Protein AF-A0A7C5IRX8-F1 (afdb_monomer_lite)

Structure (mmCIF, N/CA/C/O backbone):
data_AF-A0A7C5IRX8-F1
#
_entry.id   AF-A0A7C5IRX8-F1
#
loop_
_atom_site.group_PDB
_atom_site.id
_atom_site.type_symbol
_atom_site.label_atom_id
_atom_site.label_alt_id
_atom_site.label_comp_id
_atom_site.label_asym_id
_atom_site.label_entity_id
_atom_site.label_seq_id
_atom_site.pdbx_PDB_ins_code
_atom_site.Cartn_x
_atom_site.Cartn_y
_atom_site.Cartn_z
_atom_site.occupancy
_atom_site.B_iso_or_equiv
_atom_site.auth_seq_id
_atom_site.auth_comp_id
_atom_site.auth_asym_id
_atom_site.auth_atom_id
_atom_site.pdbx_PDB_model_num
ATOM 1 N N . ARG A 1 1 ? -17.256 -7.344 27.600 1.00 78.88 1 ARG A N 1
ATOM 2 C CA . ARG A 1 1 ? -16.560 -6.658 26.489 1.00 78.88 1 ARG A CA 1
ATOM 3 C C . ARG A 1 1 ? -15.298 -7.461 26.203 1.00 78.88 1 ARG A C 1
ATOM 5 O O . ARG A 1 1 ? -14.643 -7.809 27.175 1.00 78.88 1 ARG A O 1
ATOM 12 N N . ILE A 1 2 ? -15.039 -7.841 24.950 1.00 91.25 2 ILE A N 1
ATOM 13 C CA . ILE A 1 2 ? -13.979 -8.814 24.600 1.00 91.25 2 ILE A CA 1
ATOM 14 C C . ILE A 1 2 ? -12.775 -8.179 23.888 1.00 91.25 2 ILE A C 1
ATOM 16 O O . ILE A 1 2 ? -11.665 -8.688 23.992 1.00 91.25 2 ILE A O 1
ATOM 20 N N . GLY A 1 3 ? -12.970 -7.048 23.209 1.00 94.88 3 GLY A N 1
ATOM 21 C CA . GLY A 1 3 ? -11.906 -6.343 22.501 1.00 94.88 3 GLY A CA 1
ATOM 22 C C . GLY A 1 3 ? -12.425 -5.133 21.730 1.00 94.88 3 GLY A C 1
ATOM 23 O O . GLY A 1 3 ? -13.634 -4.887 21.699 1.00 94.88 3 GLY A O 1
ATOM 24 N N . ALA A 1 4 ? -11.506 -4.400 21.109 1.00 95.75 4 ALA A N 1
ATOM 25 C CA . ALA A 1 4 ? -11.783 -3.316 20.177 1.00 95.75 4 ALA A CA 1
ATOM 26 C C . ALA A 1 4 ? -10.718 -3.274 19.073 1.00 95.75 4 ALA A C 1
ATOM 28 O O . ALA A 1 4 ? -9.545 -3.556 19.320 1.00 95.75 4 ALA A O 1
ATOM 29 N N . ILE A 1 5 ? -11.131 -2.883 17.865 1.00 97.06 5 ILE A N 1
ATOM 30 C CA . ILE A 1 5 ? -10.227 -2.618 16.744 1.00 97.06 5 ILE A CA 1
ATOM 31 C C . ILE A 1 5 ? -10.393 -1.155 16.330 1.00 97.06 5 ILE A C 1
ATOM 33 O O . ILE A 1 5 ? -11.497 -0.708 16.021 1.00 97.06 5 ILE A O 1
ATOM 37 N N . ASN A 1 6 ? -9.297 -0.403 16.333 1.00 97.38 6 ASN A N 1
ATOM 38 C CA . ASN A 1 6 ? -9.243 0.992 15.919 1.00 97.38 6 ASN A CA 1
ATOM 39 C C . ASN A 1 6 ? -8.514 1.113 14.576 1.00 97.38 6 ASN A C 1
ATOM 41 O O . ASN A 1 6 ? -7.375 0.670 14.454 1.00 97.38 6 ASN A O 1
ATOM 45 N N . TRP A 1 7 ? -9.145 1.738 13.582 1.00 97.25 7 TRP A N 1
ATOM 46 C CA . TRP A 1 7 ? -8.499 2.074 12.311 1.00 97.25 7 TRP A CA 1
ATOM 47 C C . TRP A 1 7 ? -8.146 3.556 12.278 1.00 97.25 7 TRP A C 1
ATOM 49 O O . TRP A 1 7 ? -9.030 4.413 12.284 1.00 97.25 7 TRP A O 1
ATOM 59 N N . PHE A 1 8 ? -6.854 3.853 12.167 1.00 97.44 8 PHE A N 1
ATOM 60 C CA . PHE A 1 8 ? -6.352 5.217 12.014 1.00 97.44 8 PHE A CA 1
ATOM 61 C C . PHE A 1 8 ? -5.102 5.231 11.132 1.00 97.44 8 PHE A C 1
ATOM 63 O O . PHE A 1 8 ? -4.218 4.386 11.286 1.00 97.44 8 PHE A O 1
ATOM 70 N N . GLY A 1 9 ? -5.038 6.164 10.183 1.00 97.25 9 GLY A N 1
ATOM 71 C CA . GLY A 1 9 ? -3.950 6.253 9.210 1.00 97.25 9 GLY A CA 1
ATOM 72 C C . GLY A 1 9 ? -2.787 7.097 9.718 1.00 97.25 9 GLY A C 1
ATOM 73 O O . GLY A 1 9 ? -2.883 8.318 9.718 1.00 97.25 9 GLY A O 1
ATOM 74 N N . VAL A 1 10 ? -1.701 6.449 10.142 1.00 97.88 10 VAL A N 1
ATOM 75 C CA . VAL A 1 10 ? -0.414 7.086 10.469 1.00 97.88 10 VAL A CA 1
ATOM 76 C C . VAL A 1 10 ? 0.690 6.034 10.399 1.00 97.88 10 VAL A C 1
ATOM 78 O O . VAL A 1 10 ? 0.507 4.919 10.894 1.00 97.88 10 VAL A O 1
ATOM 81 N N . HIS A 1 11 ? 1.835 6.355 9.795 1.00 97.44 11 HIS A N 1
ATOM 82 C CA . HIS A 1 11 ? 2.957 5.419 9.762 1.00 97.44 11 HIS A CA 1
ATOM 83 C C . HIS A 1 11 ? 3.425 5.032 11.175 1.00 97.44 11 HIS A C 1
ATOM 85 O O . HIS A 1 11 ? 3.504 5.851 12.095 1.00 97.44 11 HIS A O 1
ATOM 91 N N . THR A 1 12 ? 3.789 3.761 11.330 1.00 97.06 12 THR A N 1
ATOM 92 C CA . THR A 1 12 ? 4.474 3.221 12.513 1.00 97.06 12 THR A CA 1
ATOM 93 C C . THR A 1 12 ? 5.980 3.436 12.375 1.00 97.06 12 THR A C 1
ATOM 95 O O . THR A 1 12 ? 6.743 2.484 12.228 1.00 97.06 12 THR A O 1
ATOM 98 N N . THR A 1 13 ? 6.377 4.708 12.321 1.00 96.38 13 THR A N 1
ATOM 99 C CA . THR A 1 13 ? 7.758 5.173 12.105 1.00 96.38 13 THR A CA 1
ATOM 100 C C . THR A 1 13 ? 8.194 6.184 13.168 1.00 96.38 13 THR A C 1
ATOM 102 O O . THR A 1 13 ? 9.050 7.030 12.918 1.00 96.38 13 THR A O 1
ATOM 105 N N . SER A 1 14 ? 7.605 6.145 14.369 1.00 96.88 14 SER A N 1
ATOM 106 C CA . SER A 1 14 ? 8.074 6.985 15.480 1.00 96.88 14 SER A CA 1
ATOM 107 C C . SER A 1 14 ? 9.471 6.581 15.969 1.00 96.88 14 SER A C 1
ATOM 109 O O . SER A 1 14 ? 10.181 7.416 16.531 1.00 96.88 14 SER A O 1
ATOM 111 N N . ILE A 1 15 ? 9.852 5.321 15.756 1.00 95.62 15 ILE A N 1
ATOM 112 C CA . ILE A 1 15 ? 11.173 4.763 16.034 1.00 95.62 15 ILE A CA 1
ATOM 113 C C . ILE A 1 15 ? 11.962 4.641 14.726 1.00 95.62 15 ILE A C 1
ATOM 115 O O . ILE A 1 15 ? 11.517 3.991 13.779 1.00 95.62 15 ILE A O 1
ATOM 119 N N . HIS A 1 16 ? 13.142 5.266 14.666 1.00 92.56 16 HIS A N 1
ATOM 120 C CA . HIS A 1 16 ? 13.935 5.374 13.438 1.00 92.56 16 HIS A CA 1
ATOM 121 C C . HIS A 1 16 ? 14.834 4.149 13.187 1.00 92.56 16 HIS A C 1
ATOM 123 O O . HIS A 1 16 ? 14.961 3.228 13.996 1.00 92.56 16 HIS A O 1
ATOM 129 N N . ASN A 1 17 ? 15.487 4.140 12.021 1.00 88.94 17 ASN A N 1
ATOM 130 C CA . ASN A 1 17 ? 16.303 3.028 11.515 1.00 88.94 17 ASN A CA 1
ATOM 131 C C . ASN A 1 17 ? 17.654 2.814 12.240 1.00 88.94 17 ASN A C 1
ATOM 133 O O . ASN A 1 17 ? 18.369 1.850 11.936 1.00 88.94 17 ASN A O 1
ATOM 137 N N . ASP A 1 18 ? 18.019 3.699 13.172 1.00 89.50 18 ASP A N 1
ATOM 138 C CA . ASP A 1 18 ? 19.164 3.541 14.073 1.00 89.50 18 ASP A CA 1
ATOM 139 C C . ASP A 1 18 ? 18.839 2.641 15.278 1.00 89.50 18 ASP A C 1
ATOM 141 O O . ASP A 1 18 ? 19.760 2.126 15.917 1.00 89.50 18 ASP A O 1
ATOM 145 N N . ASN A 1 19 ? 17.557 2.358 15.536 1.00 92.50 19 ASN A N 1
ATOM 146 C CA . ASN A 1 19 ? 17.137 1.360 16.511 1.00 92.50 19 ASN A CA 1
ATOM 147 C C . ASN A 1 19 ? 17.541 -0.068 16.082 1.00 92.50 19 ASN A C 1
ATOM 149 O O . ASN A 1 19 ? 17.503 -0.447 14.908 1.00 92.50 19 ASN A O 1
ATOM 153 N N . ARG A 1 20 ? 17.935 -0.883 17.067 1.00 93.12 20 ARG A N 1
ATOM 154 C CA . ARG A 1 20 ? 18.356 -2.286 16.892 1.00 93.12 20 ARG A CA 1
ATOM 155 C C . ARG A 1 20 ? 17.478 -3.283 17.649 1.00 93.12 20 ARG A C 1
ATOM 157 O O . ARG A 1 20 ? 17.709 -4.483 17.543 1.00 93.12 20 ARG A O 1
ATOM 164 N N . SER A 1 21 ? 16.482 -2.799 18.386 1.00 93.19 21 SER A N 1
ATOM 165 C CA . SER A 1 21 ? 15.583 -3.626 19.188 1.00 93.19 21 SER A CA 1
ATOM 166 C C . SER A 1 21 ? 14.260 -3.864 18.472 1.00 93.19 21 SER A C 1
ATOM 168 O O . SER A 1 21 ? 13.739 -2.973 17.801 1.00 93.19 21 SER A O 1
ATOM 170 N N . ILE A 1 22 ? 13.675 -5.046 18.666 1.00 95.25 22 ILE A N 1
ATOM 171 C CA . ILE A 1 22 ? 12.296 -5.307 18.243 1.00 95.25 22 ILE A CA 1
ATOM 172 C C . ILE A 1 22 ? 11.376 -4.314 18.958 1.00 95.25 22 ILE A C 1
ATOM 174 O O . ILE A 1 22 ? 11.497 -4.093 20.164 1.00 95.25 22 ILE A O 1
ATOM 178 N N . CYS A 1 23 ? 10.464 -3.704 18.208 1.00 95.31 23 CYS A N 1
ATOM 179 C CA . CYS A 1 23 ? 9.472 -2.794 18.749 1.00 95.31 23 CYS A CA 1
ATOM 180 C C . CYS A 1 23 ? 8.190 -2.834 17.913 1.00 95.31 23 CYS A C 1
ATOM 182 O O . CYS A 1 23 ? 8.191 -3.168 16.733 1.00 95.31 23 CYS A O 1
ATOM 184 N N . TRP A 1 24 ? 7.100 -2.472 18.568 1.00 95.88 24 TRP A N 1
ATOM 185 C CA . TRP A 1 24 ? 5.741 -2.352 18.040 1.00 95.88 24 TRP A CA 1
ATOM 186 C C . TRP A 1 24 ? 5.323 -0.905 17.709 1.00 95.88 24 TRP A C 1
ATOM 188 O O . TRP A 1 24 ? 4.166 -0.650 17.378 1.00 95.88 24 TRP A O 1
ATOM 198 N N . ASP A 1 25 ? 6.275 0.033 17.800 1.00 98.38 25 ASP A N 1
ATOM 199 C CA . ASP A 1 25 ? 6.114 1.463 17.501 1.00 98.38 25 ASP A CA 1
ATOM 200 C C . ASP A 1 25 ? 4.876 2.111 18.174 1.00 98.38 25 ASP A C 1
ATOM 202 O O . ASP A 1 25 ? 4.424 1.672 19.234 1.00 98.38 25 ASP A O 1
ATOM 206 N N . ASN A 1 26 ? 4.351 3.201 17.612 1.00 98.38 26 ASN A N 1
ATOM 207 C CA . ASN A 1 26 ? 3.280 4.002 18.196 1.00 98.38 26 ASN A CA 1
ATOM 208 C C . ASN A 1 26 ? 1.944 3.244 18.343 1.00 98.38 26 ASN A C 1
ATOM 210 O O . ASN A 1 26 ? 1.288 3.374 19.376 1.00 98.38 26 ASN A O 1
ATOM 214 N N . LYS A 1 27 ? 1.562 2.403 17.375 1.00 98.56 27 LYS A N 1
ATOM 215 C CA . LYS A 1 27 ? 0.322 1.607 17.433 1.00 98.56 27 LYS A CA 1
ATOM 216 C C . LYS A 1 27 ? 0.370 0.513 18.497 1.00 98.56 27 LYS A C 1
ATOM 218 O O . LYS A 1 27 ? -0.643 0.269 19.145 1.00 98.56 27 LYS A O 1
ATOM 223 N N . GLY A 1 28 ? 1.536 -0.091 18.729 1.00 98.38 28 GLY A N 1
ATOM 224 C CA . GLY A 1 28 ? 1.731 -1.034 19.829 1.00 98.38 28 GLY A CA 1
ATOM 225 C C . GLY A 1 28 ? 1.568 -0.384 21.199 1.00 98.38 28 GLY A C 1
ATOM 226 O O . GLY A 1 28 ? 0.872 -0.917 22.056 1.00 98.38 28 GLY A O 1
ATOM 227 N N . TYR A 1 29 ? 2.124 0.818 21.385 1.00 98.50 29 TYR A N 1
ATOM 228 C CA . TYR A 1 29 ? 1.881 1.590 22.607 1.00 98.50 29 TYR A CA 1
ATOM 229 C C . TYR A 1 29 ? 0.404 1.964 22.779 1.00 98.50 29 TYR A C 1
ATOM 231 O O . TYR A 1 29 ? -0.106 1.900 23.893 1.00 98.50 29 TYR A O 1
ATOM 239 N N . ALA A 1 30 ? -0.298 2.323 21.700 1.00 98.75 30 ALA A N 1
ATOM 240 C CA . ALA A 1 30 ? -1.732 2.611 21.760 1.00 98.75 30 ALA A CA 1
ATOM 241 C C . ALA A 1 30 ? -2.551 1.388 22.217 1.00 98.75 30 ALA A C 1
ATOM 243 O O . ALA A 1 30 ? -3.430 1.524 23.071 1.00 98.75 30 ALA A O 1
ATOM 244 N N . ALA A 1 31 ? -2.225 0.202 21.689 1.00 98.44 31 ALA A N 1
ATOM 245 C CA . ALA A 1 31 ? -2.809 -1.073 22.103 1.00 98.44 31 ALA A CA 1
ATOM 246 C C . ALA A 1 31 ? -2.583 -1.338 23.598 1.00 98.44 31 ALA A C 1
ATOM 248 O O . ALA A 1 31 ? -3.550 -1.510 24.337 1.00 98.44 31 ALA A O 1
ATOM 249 N N . ASP A 1 32 ? -1.330 -1.261 24.054 1.00 98.06 32 ASP A N 1
ATOM 250 C CA . ASP A 1 32 ? -0.952 -1.471 25.457 1.00 98.06 32 ASP A CA 1
ATOM 251 C C . ASP A 1 32 ? -1.683 -0.515 26.411 1.00 98.06 32 ASP A C 1
ATOM 253 O O . ASP A 1 32 ? -2.166 -0.931 27.466 1.00 98.06 32 ASP A O 1
ATOM 257 N N . TYR A 1 33 ? -1.818 0.763 26.039 1.00 98.31 33 TYR A N 1
ATOM 258 C CA . TYR A 1 33 ? -2.564 1.731 26.843 1.00 98.31 33 TYR A CA 1
ATOM 259 C C . TYR A 1 33 ? -4.045 1.374 26.958 1.00 98.31 33 TYR A C 1
ATOM 261 O O . TYR A 1 33 ? -4.570 1.369 28.072 1.00 98.31 33 TYR A O 1
ATOM 269 N N . LEU A 1 34 ? -4.700 1.030 25.844 1.00 97.62 34 LEU A N 1
ATOM 270 C CA . LEU A 1 34 ? -6.117 0.669 25.849 1.00 97.62 34 LEU A CA 1
ATOM 271 C C . LEU A 1 34 ? -6.370 -0.621 26.639 1.00 97.62 34 LEU A C 1
ATOM 273 O O . LEU A 1 34 ? -7.297 -0.683 27.445 1.00 97.62 34 LEU A O 1
ATOM 277 N N . GLU A 1 35 ? -5.535 -1.640 26.442 1.00 97.38 35 GLU A N 1
ATOM 278 C CA . GLU A 1 35 ? -5.653 -2.920 27.140 1.00 97.38 35 GLU A CA 1
ATOM 279 C C . GLU A 1 35 ? -5.504 -2.753 28.650 1.00 97.38 35 GLU A C 1
ATOM 281 O O . GLU A 1 35 ? -6.351 -3.229 29.408 1.00 97.38 35 GLU A O 1
ATOM 286 N N . ARG A 1 36 ? -4.477 -2.021 29.099 1.00 96.00 36 ARG A N 1
ATOM 287 C CA . ARG A 1 36 ? -4.257 -1.762 30.528 1.00 96.00 36 ARG A CA 1
ATOM 288 C C . ARG A 1 36 ? -5.370 -0.930 31.147 1.00 96.00 36 ARG A C 1
ATOM 290 O O . ARG A 1 36 ? -5.728 -1.178 32.297 1.00 96.00 36 ARG A O 1
ATOM 297 N N . ASP A 1 37 ? -5.888 0.065 30.431 1.00 95.44 37 ASP A N 1
ATOM 298 C CA . ASP A 1 37 ? -6.979 0.901 30.930 1.00 95.44 37 ASP A CA 1
ATOM 299 C C . ASP A 1 37 ? -8.267 0.083 31.118 1.00 95.44 37 ASP A C 1
ATOM 301 O O . ASP A 1 37 ? -8.815 0.021 32.222 1.00 95.44 37 ASP A O 1
ATOM 305 N N . VAL A 1 38 ? -8.681 -0.680 30.102 1.00 93.69 38 VAL A N 1
ATOM 306 C CA . VAL A 1 38 ? -9.877 -1.534 30.196 1.00 93.69 38 VAL A CA 1
ATOM 307 C C . VAL A 1 38 ? -9.705 -2.641 31.241 1.00 93.69 38 VAL A C 1
ATOM 309 O O . VAL A 1 38 ? -10.641 -2.929 31.991 1.00 93.69 38 VAL A O 1
ATOM 312 N N . GLN A 1 39 ? -8.521 -3.249 31.354 1.00 94.00 39 GLN A N 1
ATOM 313 C CA . GLN A 1 39 ? -8.244 -4.256 32.386 1.00 94.00 39 GLN A CA 1
ATOM 314 C C . GLN A 1 39 ? -8.392 -3.679 33.799 1.00 94.00 39 GLN A C 1
ATOM 316 O O . GLN A 1 39 ? -8.998 -4.326 34.656 1.00 94.00 39 GLN A O 1
ATOM 321 N N . LYS A 1 40 ? -7.921 -2.450 34.053 1.00 94.06 40 LYS A N 1
ATOM 322 C CA . LYS A 1 40 ? -8.115 -1.777 35.352 1.00 94.06 40 LYS A CA 1
ATOM 323 C C . LYS A 1 40 ? -9.594 -1.563 35.667 1.00 94.06 40 LYS A C 1
ATOM 325 O O . LYS A 1 40 ? -10.022 -1.827 36.786 1.00 94.06 40 LYS A O 1
ATOM 330 N N . GLN A 1 41 ? -10.381 -1.143 34.679 1.00 91.19 41 GLN A N 1
ATOM 331 C CA . GLN A 1 41 ? -11.816 -0.889 34.846 1.00 91.19 41 GLN A CA 1
ATOM 332 C C . GLN A 1 41 ? -12.647 -2.172 35.013 1.00 91.19 41 GLN A C 1
ATOM 334 O O . GLN A 1 41 ? -13.756 -2.137 35.540 1.00 91.19 41 GLN A O 1
ATOM 339 N N . THR A 1 42 ? -12.130 -3.317 34.563 1.00 91.00 42 THR A N 1
ATOM 340 C CA . THR A 1 42 ? -12.864 -4.592 34.525 1.00 91.00 42 THR A CA 1
ATOM 341 C C . THR A 1 42 ? -12.346 -5.631 35.520 1.00 91.00 42 THR A C 1
ATOM 343 O O . THR A 1 42 ? -12.683 -6.810 35.399 1.00 91.00 42 THR A O 1
ATOM 346 N N . ASN A 1 43 ? -11.570 -5.201 36.522 1.00 91.00 43 ASN A N 1
ATOM 347 C CA . ASN A 1 43 ? -10.954 -6.063 37.535 1.00 91.00 43 ASN A CA 1
ATOM 348 C C . ASN A 1 43 ? -10.084 -7.180 36.920 1.00 91.00 43 ASN A C 1
ATOM 350 O O . ASN A 1 43 ? -10.196 -8.351 37.279 1.00 91.00 43 ASN A O 1
ATOM 354 N N . GLY A 1 44 ? -9.254 -6.813 35.941 1.00 89.19 44 GLY A N 1
ATOM 355 C CA . GLY A 1 44 ? -8.271 -7.694 35.308 1.00 89.19 44 GLY A CA 1
ATOM 356 C C . GLY A 1 44 ? -8.825 -8.639 34.240 1.00 89.19 44 GLY A C 1
ATOM 357 O O . GLY A 1 44 ? -8.127 -9.571 33.846 1.00 89.19 44 GLY A O 1
ATOM 358 N N . LYS A 1 45 ? -10.059 -8.442 33.754 1.00 91.50 45 LYS A N 1
ATOM 359 C CA . LYS A 1 45 ? -10.592 -9.270 32.660 1.00 91.50 45 LYS A CA 1
ATOM 360 C C . LYS A 1 45 ? -9.792 -9.052 31.377 1.00 91.50 45 LYS A C 1
ATOM 362 O O . LYS A 1 45 ? -9.488 -7.920 31.012 1.00 91.50 45 LYS A O 1
ATOM 367 N N . ALA A 1 46 ? -9.501 -10.150 30.679 1.00 93.44 46 ALA A N 1
ATOM 368 C CA . ALA A 1 46 ? -8.804 -10.119 29.399 1.00 93.44 46 ALA A CA 1
ATOM 369 C C . ALA A 1 46 ? -9.542 -9.235 28.378 1.00 93.44 46 ALA A C 1
ATOM 371 O O . ALA A 1 46 ? -10.770 -9.281 28.266 1.00 93.44 46 ALA A O 1
ATOM 372 N N . PHE A 1 47 ? 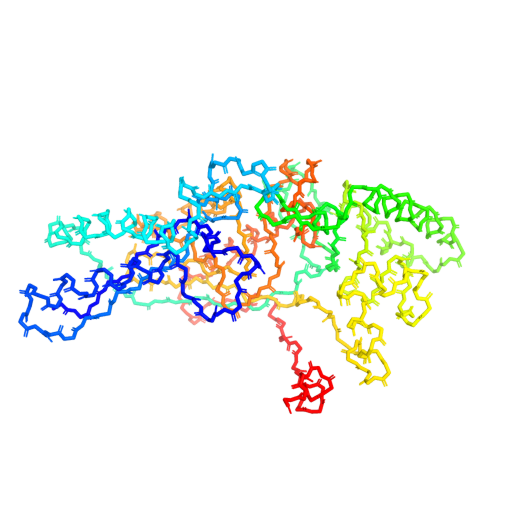-8.772 -8.447 27.632 1.00 95.94 47 PHE A N 1
ATOM 373 C CA . PHE A 1 47 ? -9.255 -7.526 26.612 1.00 95.94 47 PHE A CA 1
ATOM 374 C C . PHE A 1 47 ? -8.210 -7.417 25.501 1.00 95.94 47 PHE A C 1
ATOM 376 O O . PHE A 1 47 ? -7.027 -7.309 25.809 1.00 95.94 47 PHE A O 1
ATOM 383 N N . LEU A 1 48 ? -8.653 -7.441 24.241 1.00 96.81 48 LEU A N 1
ATOM 384 C CA . LEU A 1 48 ? -7.798 -7.261 23.065 1.00 96.81 48 LEU A CA 1
ATOM 385 C C . LEU A 1 48 ? -7.943 -5.840 22.505 1.00 96.81 48 LEU A C 1
ATOM 387 O O . LEU A 1 48 ? -9.024 -5.473 22.040 1.00 96.81 48 LEU A O 1
ATOM 391 N N . GLY A 1 49 ? -6.861 -5.064 22.503 1.00 97.00 49 GLY A N 1
ATOM 392 C CA . GLY A 1 49 ? -6.800 -3.745 21.878 1.00 97.00 49 GLY A CA 1
ATOM 393 C C . GLY A 1 49 ? -5.998 -3.796 20.584 1.00 97.00 49 GLY A C 1
ATOM 394 O O . GLY A 1 49 ? -4.775 -3.830 20.611 1.00 97.00 49 GLY A O 1
ATOM 395 N N . ALA A 1 50 ? -6.659 -3.757 19.429 1.00 98.06 50 ALA A N 1
ATOM 396 C CA . ALA A 1 50 ? -5.972 -3.748 18.140 1.00 98.06 50 ALA A CA 1
ATOM 397 C C . ALA A 1 50 ? -6.005 -2.353 17.504 1.00 98.06 50 ALA A C 1
ATOM 399 O O . ALA A 1 50 ? -7.069 -1.764 17.331 1.00 98.06 50 ALA A O 1
ATOM 400 N N . PHE A 1 51 ? -4.845 -1.841 17.092 1.00 98.44 51 PHE A N 1
ATOM 401 C CA . PHE A 1 51 ? -4.731 -0.595 16.329 1.00 98.44 51 PHE A CA 1
ATOM 402 C C . PHE A 1 51 ? -4.284 -0.923 14.908 1.00 98.44 51 PHE A C 1
ATOM 404 O O . PHE A 1 51 ? -3.101 -1.101 14.628 1.00 98.44 51 PHE A O 1
ATOM 411 N N . ALA A 1 52 ? -5.255 -1.024 14.010 1.00 97.88 52 ALA A N 1
ATOM 412 C CA . ALA A 1 52 ? -5.046 -1.294 12.601 1.00 97.88 52 ALA A CA 1
ATOM 413 C C . ALA A 1 52 ? -4.590 -0.035 11.846 1.00 97.88 52 ALA A C 1
ATOM 415 O O . ALA A 1 52 ? -4.826 1.112 12.257 1.00 97.88 52 ALA A O 1
ATOM 416 N N . GLN A 1 53 ? -3.927 -0.255 10.712 1.00 97.81 53 GLN A N 1
ATOM 417 C CA . GLN A 1 53 ? -3.587 0.825 9.796 1.00 97.81 53 GLN A CA 1
ATOM 418 C C . GLN A 1 53 ? -4.816 1.291 9.015 1.00 97.81 53 GLN A C 1
ATOM 420 O O . GLN A 1 53 ? -5.590 0.489 8.497 1.00 97.81 53 GLN A O 1
ATOM 425 N N . GLY A 1 54 ? -4.973 2.610 8.927 1.00 97.12 54 GLY A N 1
ATOM 426 C CA . GLY A 1 54 ? -5.823 3.262 7.935 1.00 97.12 54 GLY A CA 1
ATOM 427 C C . GLY A 1 54 ? -5.001 3.750 6.740 1.00 97.12 54 GLY A C 1
ATOM 428 O O . GLY A 1 54 ? -3.855 3.356 6.549 1.00 97.12 54 GLY A O 1
ATOM 429 N N . ILE A 1 55 ? -5.578 4.654 5.949 1.00 98.12 55 ILE A N 1
ATOM 430 C CA . ILE A 1 55 ? -4.896 5.320 4.827 1.00 98.12 55 ILE A CA 1
ATOM 431 C C . ILE A 1 55 ? -3.719 6.143 5.374 1.00 98.12 55 ILE A C 1
ATOM 433 O O . ILE A 1 55 ? -3.946 7.176 5.997 1.00 98.12 55 ILE A O 1
ATOM 437 N N . ALA A 1 56 ? -2.490 5.664 5.176 1.00 97.38 56 ALA A N 1
ATOM 438 C CA . ALA A 1 56 ? -1.301 6.221 5.822 1.00 97.38 56 ALA A CA 1
ATOM 439 C C . ALA A 1 56 ? -0.138 6.514 4.867 1.00 97.38 56 ALA A C 1
ATOM 441 O O . ALA A 1 56 ? 0.866 7.031 5.333 1.00 97.38 56 ALA A O 1
ATOM 442 N N . GLY A 1 57 ? -0.244 6.224 3.564 1.00 97.31 57 GLY A N 1
ATOM 443 C CA . GLY A 1 57 ? 0.901 6.214 2.640 1.00 97.31 57 GLY A CA 1
ATOM 444 C C . GLY A 1 57 ? 1.670 7.538 2.523 1.00 97.31 57 GLY A C 1
ATOM 445 O O . GLY A 1 57 ? 2.821 7.541 2.123 1.00 97.31 57 GLY A O 1
ATOM 446 N N . ASP A 1 58 ? 1.080 8.661 2.904 1.00 97.12 58 ASP A N 1
ATOM 447 C CA . ASP A 1 58 ? 1.705 9.989 2.939 1.00 97.12 58 ASP A CA 1
ATOM 448 C C . ASP A 1 58 ? 1.555 10.668 4.317 1.00 97.12 58 ASP A C 1
ATOM 450 O O . ASP A 1 58 ? 1.630 11.892 4.428 1.00 97.12 58 ASP A O 1
ATOM 454 N N . VAL A 1 59 ? 1.327 9.884 5.381 1.00 97.44 59 VAL A N 1
ATOM 455 C CA . VAL A 1 59 ? 1.055 10.380 6.740 1.00 97.44 59 VAL A CA 1
ATOM 456 C C . VAL A 1 59 ? 2.143 9.948 7.714 1.00 97.44 59 VAL A C 1
ATOM 458 O O . VAL A 1 59 ? 2.298 8.763 8.009 1.00 97.44 59 VAL A O 1
ATOM 461 N N . THR A 1 60 ? 2.844 10.923 8.279 1.00 96.12 60 THR A N 1
ATOM 462 C CA . THR A 1 60 ? 3.951 10.718 9.217 1.00 96.12 60 THR A CA 1
ATOM 463 C C . THR A 1 60 ? 3.573 11.082 10.663 1.00 96.12 60 THR A C 1
ATOM 465 O O . THR A 1 60 ? 2.856 12.064 10.875 1.00 96.12 60 THR A O 1
ATOM 468 N N . PRO A 1 61 ? 4.071 10.352 11.685 1.00 96.94 61 PRO A N 1
ATOM 469 C CA . PRO A 1 61 ? 3.994 10.786 13.083 1.00 96.94 61 PRO A CA 1
ATOM 470 C C . PRO A 1 61 ? 5.032 11.875 13.445 1.00 96.94 61 PRO A C 1
ATOM 472 O O . PRO A 1 61 ? 4.973 12.451 14.536 1.00 96.94 61 PRO A O 1
ATOM 475 N N . ASN A 1 62 ? 5.993 12.151 12.562 1.00 96.62 62 ASN A N 1
ATOM 476 C CA . ASN A 1 62 ? 7.178 12.968 12.795 1.00 96.62 62 ASN A CA 1
ATOM 477 C C . ASN A 1 62 ? 7.047 14.348 12.130 1.00 96.62 62 ASN A C 1
ATOM 479 O O . ASN A 1 62 ? 6.833 14.471 10.929 1.00 96.62 62 ASN A O 1
ATOM 483 N N . HIS A 1 63 ? 7.216 15.416 12.910 1.00 95.38 63 HIS A N 1
ATOM 484 C CA . HIS A 1 63 ? 6.953 16.795 12.468 1.00 95.38 63 HIS A CA 1
ATOM 485 C C . HIS A 1 63 ? 8.029 17.805 12.905 1.00 95.38 63 HIS A C 1
ATOM 487 O O . HIS A 1 63 ? 7.919 18.992 12.607 1.00 95.38 63 HIS A O 1
ATOM 493 N N . VAL A 1 64 ? 9.091 17.355 13.581 1.00 95.75 64 VAL A N 1
ATOM 494 C CA . VAL A 1 64 ? 10.210 18.193 14.031 1.00 95.75 64 VAL A CA 1
ATOM 495 C C . VAL A 1 64 ? 11.480 17.816 13.274 1.00 95.75 64 VAL A C 1
ATOM 497 O O . VAL A 1 64 ? 11.906 16.666 13.301 1.00 95.75 64 VAL A O 1
ATOM 500 N N . TRP A 1 65 ? 12.124 18.787 12.623 1.00 94.81 65 TRP A N 1
ATOM 501 C CA . TRP A 1 65 ? 13.397 18.565 11.931 1.00 94.81 65 TRP A CA 1
ATOM 502 C C . TRP A 1 65 ? 14.566 18.438 12.916 1.00 94.81 65 TRP A C 1
ATOM 504 O O . TRP A 1 65 ? 14.873 19.377 13.657 1.00 94.81 65 TRP A O 1
ATOM 514 N N . ASP A 1 66 ? 15.280 17.311 12.881 1.00 92.06 66 ASP A N 1
ATOM 515 C CA . ASP A 1 66 ? 16.511 17.126 13.642 1.00 92.06 66 ASP A CA 1
ATOM 516 C C . ASP A 1 66 ? 17.736 17.555 12.824 1.00 92.06 66 ASP A C 1
ATOM 518 O O . ASP A 1 66 ? 18.155 16.891 11.875 1.00 92.06 66 ASP A O 1
ATOM 522 N N . ARG A 1 67 ? 18.374 18.663 13.218 1.00 89.81 67 ARG A N 1
ATOM 523 C CA . ARG A 1 67 ? 19.569 19.174 12.524 1.00 89.81 67 ARG A CA 1
ATOM 524 C C . ARG A 1 67 ? 20.780 18.240 12.620 1.00 89.81 67 ARG A C 1
ATOM 526 O O . ARG A 1 67 ? 21.625 18.288 11.726 1.00 89.81 67 ARG A O 1
ATOM 533 N N . LYS A 1 68 ? 20.899 17.445 13.691 1.00 87.62 68 LYS A N 1
ATOM 534 C CA . LYS A 1 68 ? 22.035 16.539 13.918 1.00 87.62 68 LYS A CA 1
ATOM 535 C C . LYS A 1 68 ? 21.851 15.248 13.130 1.00 87.62 68 LYS A C 1
ATOM 537 O O . LYS A 1 68 ? 22.749 14.871 12.383 1.00 87.62 68 LYS A O 1
ATOM 542 N N . LYS A 1 69 ? 20.685 14.612 13.268 1.00 84.06 69 LYS A N 1
ATOM 543 C CA . LYS A 1 69 ? 20.362 13.355 12.577 1.00 84.06 69 LYS A CA 1
ATOM 544 C C . LYS A 1 69 ? 20.000 13.557 11.098 1.00 84.06 69 LYS A C 1
ATOM 546 O O . LYS A 1 69 ? 20.154 12.638 10.305 1.00 84.06 69 LYS A O 1
ATOM 551 N N . LYS A 1 70 ? 19.617 14.782 10.708 1.00 87.81 70 LYS A N 1
ATOM 552 C CA . LYS A 1 70 ? 19.188 15.169 9.349 1.00 87.81 70 LYS A CA 1
ATOM 553 C C . LYS A 1 70 ? 17.960 14.392 8.865 1.00 87.81 70 LYS A C 1
ATOM 555 O O . LYS A 1 70 ? 17.869 14.060 7.683 1.00 87.81 70 LYS A O 1
ATOM 560 N N . TRP A 1 71 ? 17.027 14.145 9.779 1.00 89.81 71 TRP A N 1
ATOM 561 C CA . TRP A 1 71 ? 15.723 13.568 9.483 1.00 89.81 71 TRP A CA 1
ATOM 562 C C . TRP A 1 71 ? 14.618 14.203 10.335 1.00 89.81 71 TRP A C 1
ATOM 564 O O . TRP A 1 71 ? 14.892 14.905 11.313 1.00 89.81 71 TRP A O 1
ATOM 574 N N . MET A 1 72 ? 13.366 13.975 9.950 1.00 93.69 72 MET A N 1
ATOM 575 C CA . MET A 1 72 ? 12.182 14.349 10.729 1.00 93.69 72 MET A CA 1
ATOM 576 C C . MET A 1 72 ? 11.988 13.380 11.894 1.00 93.69 72 MET A C 1
ATOM 578 O O . MET A 1 72 ? 12.132 12.187 11.696 1.00 93.69 72 MET A O 1
ATOM 582 N N . ARG A 1 73 ? 11.627 13.884 13.077 1.00 94.12 73 ARG A N 1
ATOM 583 C CA . ARG A 1 73 ? 11.288 13.106 14.281 1.00 94.12 73 ARG A CA 1
ATOM 584 C C . ARG A 1 73 ? 10.059 13.680 14.997 1.00 94.12 73 ARG A C 1
ATOM 586 O O . ARG A 1 73 ? 9.556 14.747 14.633 1.00 94.12 73 ARG A O 1
ATOM 593 N N . GLY A 1 74 ? 9.586 13.007 16.042 1.00 95.38 74 GLY A N 1
ATOM 594 C CA . GLY A 1 74 ? 8.639 13.580 17.000 1.00 95.38 74 GLY A CA 1
ATOM 595 C C . GLY A 1 74 ? 9.284 14.660 17.888 1.00 95.38 74 GLY A C 1
ATOM 596 O O . GLY A 1 74 ? 10.466 14.980 17.730 1.00 95.38 74 GLY A O 1
ATOM 597 N N . PRO A 1 75 ? 8.540 15.252 18.836 1.00 96.25 75 PRO A N 1
ATOM 598 C CA . PRO A 1 75 ? 9.017 16.387 19.632 1.00 96.25 75 PRO A CA 1
ATOM 599 C C . PRO A 1 75 ? 10.225 16.065 20.523 1.00 96.25 75 PRO A C 1
ATOM 601 O O . PRO A 1 75 ? 11.044 16.949 20.790 1.00 96.25 75 PRO A O 1
ATOM 604 N N . PHE A 1 76 ? 10.401 14.809 20.931 1.00 96.12 76 PHE A N 1
ATOM 605 C CA . PHE A 1 76 ? 11.486 14.373 21.805 1.00 96.12 76 PHE A CA 1
ATOM 606 C C . PHE A 1 76 ? 12.702 13.866 21.026 1.00 96.12 76 PHE A C 1
ATOM 608 O O . PHE A 1 76 ? 12.591 13.418 19.886 1.00 96.12 76 PHE A O 1
ATOM 615 N N . MET A 1 77 ? 13.874 13.916 21.666 1.00 93.38 77 MET A N 1
ATOM 616 C CA . MET A 1 77 ? 15.093 13.272 21.154 1.00 93.38 77 MET A CA 1
ATOM 617 C C . MET A 1 77 ? 15.058 11.744 21.309 1.00 93.38 77 MET A C 1
ATOM 619 O O . MET A 1 77 ? 15.751 11.049 20.573 1.00 93.38 77 MET A O 1
ATOM 623 N N . ASP A 1 78 ? 14.288 11.244 22.281 1.00 94.75 78 ASP A N 1
ATOM 624 C CA . ASP A 1 78 ? 14.037 9.817 22.484 1.00 94.75 78 ASP A CA 1
ATOM 625 C C . ASP A 1 78 ? 12.874 9.361 21.596 1.00 94.75 78 ASP A C 1
ATOM 627 O O . ASP A 1 78 ? 11.722 9.763 21.782 1.00 94.75 78 ASP A O 1
ATOM 631 N N . ASP A 1 79 ? 13.182 8.484 20.653 1.00 95.62 79 ASP A N 1
ATOM 632 C CA . ASP A 1 79 ? 12.225 7.863 19.745 1.00 95.62 79 ASP A CA 1
ATOM 633 C C . ASP A 1 79 ? 11.140 7.070 20.476 1.00 95.62 79 ASP A C 1
ATOM 635 O O . ASP A 1 79 ? 9.970 7.116 20.098 1.00 95.62 79 ASP A O 1
ATOM 639 N N . PHE A 1 80 ? 11.480 6.399 21.580 1.00 97.62 80 PHE A N 1
ATOM 640 C CA . PHE A 1 80 ? 10.480 5.677 22.358 1.00 97.62 80 PHE A CA 1
ATOM 641 C C . PHE A 1 80 ? 9.540 6.637 23.091 1.00 97.62 80 PHE A C 1
ATOM 643 O O . PHE A 1 80 ? 8.360 6.327 23.253 1.00 97.62 80 PHE A O 1
ATOM 650 N N . ALA A 1 81 ? 10.013 7.817 23.500 1.00 97.94 81 ALA A N 1
ATOM 651 C CA . ALA A 1 81 ? 9.142 8.865 24.026 1.00 97.94 81 ALA A CA 1
ATOM 652 C C . ALA A 1 81 ? 8.199 9.405 22.941 1.00 97.94 81 ALA A C 1
ATOM 654 O O . ALA A 1 81 ? 7.024 9.635 23.225 1.00 97.94 81 ALA A O 1
ATOM 655 N N . ASN A 1 82 ? 8.675 9.540 21.699 1.00 97.75 82 ASN A N 1
ATOM 656 C CA . ASN A 1 82 ? 7.833 9.914 20.559 1.00 97.75 82 ASN A CA 1
ATOM 657 C C . ASN A 1 82 ? 6.775 8.844 20.254 1.00 97.75 82 ASN A C 1
ATOM 659 O O . ASN A 1 82 ? 5.601 9.179 20.096 1.00 97.75 82 ASN A O 1
ATOM 663 N N . ALA A 1 83 ? 7.164 7.566 20.242 1.00 98.31 83 ALA A N 1
ATOM 664 C CA . ALA A 1 83 ? 6.250 6.448 20.029 1.00 98.31 83 ALA A CA 1
ATOM 665 C C . ALA A 1 83 ? 5.182 6.363 21.131 1.00 98.31 83 ALA A C 1
ATOM 667 O O . ALA A 1 83 ? 4.001 6.219 20.824 1.00 98.31 83 ALA A O 1
ATOM 668 N N . ARG A 1 84 ? 5.570 6.545 22.403 1.00 98.56 84 ARG A N 1
ATOM 669 C CA . ARG A 1 84 ? 4.635 6.634 23.539 1.00 98.56 84 ARG A CA 1
ATOM 670 C C . ARG A 1 84 ? 3.685 7.821 23.416 1.00 98.56 84 ARG A C 1
ATOM 672 O O . ARG A 1 84 ? 2.494 7.667 23.655 1.00 98.56 84 ARG A O 1
ATOM 679 N N . LEU A 1 85 ? 4.181 8.999 23.031 1.00 98.50 85 LEU A N 1
ATOM 680 C CA . LEU A 1 85 ? 3.331 10.177 22.845 1.00 98.50 85 LEU A CA 1
ATOM 681 C C . LEU A 1 85 ? 2.298 9.947 21.741 1.00 98.50 85 LEU A C 1
ATOM 683 O O . LEU A 1 85 ? 1.111 10.155 21.971 1.00 98.50 85 LEU A O 1
ATOM 687 N N . ASN A 1 86 ? 2.740 9.516 20.560 1.00 98.50 86 ASN A N 1
ATOM 688 C CA . ASN A 1 86 ? 1.836 9.276 19.442 1.00 98.50 86 ASN A CA 1
ATOM 689 C C . ASN A 1 86 ? 0.843 8.142 19.760 1.00 98.50 86 ASN A C 1
ATOM 691 O O . ASN A 1 86 ? -0.353 8.289 19.515 1.00 98.50 86 ASN A O 1
ATOM 695 N N . GLY A 1 87 ? 1.313 7.061 20.390 1.00 98.62 87 GLY A N 1
ATOM 696 C CA . GLY A 1 87 ? 0.460 5.971 20.856 1.00 98.62 87 GLY A CA 1
ATOM 697 C C . GLY A 1 87 ? -0.582 6.426 21.877 1.00 98.62 87 GLY A C 1
ATOM 698 O O . GLY A 1 87 ? -1.743 6.043 21.775 1.00 98.62 87 GLY A O 1
ATOM 699 N N . ARG A 1 88 ? -0.213 7.315 22.809 1.00 98.62 88 ARG A N 1
ATOM 700 C CA . ARG A 1 88 ? -1.147 7.904 23.779 1.00 98.62 88 ARG A CA 1
ATOM 701 C C . ARG A 1 88 ? -2.241 8.718 23.091 1.00 98.62 88 ARG A C 1
ATOM 703 O O . ARG A 1 88 ? -3.398 8.556 23.450 1.00 98.62 88 ARG A O 1
ATOM 710 N N . LEU A 1 89 ? -1.902 9.529 22.088 1.00 98.19 89 LEU A N 1
ATOM 711 C CA . LEU A 1 89 ? -2.893 10.304 21.326 1.00 98.19 89 LEU A CA 1
ATOM 712 C C . LEU A 1 89 ? -3.888 9.392 20.590 1.00 98.19 89 LEU A C 1
ATOM 714 O O . LEU A 1 89 ? -5.091 9.644 20.608 1.00 98.19 89 LEU A O 1
ATOM 718 N N . GLN A 1 90 ? -3.401 8.311 19.970 1.00 98.56 90 GLN A N 1
ATOM 719 C CA . GLN A 1 90 ? -4.268 7.310 19.337 1.00 98.56 90 GLN A CA 1
ATOM 720 C C . GLN A 1 90 ? -5.177 6.628 20.375 1.00 98.56 90 GLN A C 1
ATOM 722 O O . GLN A 1 90 ? -6.381 6.500 20.148 1.00 98.56 90 GLN A O 1
ATOM 727 N N . TYR A 1 91 ? -4.615 6.232 21.519 1.00 98.38 91 TYR A N 1
ATOM 728 C CA . TYR A 1 91 ? -5.349 5.628 22.630 1.00 98.38 91 TYR A CA 1
ATOM 729 C C . TYR A 1 91 ? -6.437 6.550 23.188 1.00 98.38 91 TYR A C 1
ATOM 731 O O . TYR A 1 91 ? -7.572 6.107 23.303 1.00 98.38 91 TYR A O 1
ATOM 739 N N . GLU A 1 92 ? -6.132 7.812 23.497 1.00 98.25 92 GLU A N 1
ATOM 740 C CA . GLU A 1 92 ? -7.081 8.749 24.119 1.00 98.25 92 GLU A CA 1
ATOM 741 C C . GLU A 1 92 ? -8.340 8.913 23.254 1.00 98.25 92 GLU A C 1
ATOM 743 O O . GLU A 1 92 ? -9.464 8.851 23.754 1.00 98.25 92 GLU A O 1
ATOM 748 N N . HIS A 1 93 ? -8.168 9.027 21.934 1.00 97.31 93 HIS A N 1
ATOM 749 C CA . HIS A 1 93 ? -9.294 9.068 21.005 1.00 97.31 93 HIS A CA 1
ATOM 750 C C . HIS A 1 93 ? -10.022 7.726 20.887 1.00 97.31 93 HIS A C 1
ATOM 752 O O . HIS A 1 93 ? -11.253 7.703 20.845 1.00 97.31 93 HIS A O 1
ATOM 758 N N . ALA A 1 94 ? -9.295 6.608 20.833 1.00 97.12 94 ALA A N 1
ATOM 759 C CA . ALA A 1 94 ? -9.903 5.284 20.755 1.00 97.12 94 ALA A CA 1
ATOM 760 C C . ALA A 1 94 ? -10.717 4.945 22.014 1.00 97.12 94 ALA A C 1
ATOM 762 O O . ALA A 1 94 ? -11.826 4.434 21.886 1.00 97.12 94 ALA A O 1
ATOM 763 N N . ALA A 1 95 ? -10.202 5.273 23.200 1.00 95.88 95 ALA A N 1
ATOM 764 C CA . ALA A 1 95 ? -10.874 5.102 24.482 1.00 95.88 95 ALA A CA 1
ATOM 765 C C . ALA A 1 95 ? -12.146 5.954 24.547 1.00 95.88 95 ALA A C 1
ATOM 767 O O . ALA A 1 95 ? -13.216 5.420 24.823 1.00 95.88 95 ALA A O 1
ATOM 768 N N . ALA A 1 96 ? -12.073 7.233 24.154 1.00 94.94 96 ALA A N 1
ATOM 769 C CA . ALA A 1 96 ? -13.253 8.093 24.079 1.00 94.94 96 ALA A CA 1
ATOM 770 C C . ALA A 1 96 ? -14.333 7.515 23.143 1.00 94.94 96 ALA A C 1
ATOM 772 O O . ALA A 1 96 ? -15.506 7.445 23.508 1.00 94.94 96 ALA A O 1
ATOM 773 N N . ILE A 1 97 ? -13.955 7.046 21.947 1.00 94.94 97 ILE A N 1
ATOM 774 C CA . ILE A 1 97 ? -14.894 6.397 21.015 1.00 94.94 97 ILE A CA 1
ATOM 775 C C . ILE A 1 97 ? -15.487 5.124 21.636 1.00 94.94 97 ILE A C 1
ATOM 777 O O . ILE A 1 97 ? -16.691 4.893 21.538 1.00 94.94 97 ILE A O 1
ATOM 781 N N . TYR A 1 98 ? -14.654 4.305 22.274 1.00 92.88 98 TYR A N 1
ATOM 782 C CA . TYR A 1 98 ? -15.054 3.039 22.880 1.00 92.88 98 TYR A CA 1
ATOM 783 C C . TYR A 1 98 ? -16.017 3.225 24.061 1.00 92.88 98 TYR A C 1
ATOM 785 O O . TYR A 1 98 ? -17.011 2.503 24.157 1.00 92.88 98 TYR A O 1
ATOM 793 N N . ASP A 1 99 ? -15.796 4.226 24.911 1.00 91.62 99 ASP A N 1
ATOM 794 C CA . ASP A 1 99 ? -16.686 4.541 26.033 1.00 91.62 99 ASP A CA 1
ATOM 795 C C . ASP A 1 99 ? -18.062 5.020 25.561 1.00 91.62 99 ASP A C 1
ATOM 797 O O . ASP A 1 99 ? -19.091 4.695 26.163 1.00 91.62 99 ASP A O 1
ATOM 801 N N . HIS A 1 100 ? -18.100 5.731 24.432 1.00 91.94 100 HIS A N 1
ATOM 802 C CA . HIS A 1 100 ? -19.341 6.150 23.788 1.00 91.94 100 HIS A CA 1
ATOM 803 C C . HIS A 1 100 ? -19.995 5.061 22.924 1.00 91.94 100 HIS A C 1
ATOM 805 O O . HIS A 1 100 ? -21.158 5.218 22.550 1.00 91.94 100 HIS A O 1
ATOM 811 N N . ALA A 1 101 ? -19.314 3.942 22.648 1.00 90.06 101 ALA A N 1
ATOM 812 C CA . ALA A 1 101 ? -19.787 2.925 21.708 1.00 90.06 101 ALA A CA 1
ATOM 813 C C . ALA A 1 101 ? -21.120 2.281 22.121 1.00 90.06 101 ALA A C 1
ATOM 815 O O . ALA A 1 101 ? -21.912 1.932 21.255 1.00 90.06 101 ALA A O 1
ATOM 816 N N . ALA A 1 102 ? -21.422 2.196 23.423 1.00 84.94 102 ALA A N 1
ATOM 817 C CA . ALA A 1 102 ? -22.704 1.670 23.913 1.00 84.94 102 ALA A CA 1
ATOM 818 C C . ALA A 1 102 ? -23.924 2.526 23.512 1.00 84.94 102 ALA A C 1
ATOM 820 O O . ALA A 1 102 ? -25.050 2.047 23.566 1.00 84.94 102 ALA A O 1
ATOM 821 N N . LYS A 1 103 ? -23.705 3.794 23.143 1.00 89.81 103 LYS A N 1
ATOM 822 C CA . LYS A 1 103 ? -24.722 4.700 22.579 1.00 89.81 103 LYS A CA 1
ATOM 823 C C . LYS A 1 103 ? -24.522 4.917 21.075 1.00 89.81 103 LYS A C 1
ATOM 825 O O . LYS A 1 103 ? -25.172 5.780 20.490 1.00 89.81 103 LYS A O 1
ATOM 830 N N . GLY A 1 104 ? -23.549 4.223 20.490 1.00 88.12 104 GLY A N 1
ATOM 831 C CA . GLY A 1 104 ? -23.205 4.313 19.084 1.00 88.12 104 GLY A CA 1
ATOM 832 C C . GLY A 1 104 ? -24.110 3.446 18.218 1.00 88.12 104 GLY A C 1
ATOM 833 O O . GLY A 1 104 ? -25.078 2.850 18.681 1.00 88.12 104 GLY A O 1
ATOM 834 N N . HIS A 1 105 ? -23.759 3.390 16.938 1.00 91.25 105 HIS A N 1
ATOM 835 C CA . HIS A 1 105 ? -24.398 2.503 15.976 1.00 91.25 105 HIS A CA 1
ATOM 836 C C . HIS A 1 105 ? -24.040 1.047 16.285 1.00 91.25 105 HIS A C 1
ATOM 838 O O . HIS A 1 105 ? -22.858 0.690 16.277 1.00 91.25 105 HIS A O 1
ATOM 844 N N . GLU A 1 106 ? -25.047 0.222 16.562 1.00 94.31 106 GLU A N 1
ATOM 845 C CA . GLU A 1 106 ? -24.879 -1.225 16.654 1.00 94.31 106 GLU A CA 1
ATOM 846 C C . GLU A 1 106 ? -24.788 -1.800 15.241 1.00 94.31 106 GLU A C 1
ATOM 848 O O . GLU A 1 106 ? -25.663 -1.568 14.412 1.00 94.31 106 GLU A O 1
ATOM 853 N N . VAL A 1 107 ? -23.710 -2.533 14.967 1.00 95.00 107 VAL A N 1
ATOM 854 C CA . VAL A 1 107 ? -23.516 -3.191 13.673 1.00 95.00 107 VAL A CA 1
ATOM 855 C C . VAL A 1 107 ? -24.506 -4.340 13.564 1.00 95.00 107 VAL A C 1
ATOM 857 O O . VAL A 1 107 ? -24.476 -5.263 14.379 1.00 95.00 107 VAL A O 1
ATOM 860 N N . THR A 1 108 ? -25.361 -4.294 12.547 1.00 94.81 108 THR A N 1
ATOM 861 C CA . THR A 1 108 ? -26.387 -5.318 12.306 1.00 94.81 108 THR A CA 1
ATOM 862 C C . THR A 1 108 ? -26.256 -5.914 10.909 1.00 94.81 108 THR A C 1
ATOM 864 O O . THR A 1 108 ? -25.666 -5.304 10.023 1.00 94.81 108 THR A O 1
ATOM 867 N N . GLY A 1 109 ? -26.806 -7.111 10.705 1.00 94.88 109 GLY A N 1
ATOM 868 C CA . GLY A 1 109 ? -26.783 -7.812 9.420 1.00 94.88 109 GLY A CA 1
ATOM 869 C C . GLY A 1 109 ? -25.808 -8.989 9.373 1.00 94.88 109 GLY A C 1
ATOM 870 O O . GLY A 1 109 ? -25.165 -9.334 10.366 1.00 94.88 109 GLY A O 1
ATOM 871 N N . ASP A 1 110 ? -25.733 -9.614 8.201 1.00 94.88 110 ASP A N 1
ATOM 872 C CA . ASP A 1 110 ? -24.989 -10.853 7.984 1.00 94.88 110 ASP A CA 1
ATOM 873 C C . ASP A 1 110 ? -23.500 -10.619 7.690 1.00 94.88 110 ASP A C 1
ATOM 875 O O . ASP A 1 110 ? -23.044 -9.509 7.404 1.00 94.88 110 ASP A O 1
ATOM 879 N N . LEU A 1 111 ? -22.729 -11.705 7.743 1.00 97.06 111 LEU A N 1
ATOM 880 C CA . LEU A 1 111 ? -21.348 -11.732 7.276 1.00 97.06 111 LEU A CA 1
ATOM 881 C C . LEU A 1 111 ? -21.295 -12.180 5.817 1.00 97.06 111 LEU A C 1
ATOM 883 O O . LEU A 1 111 ? -21.899 -13.187 5.447 1.00 97.06 111 LEU A O 1
ATOM 887 N N . ASP A 1 112 ? -20.501 -11.485 5.011 1.00 97.12 112 ASP A N 1
ATOM 888 C CA . ASP A 1 112 ? -20.238 -11.862 3.624 1.00 97.12 112 ASP A CA 1
ATOM 889 C C . ASP A 1 112 ? -18.833 -11.423 3.209 1.00 97.12 112 ASP A C 1
ATOM 891 O O . ASP A 1 112 ? -18.190 -10.611 3.875 1.00 97.12 112 ASP A O 1
ATOM 895 N N . TRP A 1 113 ? -18.319 -11.957 2.110 1.00 96.50 113 TRP A N 1
ATOM 896 C CA . TRP A 1 113 ? -17.017 -11.574 1.593 1.00 96.50 113 TRP A CA 1
ATOM 897 C C . TRP A 1 113 ? -16.884 -11.859 0.100 1.00 96.50 113 TRP A C 1
ATOM 899 O O . TRP A 1 113 ? -17.553 -12.712 -0.487 1.00 96.50 113 TRP A O 1
ATOM 909 N N . ALA A 1 114 ? -15.953 -11.145 -0.516 1.00 95.44 114 ALA A N 1
ATOM 910 C CA . ALA A 1 114 ? -15.471 -11.418 -1.854 1.00 95.44 114 ALA A CA 1
ATOM 911 C C . ALA A 1 114 ? -13.951 -11.250 -1.875 1.00 95.44 114 ALA A C 1
ATOM 913 O O . ALA A 1 114 ? -13.401 -10.322 -1.277 1.00 95.44 114 ALA A O 1
ATOM 914 N N . HIS A 1 115 ? -13.268 -12.164 -2.553 1.00 95.00 115 HIS A N 1
ATOM 915 C CA . HIS A 1 115 ? -11.818 -12.178 -2.670 1.00 95.00 115 HIS A CA 1
ATOM 916 C C . HIS A 1 115 ? -11.425 -12.547 -4.097 1.00 95.00 115 HIS A C 1
ATOM 918 O O . HIS A 1 115 ? -12.081 -13.376 -4.725 1.00 95.00 115 HIS A O 1
ATOM 924 N N . VAL A 1 116 ? -10.351 -11.947 -4.600 1.00 95.25 116 VAL A N 1
ATOM 925 C CA . VAL A 1 116 ? -9.788 -12.285 -5.907 1.00 95.25 116 VAL A CA 1
ATOM 926 C C . VAL A 1 116 ? -8.289 -12.019 -5.935 1.00 95.25 116 VAL A C 1
ATOM 928 O O . VAL A 1 116 ? -7.819 -10.987 -5.456 1.00 95.25 116 VAL A O 1
ATOM 931 N N . HIS A 1 117 ? -7.537 -12.916 -6.564 1.00 96.56 117 HIS A N 1
ATOM 932 C CA . HIS A 1 117 ? -6.154 -12.657 -6.941 1.00 96.56 117 HIS A CA 1
ATOM 933 C C . HIS A 1 117 ? -6.063 -12.069 -8.350 1.00 96.56 117 HIS A C 1
ATOM 935 O O . HIS A 1 117 ? -6.493 -12.684 -9.324 1.00 96.56 117 HIS A O 1
ATOM 941 N N . VAL A 1 118 ? -5.453 -10.889 -8.477 1.00 96.19 118 VAL A N 1
ATOM 942 C CA . VAL A 1 118 ? -5.359 -10.163 -9.751 1.00 96.19 118 VAL A CA 1
ATOM 943 C C . VAL A 1 118 ? -3.905 -9.982 -10.161 1.00 96.19 118 VAL A C 1
ATOM 945 O O . VAL A 1 118 ? -3.087 -9.505 -9.379 1.00 96.19 118 VAL A O 1
ATOM 948 N N . ASN A 1 119 ? -3.579 -10.279 -11.420 1.00 96.69 119 ASN A N 1
ATOM 949 C CA . ASN A 1 119 ? -2.258 -9.992 -11.975 1.00 96.69 119 ASN A CA 1
ATOM 950 C C . ASN A 1 119 ? -2.103 -8.507 -12.368 1.00 96.69 119 ASN A C 1
ATOM 952 O O . ASN A 1 119 ? -2.368 -8.100 -13.503 1.00 96.69 119 ASN A O 1
ATOM 956 N N . PHE A 1 120 ? -1.595 -7.698 -11.440 1.00 97.19 120 PHE A N 1
ATOM 957 C CA . PHE A 1 120 ? -1.324 -6.270 -11.606 1.00 97.19 120 PHE A CA 1
ATOM 958 C C . PHE A 1 120 ? -0.191 -5.938 -12.580 1.00 97.19 120 PHE A C 1
ATOM 960 O O . PHE A 1 120 ? -0.034 -4.770 -12.929 1.00 97.19 120 PHE A O 1
ATOM 967 N N . ALA A 1 121 ? 0.540 -6.912 -13.130 1.00 96.06 121 ALA A N 1
ATOM 968 C CA . ALA A 1 121 ? 1.466 -6.639 -14.232 1.00 96.06 121 ALA A CA 1
ATOM 969 C C . ALA A 1 121 ? 0.750 -6.270 -15.550 1.00 96.06 121 ALA A C 1
ATOM 971 O O . ALA A 1 121 ? 1.394 -5.809 -16.498 1.00 96.06 121 ALA A O 1
ATOM 972 N N . ASN A 1 122 ? -0.567 -6.492 -15.643 1.00 95.62 122 ASN A N 1
ATOM 973 C CA . ASN A 1 122 ? -1.360 -6.210 -16.837 1.00 95.62 122 ASN A CA 1
ATOM 974 C C . ASN A 1 122 ? -2.862 -6.039 -16.528 1.00 95.62 122 ASN A C 1
ATOM 976 O O . ASN A 1 122 ? -3.696 -6.821 -16.980 1.00 95.62 122 ASN A O 1
ATOM 980 N N . VAL A 1 123 ? -3.224 -4.989 -15.801 1.00 97.44 123 VAL A N 1
ATOM 981 C CA . VAL A 1 123 ? -4.623 -4.599 -15.591 1.00 97.44 123 VAL A CA 1
ATOM 982 C C . VAL A 1 123 ? -4.931 -3.411 -16.486 1.00 97.44 123 VAL A C 1
ATOM 984 O O . VAL A 1 123 ? -4.275 -2.374 -16.389 1.00 97.44 123 VAL A O 1
ATOM 987 N N . ALA A 1 124 ? -5.930 -3.557 -17.354 1.00 97.75 124 ALA A N 1
ATOM 988 C CA . ALA A 1 124 ? -6.522 -2.431 -18.066 1.00 97.75 124 ALA A CA 1
ATOM 989 C C . ALA A 1 124 ? -7.349 -1.596 -17.079 1.00 97.75 124 ALA A C 1
ATOM 991 O O . ALA A 1 124 ? -8.235 -2.125 -16.409 1.00 97.75 124 ALA A O 1
ATOM 992 N N . ALA A 1 125 ? -7.043 -0.305 -16.974 1.00 98.12 125 ALA A N 1
ATOM 993 C CA . ALA A 1 125 ? -7.772 0.605 -16.103 1.00 98.12 125 ALA A CA 1
ATOM 994 C C . ALA A 1 125 ? -9.004 1.148 -16.835 1.00 98.12 125 ALA A C 1
ATOM 996 O O . ALA A 1 125 ? -8.915 1.544 -18.001 1.00 98.12 125 ALA A O 1
ATOM 997 N N . ALA A 1 126 ? -10.146 1.190 -16.151 1.00 98.25 126 ALA A N 1
ATOM 998 C CA . ALA A 1 126 ? -11.355 1.779 -16.701 1.00 98.25 126 ALA A CA 1
ATOM 999 C C . ALA A 1 126 ? -11.123 3.276 -17.007 1.00 98.25 126 ALA A C 1
ATOM 1001 O O . ALA A 1 126 ? -10.541 3.983 -16.177 1.00 98.25 126 ALA A O 1
ATOM 1002 N N . PRO A 1 127 ? -11.582 3.795 -18.166 1.00 98.38 127 PRO A N 1
ATOM 1003 C CA . PRO A 1 127 ? -11.340 5.187 -18.559 1.00 98.38 127 PRO A CA 1
ATOM 1004 C C . PRO A 1 127 ? -11.846 6.216 -17.541 1.00 98.38 127 PRO A C 1
ATOM 1006 O O . PRO A 1 127 ? -11.234 7.273 -17.394 1.00 98.38 127 PRO A O 1
ATOM 1009 N N . GLU A 1 128 ? -12.924 5.892 -16.823 1.00 98.12 128 GLU A N 1
ATOM 1010 C CA . GLU A 1 128 ? -13.499 6.703 -15.739 1.00 98.12 128 GLU A CA 1
ATOM 1011 C C . GLU A 1 128 ? -12.509 6.961 -14.590 1.00 98.12 128 GLU A C 1
ATOM 1013 O O . GLU A 1 128 ? -12.528 8.035 -13.998 1.00 98.12 128 GLU A O 1
ATOM 1018 N N . PHE A 1 129 ? -11.580 6.034 -14.334 1.00 98.50 129 PHE A N 1
ATOM 1019 C CA . PHE A 1 129 ? -10.533 6.179 -13.316 1.00 98.50 129 PHE A CA 1
ATOM 1020 C C . PHE A 1 129 ? -9.184 6.614 -13.898 1.00 98.50 129 PHE A C 1
ATOM 1022 O O . PHE A 1 129 ? -8.238 6.887 -13.162 1.00 98.50 129 PHE A O 1
ATOM 1029 N N . ALA A 1 130 ? -9.074 6.676 -15.225 1.00 98.00 130 ALA A N 1
ATOM 1030 C CA . ALA A 1 130 ? -7.824 6.908 -15.939 1.00 98.00 130 ALA A CA 1
ATOM 1031 C C . ALA A 1 130 ? -7.839 8.199 -16.772 1.00 98.00 130 ALA A C 1
ATOM 1033 O O . ALA A 1 130 ? -7.255 8.251 -17.858 1.00 98.00 130 ALA A O 1
ATOM 1034 N N . ASN A 1 131 ? -8.517 9.247 -16.295 1.00 96.81 131 ASN A N 1
ATOM 1035 C CA . ASN A 1 131 ? -8.603 10.550 -16.969 1.00 96.81 131 ASN A CA 1
ATOM 1036 C C . ASN A 1 131 ? -9.075 10.429 -18.436 1.00 96.81 131 ASN A C 1
ATOM 1038 O O . ASN A 1 131 ? -8.517 11.051 -19.344 1.00 96.81 131 ASN A O 1
ATOM 1042 N N . GLY A 1 132 ? -10.042 9.541 -18.692 1.00 97.75 132 GLY A N 1
ATOM 1043 C CA . GLY A 1 132 ? -10.598 9.262 -20.020 1.00 97.75 132 GLY A CA 1
ATOM 1044 C C . GLY A 1 132 ? -9.694 8.443 -20.953 1.00 97.75 132 GLY A C 1
ATOM 1045 O O . GLY A 1 132 ? -10.061 8.194 -22.104 1.00 97.75 132 GLY A O 1
ATOM 1046 N N . LYS A 1 133 ? -8.508 8.003 -20.510 1.00 97.12 133 LYS A N 1
ATOM 1047 C CA . LYS A 1 133 ? -7.569 7.239 -21.345 1.00 97.12 133 LYS A CA 1
ATOM 1048 C C . LYS A 1 133 ? -8.030 5.789 -21.501 1.00 97.12 133 LYS A C 1
ATOM 1050 O O . LYS A 1 133 ? -7.979 5.004 -20.563 1.00 97.12 133 LYS A O 1
ATOM 1055 N N . ARG A 1 134 ? -8.408 5.413 -22.726 1.00 96.56 134 ARG A N 1
ATOM 1056 C CA . ARG A 1 134 ? -8.889 4.057 -23.064 1.00 96.56 134 ARG A CA 1
ATOM 1057 C C . ARG A 1 134 ? -7.812 2.979 -23.110 1.00 96.56 134 ARG A C 1
ATOM 1059 O O . ARG A 1 134 ? -8.134 1.800 -23.100 1.00 96.56 134 ARG A O 1
ATOM 1066 N N . ASP A 1 135 ? -6.547 3.371 -23.189 1.00 95.62 135 ASP A N 1
ATOM 1067 C CA . ASP A 1 135 ? -5.416 2.446 -23.234 1.00 95.62 135 ASP A CA 1
ATOM 1068 C C . ASP A 1 135 ? -4.544 2.503 -21.971 1.00 95.62 135 ASP A C 1
ATOM 1070 O O . ASP A 1 135 ? -3.406 2.020 -21.966 1.00 95.62 135 ASP A O 1
ATOM 1074 N N . ALA A 1 136 ? -5.078 3.096 -20.897 1.00 98.00 136 ALA A N 1
ATOM 1075 C CA . ALA A 1 136 ? -4.451 3.094 -19.588 1.00 98.00 136 ALA A CA 1
ATOM 1076 C C . ALA A 1 136 ? -4.404 1.678 -19.016 1.00 98.00 136 ALA A C 1
ATOM 1078 O O . ALA A 1 136 ? -5.386 0.936 -19.022 1.00 98.00 136 ALA A O 1
ATOM 1079 N N . ARG A 1 137 ? -3.231 1.302 -18.515 1.00 97.81 137 ARG A N 1
ATOM 1080 C CA . ARG A 1 137 ? -3.005 0.006 -17.886 1.00 97.81 137 ARG A CA 1
ATOM 1081 C C . ARG A 1 137 ? -1.773 0.023 -17.007 1.00 97.81 137 ARG A C 1
ATOM 1083 O O . ARG A 1 137 ? -0.885 0.861 -17.194 1.00 97.81 137 ARG A O 1
ATOM 1090 N N . THR A 1 138 ? -1.693 -0.968 -16.140 1.00 98.44 138 THR A N 1
ATOM 1091 C CA . THR A 1 138 ? -0.481 -1.292 -15.398 1.00 98.44 138 THR A CA 1
ATOM 1092 C C . THR A 1 138 ? 0.512 -2.102 -16.232 1.00 98.44 138 THR A C 1
ATOM 1094 O O . THR A 1 138 ? 0.196 -2.613 -17.313 1.00 98.44 138 THR A O 1
ATOM 1097 N N . VAL A 1 139 ? 1.748 -2.181 -15.750 1.00 98.00 139 VAL A N 1
ATOM 1098 C CA . VAL A 1 139 ? 2.862 -2.947 -16.329 1.00 98.00 139 VAL A CA 1
ATOM 1099 C C . VAL A 1 139 ? 3.644 -3.640 -15.207 1.00 98.00 139 VAL A C 1
ATOM 1101 O O . VAL A 1 139 ? 3.452 -3.271 -14.048 1.00 98.00 139 VAL A O 1
ATOM 1104 N N . PRO A 1 140 ? 4.534 -4.604 -15.517 1.00 97.62 140 PRO A N 1
ATOM 1105 C CA . PRO A 1 140 ? 5.430 -5.210 -14.533 1.00 97.62 140 PRO A CA 1
ATOM 1106 C C . PRO A 1 140 ? 6.115 -4.184 -13.619 1.00 97.62 140 PRO A C 1
ATOM 1108 O O . PRO A 1 140 ? 6.456 -3.072 -14.046 1.00 97.62 140 PRO A O 1
ATOM 1111 N N . ALA A 1 141 ? 6.298 -4.573 -12.357 1.00 97.81 141 ALA A N 1
ATOM 1112 C CA . ALA A 1 141 ? 6.741 -3.695 -11.284 1.00 97.81 141 ALA A CA 1
ATOM 1113 C C . ALA A 1 141 ? 8.093 -3.027 -11.591 1.00 97.81 141 ALA A C 1
ATOM 1115 O O . ALA A 1 141 ? 9.059 -3.683 -11.988 1.00 97.81 141 ALA A O 1
ATOM 1116 N N . CYS A 1 142 ? 8.156 -1.707 -11.397 1.00 97.62 142 CYS A N 1
ATOM 1117 C CA . CYS A 1 142 ? 9.375 -0.913 -11.515 1.00 97.62 142 CYS A CA 1
ATOM 1118 C C . CYS A 1 142 ? 9.488 0.110 -10.375 1.00 97.62 142 CYS A C 1
ATOM 1120 O O . CYS A 1 142 ? 8.560 0.890 -10.138 1.00 97.62 142 CYS A O 1
ATOM 1122 N N . HIS A 1 143 ? 10.6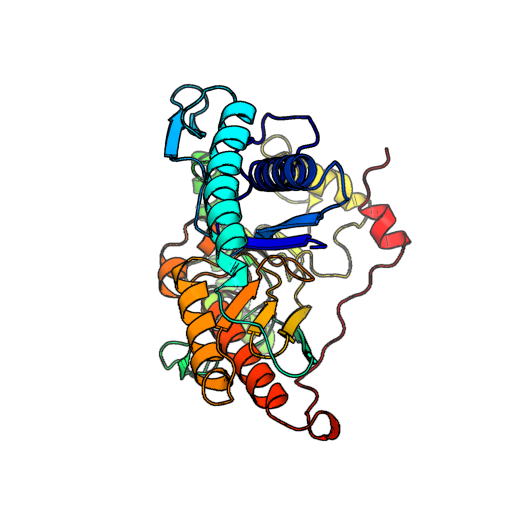63 0.183 -9.757 1.00 96.75 143 HIS A N 1
ATOM 1123 C CA . HIS A 1 143 ? 11.019 1.160 -8.734 1.00 96.75 143 HIS A CA 1
ATOM 1124 C C . HIS A 1 143 ? 11.768 2.341 -9.347 1.00 96.75 143 HIS A C 1
ATOM 1126 O O . HIS A 1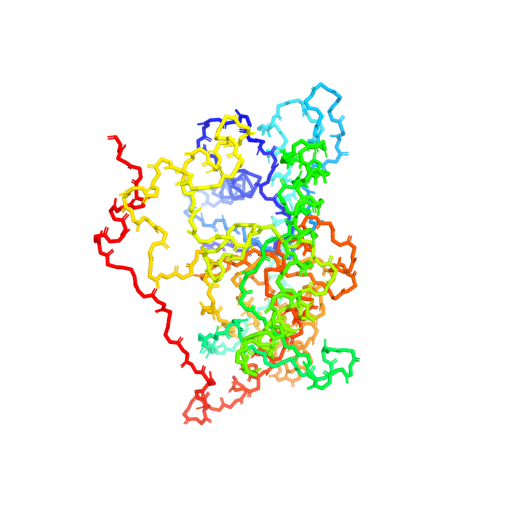 143 ? 12.680 2.178 -10.169 1.00 96.75 143 HIS A O 1
ATOM 1132 N N . GLY A 1 144 ? 11.370 3.544 -8.944 1.00 95.94 144 GLY A N 1
ATOM 1133 C CA . GLY A 1 144 ? 11.982 4.788 -9.387 1.00 95.94 144 GLY A CA 1
ATOM 1134 C C . GLY A 1 144 ? 13.199 5.186 -8.556 1.00 95.94 144 GLY A C 1
ATOM 1135 O O . GLY A 1 144 ? 13.325 4.809 -7.394 1.00 95.94 144 GLY A O 1
ATOM 1136 N N . VAL A 1 145 ? 14.057 6.042 -9.113 1.00 93.62 145 VAL A N 1
ATOM 1137 C CA . VAL A 1 145 ? 15.153 6.664 -8.343 1.00 93.62 145 VAL A CA 1
ATOM 1138 C C . VAL A 1 145 ? 14.624 7.457 -7.136 1.00 93.62 145 VAL A C 1
ATOM 1140 O O . VAL A 1 145 ? 15.284 7.502 -6.106 1.00 93.62 145 VAL A O 1
ATOM 1143 N N . ALA A 1 146 ? 13.433 8.060 -7.241 1.00 93.81 146 ALA A N 1
ATOM 1144 C CA . ALA A 1 146 ? 12.814 8.805 -6.142 1.00 93.81 146 ALA A CA 1
ATOM 1145 C C . ALA A 1 146 ? 12.535 7.937 -4.906 1.00 93.81 146 ALA A C 1
ATOM 1147 O O . ALA A 1 146 ? 12.794 8.377 -3.794 1.00 93.81 146 ALA A O 1
ATOM 1148 N N . PHE A 1 147 ? 12.095 6.692 -5.107 1.00 94.31 147 PHE A N 1
ATOM 1149 C CA . PHE A 1 147 ? 11.934 5.725 -4.022 1.00 94.31 147 PHE A CA 1
ATOM 1150 C C . PHE A 1 147 ? 13.278 5.437 -3.348 1.00 94.31 147 PHE A C 1
ATOM 1152 O O . PHE A 1 147 ? 13.403 5.549 -2.135 1.00 94.31 147 PHE A O 1
ATOM 1159 N N . MET A 1 148 ? 14.322 5.167 -4.134 1.00 89.25 148 MET A N 1
ATOM 1160 C CA . MET A 1 148 ? 15.633 4.868 -3.554 1.00 89.25 148 MET A CA 1
ATOM 1161 C C . MET A 1 148 ? 16.268 6.051 -2.826 1.00 89.25 148 MET A C 1
ATOM 1163 O O . MET A 1 148 ? 17.115 5.835 -1.969 1.00 89.25 148 MET A O 1
ATOM 1167 N N . ALA A 1 149 ? 15.893 7.289 -3.151 1.00 88.06 149 ALA A N 1
ATOM 1168 C CA . ALA A 1 149 ? 16.360 8.472 -2.431 1.00 88.06 149 ALA A CA 1
ATOM 1169 C C . ALA A 1 149 ? 15.765 8.588 -1.011 1.00 88.06 149 ALA A C 1
ATOM 1171 O O . ALA A 1 149 ? 16.311 9.326 -0.191 1.00 88.06 149 ALA A O 1
ATOM 1172 N N . GLY A 1 150 ? 14.704 7.833 -0.705 1.00 87.12 150 GLY A N 1
ATOM 1173 C CA . GLY A 1 150 ? 14.034 7.833 0.594 1.00 87.12 150 GLY A CA 1
ATOM 1174 C C . GLY A 1 150 ? 13.188 9.081 0.850 1.00 87.12 150 GLY A C 1
ATOM 1175 O O . GLY A 1 150 ? 12.905 9.869 -0.057 1.00 87.12 150 GLY A O 1
ATOM 1176 N N . THR A 1 151 ? 12.786 9.253 2.106 1.00 86.56 151 THR A N 1
ATOM 1177 C CA . THR A 1 151 ? 12.001 10.396 2.592 1.00 86.56 151 THR A CA 1
ATOM 1178 C C . THR A 1 151 ? 12.842 11.276 3.518 1.00 86.56 151 THR A C 1
ATOM 1180 O O . THR A 1 151 ? 14.019 11.012 3.768 1.00 86.56 151 THR A O 1
ATOM 1183 N N . LEU A 1 152 ? 12.242 12.346 4.047 1.00 83.56 152 LEU A N 1
ATOM 1184 C CA . LEU A 1 152 ? 12.871 13.140 5.103 1.00 83.56 152 LEU A CA 1
ATOM 1185 C C . LEU A 1 152 ? 12.905 12.415 6.457 1.00 83.56 152 LEU A C 1
ATOM 1187 O O . LEU A 1 152 ? 13.667 12.830 7.319 1.00 83.56 152 LEU A O 1
ATOM 1191 N N . GLU A 1 153 ? 12.104 11.370 6.665 1.00 78.75 153 GLU A N 1
ATOM 1192 C CA . GLU A 1 153 ? 12.133 10.539 7.883 1.00 78.75 153 GLU A CA 1
ATOM 1193 C C . GLU A 1 153 ? 13.140 9.396 7.769 1.00 78.75 153 GLU A C 1
ATOM 1195 O O . GLU A 1 153 ? 13.850 9.077 8.717 1.00 78.75 153 GLU A O 1
ATOM 1200 N N . GLY A 1 154 ? 13.218 8.791 6.585 1.00 80.69 154 GLY A N 1
ATOM 1201 C CA . GLY A 1 154 ? 14.146 7.718 6.264 1.00 80.69 154 GLY A CA 1
ATOM 1202 C C . GLY A 1 154 ? 14.951 8.098 5.030 1.00 80.69 154 GLY A C 1
ATOM 1203 O O . GLY A 1 154 ? 14.555 7.709 3.926 1.00 80.69 154 GLY A O 1
ATOM 1204 N N . PRO A 1 155 ? 16.048 8.867 5.171 1.00 82.62 155 PRO A N 1
ATOM 1205 C CA . PRO A 1 155 ? 16.883 9.214 4.032 1.00 82.62 155 PRO A CA 1
ATOM 1206 C C . PRO A 1 155 ? 17.484 7.942 3.427 1.00 82.62 155 PRO A C 1
ATOM 1208 O O . PRO A 1 155 ? 18.042 7.104 4.135 1.00 82.62 155 PRO A O 1
ATOM 1211 N N . GLY A 1 156 ? 17.357 7.804 2.109 1.00 84.69 156 GLY A N 1
ATOM 1212 C CA . GLY A 1 156 ? 17.902 6.682 1.357 1.00 84.69 156 GLY A CA 1
ATOM 1213 C C . GLY A 1 156 ? 19.237 7.040 0.710 1.00 84.69 156 GLY A C 1
ATOM 1214 O O . GLY A 1 156 ? 20.171 7.539 1.339 1.00 84.69 156 GLY A O 1
ATOM 1215 N N . MET A 1 157 ? 19.319 6.791 -0.590 1.00 84.69 157 MET A N 1
ATOM 1216 C CA . MET A 1 157 ? 20.484 7.045 -1.423 1.00 84.69 157 MET A CA 1
ATOM 1217 C C . MET A 1 157 ? 20.950 8.515 -1.348 1.00 84.69 157 MET A C 1
ATOM 1219 O O . MET A 1 157 ? 20.142 9.430 -1.542 1.00 84.69 157 MET A O 1
ATOM 1223 N N . PRO A 1 158 ? 22.262 8.780 -1.171 1.00 85.25 158 PRO A N 1
ATOM 1224 C CA . PRO A 1 158 ? 22.796 10.141 -1.150 1.00 85.25 158 PRO A CA 1
ATOM 1225 C C . PRO A 1 158 ? 22.472 10.932 -2.426 1.00 85.25 158 PRO A C 1
ATOM 1227 O O . PRO A 1 158 ? 22.502 10.387 -3.529 1.00 85.25 158 PRO A O 1
ATOM 1230 N N . LYS A 1 159 ? 22.259 12.252 -2.306 1.00 85.69 159 LYS A N 1
ATOM 1231 C CA . LYS A 1 159 ? 21.834 13.132 -3.420 1.00 85.69 159 LYS A CA 1
ATOM 1232 C C . LYS A 1 159 ? 22.695 13.014 -4.685 1.00 85.69 159 LYS A C 1
ATOM 1234 O O . LYS A 1 159 ? 22.151 12.964 -5.785 1.00 85.69 159 LYS A O 1
ATOM 1239 N N . LEU A 1 160 ? 24.021 12.956 -4.540 1.00 85.69 160 LEU A N 1
ATOM 1240 C CA . LEU A 1 160 ? 24.937 12.825 -5.680 1.00 85.69 160 LEU A CA 1
ATOM 1241 C C . LEU A 1 160 ? 24.779 11.467 -6.384 1.00 85.69 160 LEU A C 1
ATOM 1243 O O . LEU A 1 160 ? 24.761 11.402 -7.611 1.00 85.69 160 LEU A O 1
ATOM 1247 N N . VAL A 1 161 ? 24.592 10.396 -5.609 1.00 84.62 161 VAL A N 1
ATOM 1248 C CA . VAL A 1 161 ? 24.350 9.045 -6.134 1.00 84.62 161 VAL A CA 1
ATOM 1249 C C . VAL A 1 161 ? 22.977 8.977 -6.812 1.00 84.62 161 VAL A C 1
ATOM 1251 O O . VAL A 1 161 ? 22.853 8.377 -7.878 1.00 84.62 161 VAL A O 1
ATOM 1254 N N . ALA A 1 162 ? 21.964 9.662 -6.272 1.00 87.12 162 ALA A N 1
ATOM 1255 C CA . ALA A 1 162 ? 20.650 9.777 -6.901 1.00 87.12 162 ALA A CA 1
ATOM 1256 C C . ALA A 1 162 ? 20.718 10.531 -8.241 1.00 87.12 162 ALA A C 1
ATOM 1258 O O . ALA A 1 162 ? 20.098 10.108 -9.218 1.00 87.12 162 ALA A O 1
ATOM 1259 N N . LEU A 1 163 ? 21.505 11.611 -8.327 1.00 90.06 163 LEU A N 1
ATOM 1260 C CA . LEU A 1 163 ? 21.731 12.343 -9.577 1.00 90.06 163 LEU A CA 1
ATOM 1261 C C . LEU A 1 163 ? 22.416 11.461 -10.633 1.00 90.06 163 LEU A C 1
ATOM 1263 O O . LEU A 1 163 ? 21.928 11.367 -11.760 1.00 90.06 163 LEU A O 1
ATOM 1267 N N . ALA A 1 164 ? 23.489 10.761 -10.256 1.00 89.00 164 ALA A N 1
ATOM 1268 C CA . ALA A 1 164 ? 24.177 9.820 -11.141 1.00 89.00 164 ALA A CA 1
ATOM 1269 C C . ALA A 1 164 ? 23.250 8.677 -11.598 1.00 89.00 164 ALA A C 1
ATOM 1271 O O . ALA A 1 164 ? 23.205 8.342 -12.781 1.00 89.00 164 ALA A O 1
ATOM 1272 N N . SER A 1 165 ? 22.441 8.133 -10.683 1.00 89.38 165 SER A N 1
ATOM 1273 C CA . SER A 1 165 ? 21.462 7.080 -10.981 1.00 89.38 165 SER A CA 1
ATOM 1274 C C . SER A 1 165 ? 20.393 7.549 -11.966 1.00 89.38 165 SER A C 1
ATOM 1276 O O . SER A 1 165 ? 19.997 6.785 -12.844 1.00 89.38 165 SER A O 1
ATOM 1278 N N . ARG A 1 166 ? 19.949 8.813 -11.874 1.00 93.00 166 ARG A N 1
ATOM 1279 C CA . ARG A 1 166 ? 19.020 9.402 -12.852 1.00 93.00 166 ARG A CA 1
ATOM 1280 C C . ARG A 1 166 ? 19.632 9.470 -14.245 1.00 93.00 166 ARG A C 1
ATOM 1282 O O . ARG A 1 166 ? 18.968 9.086 -15.205 1.00 93.00 166 ARG A O 1
ATOM 1289 N N . PHE A 1 167 ? 20.878 9.933 -14.346 1.00 92.94 167 PHE A N 1
ATOM 1290 C CA . PHE A 1 167 ? 21.592 9.990 -15.620 1.00 92.94 167 PHE A CA 1
ATOM 1291 C C . PHE A 1 167 ? 21.745 8.593 -16.232 1.00 92.94 167 PHE A C 1
ATOM 1293 O O . PHE A 1 167 ? 21.383 8.382 -17.386 1.00 92.94 167 PHE A O 1
ATOM 1300 N N . LEU A 1 168 ? 22.194 7.614 -15.443 1.00 91.44 168 LEU A N 1
ATOM 1301 C CA . LEU A 1 168 ? 22.390 6.250 -15.924 1.00 91.44 168 LEU A CA 1
ATOM 1302 C C . LEU A 1 168 ? 21.072 5.591 -16.358 1.00 91.44 168 LEU A C 1
ATOM 1304 O O . LEU A 1 168 ? 21.001 5.023 -17.445 1.00 91.44 168 LEU A O 1
ATOM 1308 N N . ALA A 1 169 ? 20.006 5.725 -15.566 1.00 92.50 169 ALA A N 1
ATOM 1309 C CA . ALA A 1 169 ? 18.675 5.229 -15.919 1.00 92.50 169 ALA A CA 1
ATOM 1310 C C . ALA A 1 169 ? 18.123 5.875 -17.204 1.00 92.50 169 ALA A C 1
ATOM 1312 O O . ALA A 1 169 ? 17.480 5.207 -18.019 1.00 92.50 169 ALA A O 1
ATOM 1313 N N . PHE A 1 170 ? 18.389 7.168 -17.413 1.00 94.06 170 PHE A N 1
ATOM 1314 C CA . PHE A 1 170 ? 18.036 7.852 -18.653 1.00 94.06 170 PHE A CA 1
ATOM 1315 C C . PHE A 1 170 ? 18.813 7.290 -19.851 1.00 94.06 170 PHE A C 1
ATOM 1317 O O . PHE A 1 170 ? 18.202 6.959 -20.868 1.00 94.06 170 PHE A O 1
ATOM 1324 N N . SER A 1 171 ? 20.128 7.103 -19.718 1.00 93.81 171 SER A N 1
ATOM 1325 C CA . SER A 1 171 ? 20.971 6.499 -20.757 1.00 93.81 171 SER A CA 1
ATOM 1326 C C . SER A 1 171 ? 20.514 5.084 -21.119 1.00 93.81 171 SER A C 1
ATOM 1328 O O . SER A 1 171 ? 20.411 4.759 -22.301 1.00 93.81 171 SER A O 1
ATOM 1330 N N . VAL A 1 172 ? 20.141 4.270 -20.125 1.00 93.88 172 VAL A N 1
ATOM 1331 C CA . VAL A 1 172 ? 19.555 2.935 -20.336 1.00 93.88 172 VAL A CA 1
ATOM 1332 C C . VAL A 1 172 ? 18.268 3.029 -21.150 1.00 93.88 172 VAL A C 1
ATOM 1334 O O . VAL A 1 172 ? 18.132 2.335 -22.153 1.00 93.88 172 VAL A O 1
ATOM 1337 N N . LYS A 1 173 ? 17.341 3.922 -20.779 1.00 95.69 173 LYS A N 1
ATOM 1338 C CA . LYS A 1 173 ? 16.101 4.138 -21.541 1.00 95.69 173 LYS A CA 1
ATOM 1339 C C . LYS A 1 173 ? 16.390 4.492 -23.000 1.00 95.69 173 LYS A C 1
ATOM 1341 O O . LYS A 1 173 ? 15.771 3.922 -23.897 1.00 95.69 173 LYS A O 1
ATOM 1346 N N . MET A 1 174 ? 17.317 5.417 -23.245 1.00 95.62 174 MET A N 1
ATOM 1347 C CA . MET A 1 174 ? 17.688 5.825 -24.604 1.00 95.62 174 MET A CA 1
ATOM 1348 C C . MET A 1 174 ? 18.298 4.669 -25.399 1.00 95.62 174 MET A C 1
ATOM 1350 O O . MET A 1 174 ? 17.903 4.442 -26.542 1.00 95.62 174 MET A O 1
ATOM 1354 N N . TYR A 1 175 ? 19.189 3.898 -24.777 1.00 94.56 175 TYR A N 1
ATOM 1355 C CA . TYR A 1 175 ? 19.783 2.707 -25.376 1.00 94.56 175 TYR A CA 1
ATOM 1356 C C . TYR A 1 175 ? 18.730 1.644 -25.725 1.00 94.56 175 TYR A C 1
ATOM 1358 O O . TYR A 1 175 ? 18.735 1.111 -26.837 1.00 94.56 175 TYR A O 1
ATOM 1366 N N . GLU A 1 176 ? 17.778 1.366 -24.828 1.00 94.62 176 GLU A N 1
ATOM 1367 C CA . GLU A 1 176 ? 16.687 0.427 -25.106 1.00 94.62 176 GLU A CA 1
ATOM 1368 C C . GLU A 1 176 ? 15.833 0.891 -26.289 1.00 94.62 176 GLU A C 1
ATOM 1370 O O . GLU A 1 176 ? 15.506 0.088 -27.160 1.00 94.62 176 GLU A O 1
ATOM 1375 N N . TYR A 1 177 ? 15.493 2.182 -26.369 1.00 95.44 177 TYR A N 1
ATOM 1376 C CA . TYR A 1 177 ? 14.751 2.715 -27.514 1.00 95.44 177 TYR A CA 1
ATOM 1377 C C . TYR A 1 177 ? 15.543 2.611 -28.819 1.00 95.44 177 TYR A C 1
ATOM 1379 O O . TYR A 1 177 ? 14.983 2.146 -29.816 1.00 95.44 177 TYR A O 1
ATOM 1387 N N . ALA A 1 178 ? 16.822 2.996 -28.809 1.00 94.69 178 ALA A N 1
ATOM 1388 C CA . ALA A 1 178 ? 17.693 2.953 -29.980 1.00 94.69 178 ALA A CA 1
ATOM 1389 C C . ALA A 1 178 ? 17.860 1.523 -30.510 1.00 94.69 178 ALA A C 1
ATOM 1391 O O . ALA A 1 178 ? 17.695 1.279 -31.701 1.00 94.69 178 ALA A O 1
ATOM 1392 N N . THR A 1 179 ? 18.095 0.555 -29.624 1.00 93.75 179 THR A N 1
ATOM 1393 C CA . THR A 1 179 ? 18.249 -0.858 -30.004 1.00 93.75 179 THR A CA 1
ATOM 1394 C C . THR A 1 179 ? 16.922 -1.542 -30.331 1.00 93.75 179 THR A C 1
ATOM 1396 O O . THR A 1 179 ? 16.904 -2.537 -31.057 1.00 93.75 179 THR A O 1
ATOM 1399 N N . SER A 1 180 ? 15.787 -1.004 -29.866 1.00 94.00 180 SER A N 1
ATOM 1400 C CA . SER A 1 180 ? 14.471 -1.609 -30.097 1.00 94.00 180 SER A CA 1
ATOM 1401 C C . SER A 1 180 ? 14.107 -1.740 -31.577 1.00 94.00 180 SER A C 1
ATOM 1403 O O . SER A 1 180 ? 13.353 -2.648 -31.924 1.00 94.00 180 SER A O 1
ATOM 1405 N N . VAL A 1 181 ? 14.639 -0.892 -32.467 1.00 92.62 181 VAL A N 1
ATOM 1406 C CA . VAL A 1 181 ? 14.347 -0.945 -33.915 1.00 92.62 181 VAL A CA 1
ATOM 1407 C C . VAL A 1 181 ? 14.775 -2.266 -34.554 1.00 92.62 181 VAL A C 1
ATOM 1409 O O . VAL A 1 181 ? 14.100 -2.736 -35.468 1.00 92.62 181 VAL A O 1
ATOM 1412 N N . PHE A 1 182 ? 15.812 -2.901 -34.003 1.00 94.31 182 PHE A N 1
ATOM 1413 C CA . PHE A 1 182 ? 16.324 -4.205 -34.425 1.00 94.31 182 PHE A CA 1
ATOM 1414 C C . PHE A 1 182 ? 15.594 -5.382 -33.757 1.00 94.31 182 PHE A C 1
ATOM 1416 O O . PHE A 1 182 ? 15.876 -6.541 -34.044 1.00 94.31 182 PHE A O 1
ATOM 1423 N N . GLN A 1 183 ? 14.642 -5.114 -32.857 1.00 93.88 183 GLN A N 1
ATOM 1424 C CA . GLN A 1 183 ? 13.900 -6.142 -32.132 1.00 93.88 183 GLN A CA 1
ATOM 1425 C C . GLN A 1 183 ? 12.544 -6.463 -32.780 1.00 93.88 183 GLN A C 1
ATOM 1427 O O . GLN A 1 183 ? 11.904 -5.645 -33.458 1.00 93.88 183 GLN A O 1
ATOM 1432 N N . ALA A 1 184 ? 12.039 -7.664 -32.481 1.00 95.50 184 ALA A N 1
ATOM 1433 C CA . ALA A 1 184 ? 10.706 -8.106 -32.879 1.00 95.50 184 ALA A CA 1
ATOM 1434 C C . ALA A 1 184 ? 9.611 -7.087 -32.496 1.00 95.50 184 ALA A C 1
ATOM 1436 O O . ALA A 1 184 ? 9.675 -6.420 -31.458 1.00 95.50 184 ALA A O 1
ATOM 1437 N N . LYS A 1 185 ? 8.560 -6.985 -33.323 1.00 94.75 185 LYS A N 1
ATOM 1438 C CA . LYS A 1 185 ? 7.468 -6.000 -33.163 1.00 94.75 185 LYS A CA 1
ATOM 1439 C C . LYS A 1 185 ? 6.812 -6.056 -31.776 1.00 94.75 185 LYS A C 1
ATOM 1441 O O . LYS A 1 185 ? 6.486 -5.015 -31.206 1.00 94.75 185 LYS A O 1
ATOM 1446 N N . TRP A 1 186 ? 6.650 -7.254 -31.213 1.00 93.62 186 TRP A N 1
ATOM 1447 C CA . TRP A 1 186 ? 6.067 -7.438 -29.883 1.00 93.62 186 TRP A CA 1
ATOM 1448 C C . TRP A 1 186 ? 6.974 -6.900 -28.762 1.00 93.62 186 TRP A C 1
ATOM 1450 O O . TRP A 1 186 ? 6.470 -6.228 -27.863 1.00 93.62 186 TRP A O 1
ATOM 1460 N N . LYS A 1 187 ? 8.304 -7.092 -28.850 1.00 93.62 187 LYS A N 1
ATOM 1461 C CA . LYS A 1 187 ? 9.277 -6.535 -27.888 1.00 93.62 187 LYS A CA 1
ATOM 1462 C C . LYS A 1 187 ? 9.241 -5.009 -27.910 1.00 93.62 187 LYS A C 1
ATOM 1464 O O . LYS A 1 187 ? 9.109 -4.383 -26.862 1.00 93.62 187 LYS A O 1
ATOM 1469 N N . ARG A 1 188 ? 9.217 -4.413 -29.109 1.00 94.50 188 ARG A N 1
ATOM 1470 C CA . ARG A 1 188 ? 9.030 -2.961 -29.297 1.00 94.50 188 ARG A CA 1
ATOM 1471 C C . ARG A 1 188 ? 7.737 -2.446 -28.666 1.00 94.50 188 ARG A C 1
ATOM 1473 O O . ARG A 1 188 ? 7.747 -1.413 -27.999 1.00 94.50 188 ARG A O 1
ATOM 1480 N N . LYS A 1 189 ? 6.618 -3.154 -28.863 1.00 94.19 189 LYS A N 1
ATOM 1481 C CA . LYS A 1 189 ? 5.320 -2.789 -28.271 1.00 94.19 189 LYS A CA 1
ATOM 1482 C C . LYS A 1 189 ? 5.374 -2.845 -26.742 1.00 94.19 189 LYS A C 1
ATOM 1484 O O . LYS A 1 189 ? 4.952 -1.884 -26.103 1.00 94.19 189 LYS A O 1
ATOM 1489 N N . ARG A 1 190 ? 5.946 -3.911 -26.170 1.00 94.19 190 ARG A N 1
ATOM 1490 C CA . ARG A 1 190 ? 6.137 -4.077 -24.719 1.00 94.19 190 ARG A CA 1
ATOM 1491 C C . ARG A 1 190 ? 7.010 -2.968 -24.131 1.00 94.19 190 ARG A C 1
ATOM 1493 O O . ARG A 1 190 ? 6.633 -2.381 -23.125 1.00 94.19 190 ARG A O 1
ATOM 1500 N N . LEU A 1 191 ? 8.117 -2.616 -24.789 1.00 95.62 191 LEU A N 1
ATOM 1501 C CA . LEU A 1 191 ? 9.000 -1.527 -24.363 1.00 95.62 191 LEU A CA 1
ATOM 1502 C C . LEU A 1 191 ? 8.277 -0.172 -24.333 1.00 95.62 191 LEU A C 1
ATOM 1504 O O . LEU A 1 191 ? 8.325 0.549 -23.336 1.00 95.62 191 LEU A O 1
ATOM 1508 N N . ARG A 1 192 ? 7.562 0.163 -25.416 1.00 95.81 192 ARG A N 1
ATOM 1509 C CA . ARG A 1 192 ? 6.761 1.395 -25.494 1.00 95.81 192 ARG A CA 1
ATOM 1510 C C . ARG A 1 192 ? 5.690 1.429 -24.409 1.00 95.81 192 ARG A C 1
ATOM 1512 O O . ARG A 1 192 ? 5.487 2.467 -23.791 1.00 95.81 192 ARG A O 1
ATOM 1519 N N . GLN A 1 193 ? 5.034 0.299 -24.165 1.00 96.19 193 GLN A N 1
ATOM 1520 C CA . GLN A 1 193 ? 4.011 0.159 -23.135 1.00 96.19 193 GLN A CA 1
ATOM 1521 C C . GLN A 1 193 ? 4.589 0.319 -21.723 1.00 96.19 193 GLN A C 1
ATOM 1523 O O . GLN A 1 193 ? 4.003 1.058 -20.937 1.00 96.19 193 GLN A O 1
ATOM 1528 N N . LYS A 1 194 ? 5.758 -0.279 -21.433 1.00 96.94 194 LYS A N 1
ATOM 1529 C CA . LYS A 1 194 ? 6.505 -0.108 -20.172 1.00 96.94 194 LYS A CA 1
ATOM 1530 C C . LYS A 1 194 ? 6.710 1.371 -19.869 1.00 96.94 194 LYS A C 1
ATOM 1532 O O . LYS A 1 194 ? 6.210 1.869 -18.867 1.00 96.94 194 LYS A O 1
ATOM 1537 N N . TYR A 1 195 ? 7.385 2.095 -20.760 1.00 97.69 195 TYR A N 1
ATOM 1538 C CA . TYR A 1 195 ? 7.693 3.506 -20.524 1.00 97.69 195 TYR A CA 1
ATOM 1539 C C . TYR A 1 195 ? 6.462 4.415 -20.579 1.00 97.69 195 TYR A C 1
ATOM 1541 O O . TYR A 1 195 ? 6.417 5.408 -19.857 1.00 97.69 195 TYR A O 1
ATOM 1549 N N . LYS A 1 196 ? 5.436 4.074 -21.370 1.00 97.38 196 LYS A N 1
ATOM 1550 C CA . LYS A 1 196 ? 4.165 4.809 -21.376 1.00 97.38 196 LYS A CA 1
ATOM 1551 C C . LYS A 1 196 ? 3.412 4.664 -20.051 1.00 97.38 196 LYS A C 1
ATOM 1553 O O . LYS A 1 196 ? 2.909 5.656 -19.535 1.00 97.38 196 LYS A O 1
ATOM 1558 N N . ALA A 1 197 ? 3.320 3.453 -19.505 1.00 97.75 197 ALA A N 1
ATOM 1559 C CA . ALA A 1 197 ? 2.618 3.195 -18.249 1.00 97.75 197 ALA A CA 1
ATOM 1560 C C . ALA A 1 197 ? 3.415 3.680 -17.027 1.00 97.75 197 ALA A C 1
ATOM 1562 O O . ALA A 1 197 ? 2.828 4.216 -16.092 1.00 97.75 197 ALA A O 1
ATOM 1563 N N . GLN A 1 198 ? 4.748 3.574 -17.053 1.00 98.00 198 GLN A N 1
ATOM 1564 C CA . GLN A 1 198 ? 5.616 4.106 -15.995 1.00 98.00 198 GLN A CA 1
ATOM 1565 C C . GLN A 1 198 ? 5.749 5.642 -16.041 1.00 98.00 198 GLN A C 1
ATOM 1567 O O . GLN A 1 198 ? 6.167 6.249 -15.056 1.00 98.00 198 GLN A O 1
ATOM 1572 N N . GLY A 1 199 ? 5.353 6.303 -17.133 1.00 96.88 199 GLY A N 1
ATOM 1573 C CA . GLY A 1 199 ? 5.231 7.762 -17.202 1.00 96.88 199 GLY A CA 1
ATOM 1574 C C . GLY A 1 199 ? 6.538 8.500 -16.881 1.00 96.88 199 GLY A C 1
ATOM 1575 O O . GLY A 1 199 ? 7.581 8.222 -17.474 1.00 96.88 199 GLY A O 1
ATOM 1576 N N . LYS A 1 200 ? 6.479 9.452 -15.939 1.00 96.31 200 LYS A N 1
ATOM 1577 C CA . LYS A 1 200 ? 7.627 10.272 -15.501 1.00 96.31 200 LYS A CA 1
ATOM 1578 C C . LYS A 1 200 ? 8.655 9.532 -14.641 1.00 96.31 200 LYS A C 1
ATOM 1580 O O . LYS A 1 200 ? 9.718 10.089 -14.368 1.00 96.31 200 LYS A O 1
ATOM 1585 N N . LYS A 1 201 ? 8.368 8.303 -14.205 1.00 98.00 201 LYS A N 1
ATOM 1586 C CA . LYS A 1 201 ? 9.277 7.556 -13.337 1.00 98.00 201 LYS A CA 1
ATOM 1587 C C . LYS A 1 201 ? 10.604 7.291 -14.034 1.00 98.00 201 LYS A C 1
ATOM 1589 O O . LYS A 1 201 ? 10.666 6.685 -15.105 1.00 98.00 201 LYS A O 1
ATOM 1594 N N . VAL A 1 202 ? 11.679 7.698 -13.370 1.00 97.00 202 VAL A N 1
ATOM 1595 C CA . VAL A 1 202 ? 13.041 7.330 -13.750 1.00 97.00 202 VAL A CA 1
ATOM 1596 C C . VAL A 1 202 ? 13.315 5.941 -13.184 1.00 97.00 202 VAL A C 1
ATOM 1598 O O . VAL A 1 202 ? 13.618 5.807 -12.000 1.00 97.00 202 VAL A O 1
ATOM 1601 N N . ILE A 1 203 ? 13.116 4.914 -14.011 1.00 96.44 203 ILE A N 1
ATOM 1602 C CA . ILE A 1 203 ? 13.188 3.505 -13.608 1.00 96.44 203 ILE A CA 1
ATOM 1603 C C . ILE A 1 203 ? 14.629 3.128 -13.267 1.00 96.44 203 ILE A C 1
ATOM 1605 O O . ILE A 1 203 ? 15.507 3.213 -14.122 1.00 96.44 203 ILE A O 1
ATOM 1609 N N . LEU A 1 204 ? 14.847 2.676 -12.035 1.00 92.69 204 LEU A N 1
ATOM 1610 C CA . LEU A 1 204 ? 16.139 2.182 -11.565 1.00 92.69 204 LEU A CA 1
ATOM 1611 C C . LEU A 1 204 ? 16.155 0.653 -11.459 1.00 92.69 204 LEU A C 1
ATOM 1613 O O . LEU A 1 204 ? 17.118 0.017 -11.885 1.00 92.69 204 LEU A O 1
ATOM 1617 N N . ILE A 1 205 ? 15.076 0.069 -10.930 1.00 92.69 205 ILE A N 1
ATOM 1618 C CA . ILE A 1 205 ? 14.909 -1.382 -10.785 1.00 92.69 205 ILE A CA 1
ATOM 1619 C C . ILE A 1 205 ? 13.610 -1.800 -11.470 1.00 92.69 205 ILE A C 1
ATOM 1621 O O . ILE A 1 205 ? 12.538 -1.337 -11.097 1.00 92.69 205 ILE A O 1
ATOM 1625 N N . GLU A 1 206 ? 13.689 -2.701 -12.440 1.00 94.62 206 GLU A N 1
ATOM 1626 C CA . GLU A 1 206 ? 12.552 -3.406 -13.039 1.00 94.62 206 GLU A CA 1
ATOM 1627 C C . GLU A 1 206 ? 12.361 -4.724 -12.274 1.00 94.62 206 GLU A C 1
ATOM 1629 O O . GLU A 1 206 ? 12.703 -5.798 -12.764 1.00 94.62 206 GLU A O 1
ATOM 1634 N N . SER A 1 207 ? 11.869 -4.651 -11.036 1.00 92.69 207 SER A N 1
ATOM 1635 C CA . SER A 1 207 ? 11.765 -5.810 -10.131 1.00 92.69 207 SER A CA 1
ATOM 1636 C C . SER A 1 207 ? 10.824 -6.893 -10.659 1.00 92.69 207 SER A C 1
ATOM 1638 O O . SER A 1 207 ? 11.015 -8.074 -10.376 1.00 92.69 207 SER A O 1
ATOM 1640 N N . GLY A 1 208 ? 9.850 -6.502 -11.481 1.00 91.94 208 GLY A N 1
ATOM 1641 C CA . GLY A 1 208 ? 8.973 -7.426 -12.186 1.00 91.94 208 GLY A CA 1
ATOM 1642 C C . GLY A 1 208 ? 9.653 -8.226 -13.299 1.00 91.94 208 GLY A C 1
ATOM 1643 O O . GLY A 1 208 ? 9.195 -9.310 -13.641 1.00 91.94 208 GLY A O 1
ATOM 1644 N N . GLU A 1 209 ? 10.745 -7.698 -13.853 1.00 91.06 209 GLU A N 1
ATOM 1645 C CA . GLU A 1 209 ? 11.536 -8.317 -14.927 1.00 91.06 209 GLU A CA 1
ATOM 1646 C C . GLU A 1 209 ? 12.919 -8.771 -14.447 1.00 91.06 209 GLU A C 1
ATOM 1648 O O . GLU A 1 209 ? 13.695 -9.294 -15.245 1.00 91.06 209 GLU A O 1
ATOM 1653 N N . ARG A 1 210 ? 13.221 -8.579 -13.154 1.00 90.12 210 ARG A N 1
ATOM 1654 C CA . ARG A 1 210 ? 14.495 -8.927 -12.509 1.00 90.12 210 ARG A CA 1
ATOM 1655 C C . ARG A 1 210 ? 15.688 -8.210 -13.140 1.00 90.12 210 ARG A C 1
ATOM 1657 O O . ARG A 1 210 ? 16.722 -8.809 -13.421 1.00 90.12 210 ARG A O 1
ATOM 1664 N N . ARG A 1 211 ? 15.526 -6.911 -13.409 1.00 89.19 211 ARG A N 1
ATOM 1665 C CA . ARG A 1 211 ? 16.599 -6.072 -13.962 1.00 89.19 211 ARG A CA 1
ATOM 1666 C C . ARG A 1 211 ? 16.889 -4.882 -13.067 1.00 89.19 211 ARG A C 1
ATOM 1668 O O . ARG A 1 211 ? 15.981 -4.250 -12.534 1.00 89.19 211 ARG A O 1
ATOM 1675 N N . VAL A 1 212 ? 18.160 -4.526 -12.965 1.00 88.31 212 VAL A N 1
ATOM 1676 C CA . VAL A 1 212 ? 18.630 -3.283 -12.348 1.00 88.31 212 VAL A CA 1
ATOM 1677 C C . VAL A 1 212 ? 19.381 -2.518 -13.425 1.00 88.31 212 VAL A C 1
ATOM 1679 O O . VAL A 1 212 ? 20.251 -3.084 -14.078 1.00 88.31 212 VAL A O 1
ATOM 1682 N N . LEU A 1 213 ? 19.023 -1.253 -13.663 1.00 87.06 213 LEU A N 1
ATOM 1683 C CA . LEU A 1 213 ? 19.640 -0.429 -14.714 1.00 87.06 213 LEU A CA 1
ATOM 1684 C C . LEU A 1 213 ? 19.681 -1.131 -16.089 1.00 87.06 213 LEU A C 1
ATOM 1686 O O . LEU A 1 213 ? 20.651 -1.028 -16.834 1.00 87.06 213 LEU A O 1
ATOM 1690 N N . GLY A 1 214 ? 18.620 -1.869 -16.421 1.00 84.56 214 GLY A N 1
ATOM 1691 C CA . GLY A 1 214 ? 18.489 -2.564 -17.700 1.00 84.56 214 GLY A CA 1
ATOM 1692 C C . GLY A 1 214 ? 19.298 -3.861 -17.840 1.00 84.56 214 GLY A C 1
ATOM 1693 O O . GLY A 1 214 ? 19.240 -4.477 -18.903 1.00 84.56 214 GLY A O 1
ATOM 1694 N N . THR A 1 215 ? 19.996 -4.339 -16.809 1.00 83.19 215 THR A N 1
ATOM 1695 C CA . THR A 1 215 ? 20.668 -5.650 -16.839 1.00 83.19 215 THR A CA 1
ATOM 1696 C C . THR A 1 215 ? 20.053 -6.623 -15.837 1.00 83.19 215 THR A C 1
ATOM 1698 O O . THR A 1 215 ? 19.678 -6.223 -14.737 1.00 83.19 215 THR A O 1
ATOM 1701 N N . SER A 1 216 ? 19.930 -7.894 -16.227 1.00 82.00 216 SER A N 1
ATOM 1702 C CA . SER A 1 216 ? 19.623 -9.009 -15.319 1.00 82.00 216 SER A CA 1
ATOM 1703 C C . SER A 1 216 ? 20.885 -9.625 -14.705 1.00 82.00 216 SER A C 1
ATOM 1705 O O . SER A 1 216 ? 20.788 -10.414 -13.775 1.00 82.00 216 SER A O 1
ATOM 1707 N N . ASP A 1 217 ? 22.073 -9.269 -15.205 1.00 80.38 217 ASP A N 1
ATOM 1708 C CA . ASP A 1 217 ? 23.343 -9.673 -14.605 1.00 80.38 217 ASP A CA 1
ATOM 1709 C C . ASP A 1 217 ? 23.670 -8.766 -13.409 1.00 80.38 217 ASP A C 1
ATOM 1711 O O . ASP A 1 217 ? 24.245 -7.681 -13.549 1.00 80.38 217 ASP A O 1
ATOM 1715 N N . ILE A 1 218 ? 23.274 -9.217 -12.217 1.00 74.50 218 ILE A N 1
ATOM 1716 C CA . ILE A 1 218 ? 23.504 -8.503 -10.956 1.00 74.50 218 ILE A CA 1
ATOM 1717 C C . ILE A 1 218 ? 25.000 -8.471 -10.592 1.00 74.50 218 ILE A C 1
ATOM 1719 O O . ILE A 1 218 ? 25.461 -7.483 -10.009 1.00 74.50 218 ILE A O 1
ATOM 1723 N N . LYS A 1 219 ? 25.788 -9.504 -10.944 1.00 67.69 219 LYS A N 1
ATOM 1724 C CA . LYS A 1 219 ? 27.251 -9.515 -10.712 1.00 67.69 219 LYS A CA 1
ATOM 1725 C C . LYS A 1 219 ? 27.920 -8.397 -11.501 1.00 67.69 219 LYS A C 1
ATOM 1727 O O . LYS A 1 219 ? 28.731 -7.663 -10.935 1.00 67.69 219 LYS A O 1
ATOM 1732 N N . GLY A 1 220 ? 27.526 -8.243 -12.764 1.00 64.19 220 GLY A N 1
ATOM 1733 C CA . GLY A 1 220 ? 28.020 -7.221 -13.685 1.00 64.19 220 GLY A CA 1
ATOM 1734 C C . GLY A 1 220 ? 27.551 -5.793 -13.392 1.00 64.19 220 GLY A C 1
ATOM 1735 O O . GLY A 1 220 ? 27.930 -4.872 -14.117 1.00 64.19 220 GLY A O 1
ATOM 1736 N N . LEU A 1 221 ? 26.746 -5.556 -12.343 1.00 71.31 221 LEU A N 1
ATOM 1737 C CA . LEU A 1 221 ? 26.329 -4.199 -11.989 1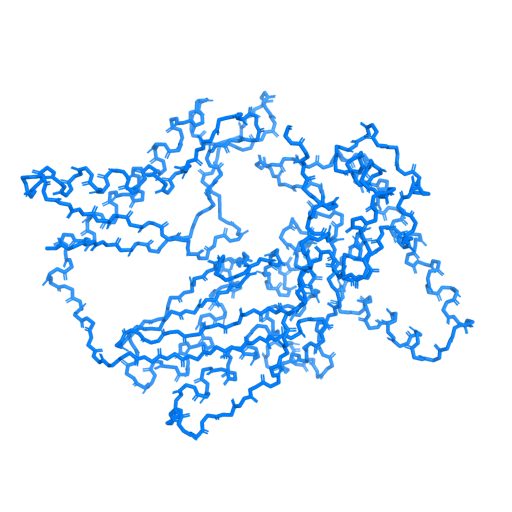.00 71.31 221 LEU A CA 1
ATOM 1738 C C . LEU A 1 221 ? 27.541 -3.319 -11.680 1.00 71.31 221 LEU A C 1
ATOM 1740 O O . LEU A 1 221 ? 28.277 -3.557 -10.719 1.00 71.31 221 LEU A O 1
ATOM 1744 N N . VAL A 1 222 ? 27.672 -2.238 -12.448 1.00 63.69 222 VAL A N 1
ATOM 1745 C CA . VAL A 1 222 ? 28.751 -1.245 -12.325 1.00 63.69 222 VAL A CA 1
ATOM 1746 C C . VAL A 1 222 ? 28.759 -0.574 -10.945 1.00 63.69 222 VAL A C 1
ATOM 1748 O O . VAL A 1 222 ? 29.799 -0.110 -10.494 1.00 63.69 222 VAL A O 1
ATOM 1751 N N . VAL A 1 223 ? 27.624 -0.561 -10.234 1.00 64.94 223 VAL A N 1
ATOM 1752 C CA . VAL A 1 223 ? 27.505 0.044 -8.899 1.00 64.94 223 VAL A CA 1
ATOM 1753 C C . VAL A 1 223 ? 28.288 -0.778 -7.857 1.00 64.94 223 VAL A C 1
ATOM 1755 O O . VAL A 1 223 ? 27.946 -1.942 -7.607 1.00 64.94 223 VAL A O 1
ATOM 1758 N N . PRO A 1 224 ? 29.326 -0.217 -7.209 1.00 61.53 224 PRO A N 1
ATOM 1759 C CA . PRO A 1 224 ? 30.075 -0.914 -6.167 1.00 61.53 224 PRO A CA 1
ATOM 1760 C C . PRO A 1 224 ? 29.204 -1.216 -4.938 1.00 61.53 224 PRO A C 1
ATOM 1762 O O . PRO A 1 224 ? 28.511 -0.342 -4.423 1.00 61.53 224 PRO A O 1
ATOM 1765 N N . GLY A 1 225 ? 29.283 -2.441 -4.405 1.00 60.03 225 GLY A N 1
ATOM 1766 C CA . GLY A 1 225 ? 28.522 -2.854 -3.212 1.00 60.03 225 GLY A CA 1
ATOM 1767 C C . GLY A 1 225 ? 28.946 -2.154 -1.910 1.00 60.03 225 GLY A C 1
ATOM 1768 O O . GLY A 1 225 ? 28.325 -2.336 -0.866 1.00 60.03 225 GLY A O 1
ATOM 1769 N N . CYS A 1 226 ? 30.008 -1.349 -1.926 1.00 56.94 226 CYS A N 1
ATOM 1770 C CA . CYS A 1 226 ? 30.364 -0.502 -0.790 1.00 56.94 226 CYS A CA 1
ATOM 1771 C C . CYS A 1 226 ? 29.441 0.720 -0.649 1.00 56.94 226 CYS A C 1
ATOM 1773 O O . CYS A 1 226 ? 29.310 1.221 0.463 1.00 56.94 226 CYS A O 1
ATOM 1775 N N . ILE A 1 227 ? 28.783 1.152 -1.733 1.00 59.19 227 ILE A N 1
ATOM 1776 C CA . ILE A 1 227 ? 27.971 2.380 -1.778 1.00 59.19 227 ILE A CA 1
ATOM 1777 C C . ILE A 1 227 ? 26.573 2.166 -1.188 1.00 59.19 227 ILE A C 1
ATOM 1779 O O . ILE A 1 227 ? 25.976 3.107 -0.677 1.00 59.19 227 ILE A O 1
ATOM 1783 N N . ASP A 1 228 ? 26.062 0.935 -1.230 1.00 66.50 228 ASP A N 1
ATOM 1784 C CA . ASP A 1 228 ? 24.724 0.615 -0.746 1.00 66.50 228 ASP A CA 1
ATOM 1785 C C . ASP A 1 228 ? 24.671 -0.820 -0.167 1.00 66.50 228 ASP A C 1
ATOM 1787 O O . ASP A 1 228 ? 25.048 -1.778 -0.857 1.00 66.50 228 ASP A O 1
ATOM 1791 N N . PRO A 1 229 ? 24.229 -1.005 1.095 1.00 68.19 229 PRO A N 1
ATOM 1792 C CA . PRO A 1 229 ? 24.104 -2.324 1.721 1.00 68.19 229 PRO A CA 1
ATOM 1793 C C . PRO A 1 229 ? 23.163 -3.290 0.985 1.00 68.19 229 PRO A C 1
ATOM 1795 O O . PRO A 1 229 ? 23.407 -4.498 0.995 1.00 68.19 229 PRO A O 1
ATOM 1798 N N . THR A 1 230 ? 22.123 -2.790 0.316 1.00 70.69 230 THR A N 1
ATOM 1799 C CA . THR A 1 230 ? 21.194 -3.606 -0.481 1.00 70.69 230 THR A CA 1
ATOM 1800 C C . THR A 1 230 ? 21.902 -4.161 -1.710 1.00 70.69 230 THR A C 1
ATOM 1802 O O . THR A 1 230 ? 21.863 -5.366 -1.944 1.00 70.69 230 THR A O 1
ATOM 1805 N N . ILE A 1 231 ? 22.646 -3.325 -2.442 1.00 71.50 231 ILE A N 1
ATOM 1806 C CA . ILE A 1 231 ? 23.462 -3.769 -3.585 1.00 71.50 231 ILE A CA 1
ATOM 1807 C C . ILE A 1 231 ? 24.534 -4.769 -3.140 1.00 71.50 231 ILE A C 1
ATOM 1809 O O . ILE A 1 231 ? 24.777 -5.763 -3.830 1.00 71.50 231 ILE A O 1
ATOM 1813 N N . ARG A 1 232 ? 25.151 -4.556 -1.970 1.00 75.94 232 ARG A N 1
ATOM 1814 C CA . ARG A 1 232 ? 26.080 -5.530 -1.373 1.00 75.94 232 ARG A CA 1
ATOM 1815 C C . ARG A 1 232 ? 25.413 -6.885 -1.170 1.00 75.94 232 ARG A C 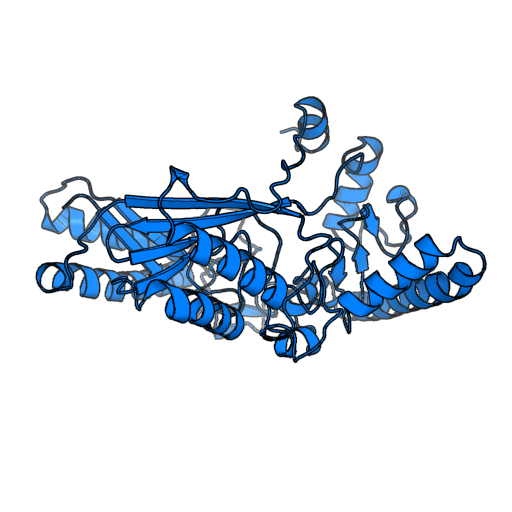1
ATOM 1817 O O . ARG A 1 232 ? 25.980 -7.907 -1.550 1.00 75.94 232 ARG A O 1
ATOM 1824 N N . ASN A 1 233 ? 24.217 -6.884 -0.589 1.00 77.19 233 ASN A N 1
ATOM 1825 C CA . ASN A 1 233 ? 23.451 -8.097 -0.340 1.00 77.19 233 ASN A CA 1
ATOM 1826 C C . ASN A 1 233 ? 23.021 -8.776 -1.643 1.00 77.19 233 ASN A C 1
ATOM 1828 O O . ASN A 1 233 ? 23.207 -9.983 -1.758 1.00 77.19 233 ASN A O 1
ATOM 1832 N N . PHE A 1 234 ? 22.557 -8.027 -2.646 1.00 76.94 234 PHE A N 1
ATOM 1833 C CA . PHE A 1 234 ? 22.215 -8.565 -3.966 1.00 76.94 234 PHE A CA 1
ATOM 1834 C C . PHE A 1 234 ? 23.407 -9.274 -4.610 1.00 76.94 234 PHE A C 1
ATOM 1836 O O . PHE A 1 234 ? 23.281 -10.421 -5.031 1.00 76.94 234 PHE A O 1
ATOM 1843 N N . LYS A 1 235 ? 24.587 -8.639 -4.613 1.00 77.62 235 LYS A N 1
ATOM 1844 C CA . LYS A 1 235 ? 25.820 -9.241 -5.146 1.00 77.62 235 LYS A CA 1
ATOM 1845 C C . LYS A 1 235 ? 26.263 -10.474 -4.358 1.00 77.62 235 LYS A C 1
ATOM 1847 O O . LYS A 1 235 ? 26.697 -11.450 -4.960 1.00 77.62 235 LYS A O 1
ATOM 1852 N N . ARG A 1 236 ? 26.137 -10.448 -3.027 1.00 78.69 236 ARG A N 1
ATOM 1853 C CA . ARG A 1 236 ? 26.480 -11.579 -2.148 1.00 78.69 236 ARG A CA 1
ATOM 1854 C C . ARG A 1 236 ? 25.554 -12.776 -2.349 1.00 78.69 236 ARG A C 1
ATOM 1856 O O . ARG A 1 236 ? 26.014 -13.911 -2.295 1.00 78.69 236 ARG A O 1
ATOM 1863 N N . LEU A 1 237 ? 24.258 -12.529 -2.525 1.00 78.44 237 LEU A N 1
ATOM 1864 C CA . LEU A 1 237 ? 23.259 -13.584 -2.654 1.00 78.44 237 LEU A CA 1
ATOM 1865 C C . LEU A 1 237 ? 23.165 -14.118 -4.081 1.00 78.44 237 LEU A C 1
ATOM 1867 O O . LEU A 1 237 ? 22.814 -15.276 -4.247 1.00 78.44 237 LEU A O 1
ATOM 1871 N N . HIS A 1 238 ? 23.481 -13.326 -5.107 1.00 79.62 238 HIS A N 1
ATOM 1872 C CA . HIS A 1 238 ? 23.283 -13.720 -6.506 1.00 79.62 238 HIS A CA 1
ATOM 1873 C C . HIS A 1 238 ? 23.983 -15.042 -6.913 1.00 79.62 238 HIS A C 1
ATOM 1875 O O . HIS A 1 238 ? 23.350 -15.839 -7.594 1.00 79.62 238 HIS A O 1
ATOM 1881 N N . PRO A 1 239 ? 25.202 -15.400 -6.443 1.00 78.62 239 PRO A N 1
ATOM 1882 C CA . PRO A 1 239 ? 25.756 -16.745 -6.660 1.00 78.62 239 PRO A CA 1
ATOM 1883 C C . PRO A 1 239 ? 24.902 -17.901 -6.112 1.00 78.62 239 PRO A C 1
ATOM 1885 O O . PRO A 1 239 ? 25.109 -19.037 -6.520 1.00 78.62 239 PRO A O 1
ATOM 1888 N N . LYS A 1 240 ? 23.979 -17.628 -5.181 1.00 79.94 240 LYS A N 1
ATOM 1889 C CA . LYS A 1 240 ? 23.032 -18.596 -4.610 1.00 79.94 240 LYS A CA 1
ATOM 1890 C C . LYS A 1 240 ? 21.719 -18.695 -5.403 1.00 79.94 240 LYS A C 1
ATOM 1892 O O . LYS A 1 240 ? 20.826 -19.409 -4.963 1.00 79.94 240 LYS A O 1
ATOM 1897 N N . GLY A 1 241 ? 21.565 -17.956 -6.507 1.00 79.62 241 GLY A N 1
ATOM 1898 C CA . GLY A 1 241 ? 20.376 -18.011 -7.368 1.00 79.62 241 GLY A CA 1
ATOM 1899 C C . GLY A 1 241 ? 19.100 -17.442 -6.733 1.00 79.62 241 GLY A C 1
ATOM 1900 O O . GLY A 1 241 ? 18.000 -17.878 -7.056 1.00 79.62 241 GLY A O 1
ATOM 1901 N N . TRP A 1 242 ? 19.204 -16.499 -5.785 1.00 76.62 242 TRP A N 1
ATOM 1902 C CA . TRP A 1 242 ? 18.025 -15.926 -5.105 1.00 76.62 242 TRP A CA 1
ATOM 1903 C C . TRP A 1 242 ? 17.085 -15.167 -6.055 1.00 76.62 242 TRP A C 1
ATOM 1905 O O . TRP A 1 242 ? 15.883 -15.068 -5.793 1.00 76.62 242 TRP A O 1
ATOM 1915 N N . ASP A 1 243 ? 17.645 -14.620 -7.130 1.00 74.31 243 ASP A N 1
ATOM 1916 C CA . ASP A 1 243 ? 16.995 -13.791 -8.137 1.00 74.31 243 ASP A CA 1
ATOM 1917 C C . ASP A 1 243 ? 16.406 -14.588 -9.312 1.00 74.31 243 ASP A C 1
ATOM 1919 O O . ASP A 1 243 ? 15.858 -13.993 -10.244 1.00 74.31 243 ASP A O 1
ATOM 1923 N N . GLU A 1 244 ? 16.477 -15.918 -9.263 1.00 75.88 244 GLU A N 1
ATOM 1924 C CA . GLU A 1 244 ? 15.990 -16.812 -10.312 1.00 75.88 244 GLU A CA 1
ATOM 1925 C C . GLU A 1 244 ? 14.452 -16.951 -10.318 1.00 75.88 244 GLU A C 1
ATOM 1927 O O . GLU A 1 244 ? 13.753 -16.692 -9.336 1.00 75.88 244 GLU A O 1
ATOM 1932 N N . ASP A 1 245 ? 13.944 -17.317 -11.496 1.00 75.69 245 ASP A N 1
ATOM 1933 C CA . ASP A 1 245 ? 12.593 -17.767 -11.877 1.00 75.69 245 ASP A CA 1
ATOM 1934 C C . ASP A 1 245 ? 11.347 -16.918 -11.590 1.00 75.69 245 ASP A C 1
ATOM 1936 O O . ASP A 1 245 ? 10.382 -16.999 -12.355 1.00 75.69 245 ASP A O 1
ATOM 1940 N N . LYS A 1 246 ? 11.336 -16.058 -10.570 1.00 86.31 246 LYS A N 1
ATOM 1941 C CA . LYS A 1 246 ? 10.124 -15.337 -10.140 1.00 86.31 246 LYS A CA 1
ATOM 1942 C C . LYS A 1 246 ? 10.360 -13.828 -9.976 1.00 86.31 246 LYS A C 1
ATOM 1944 O O . LYS A 1 246 ? 11.476 -13.409 -9.664 1.00 86.31 246 LYS A O 1
ATOM 1949 N N . PRO A 1 247 ? 9.330 -12.985 -10.195 1.00 86.56 247 PRO A N 1
ATOM 1950 C CA . PRO A 1 247 ? 9.419 -11.545 -9.949 1.00 86.56 247 PRO A CA 1
ATOM 1951 C C . PRO A 1 247 ? 9.892 -11.230 -8.525 1.00 86.56 247 PRO A C 1
ATOM 1953 O O . PRO A 1 247 ? 9.467 -11.886 -7.577 1.00 86.56 247 PRO A O 1
ATOM 1956 N N . TRP A 1 248 ? 10.716 -10.191 -8.352 1.00 89.69 248 TRP A N 1
ATOM 1957 C CA . TRP A 1 248 ? 11.160 -9.760 -7.014 1.00 89.69 248 TRP A CA 1
ATOM 1958 C C . TRP A 1 248 ? 10.092 -8.950 -6.268 1.00 89.69 248 TRP A C 1
ATOM 1960 O O . TRP A 1 248 ? 10.193 -8.739 -5.065 1.00 89.69 248 TRP A O 1
ATOM 1970 N N . THR A 1 249 ? 9.073 -8.477 -6.986 1.00 92.44 249 THR A N 1
ATOM 1971 C CA . THR A 1 249 ? 7.882 -7.832 -6.427 1.00 92.44 249 THR A CA 1
ATOM 1972 C C . THR A 1 249 ? 6.664 -8.645 -6.852 1.00 92.44 249 THR A C 1
ATOM 1974 O O . THR A 1 249 ? 6.565 -8.968 -8.040 1.00 92.44 249 THR A O 1
ATOM 1977 N N . PRO A 1 250 ? 5.730 -8.969 -5.941 1.00 93.38 250 PRO A N 1
ATOM 1978 C CA . PRO A 1 250 ? 4.545 -9.735 -6.301 1.00 93.38 250 PRO A CA 1
ATOM 1979 C C . PRO A 1 250 ? 3.727 -8.991 -7.359 1.00 93.38 250 PRO A C 1
ATOM 1981 O O . PRO A 1 250 ? 3.463 -7.797 -7.243 1.00 93.38 250 PRO A O 1
ATOM 1984 N N . HIS A 1 251 ? 3.340 -9.704 -8.416 1.00 94.44 251 HIS A N 1
ATOM 1985 C CA . HIS A 1 251 ? 2.451 -9.185 -9.460 1.00 94.44 251 HIS A CA 1
ATOM 1986 C C . HIS A 1 251 ? 1.013 -9.656 -9.284 1.00 94.44 251 HIS A C 1
ATOM 1988 O O . HIS A 1 251 ? 0.094 -8.953 -9.685 1.00 94.44 251 HIS A O 1
ATOM 1994 N N . VAL A 1 252 ? 0.827 -10.847 -8.720 1.00 96.25 252 VAL A N 1
ATOM 1995 C CA . VAL A 1 252 ? -0.486 -11.388 -8.389 1.00 96.25 252 VAL A CA 1
ATOM 1996 C C . VAL A 1 252 ? -0.821 -10.923 -6.980 1.00 96.25 252 VAL A C 1
ATOM 1998 O O . VAL A 1 252 ? -0.104 -11.260 -6.041 1.00 96.25 252 VAL A O 1
ATOM 2001 N N . LEU A 1 253 ? -1.853 -10.093 -6.858 1.00 96.94 253 LEU A N 1
ATOM 2002 C CA . LEU A 1 253 ? -2.194 -9.398 -5.623 1.00 96.94 253 LEU A CA 1
ATOM 2003 C C . LEU A 1 253 ? -3.604 -9.768 -5.152 1.00 96.94 253 LEU A C 1
ATOM 2005 O O . LEU A 1 253 ? -4.524 -9.746 -5.975 1.00 96.94 253 LEU A O 1
ATOM 2009 N N . PRO A 1 254 ? -3.784 -10.069 -3.854 1.00 97.00 254 PRO A N 1
ATOM 2010 C CA . PRO A 1 254 ? -5.091 -10.335 -3.270 1.00 97.00 254 PRO A CA 1
ATOM 2011 C C . PRO A 1 254 ? -5.870 -9.030 -3.076 1.00 97.00 254 PRO A C 1
ATOM 2013 O O . PRO A 1 254 ? -5.382 -8.089 -2.452 1.00 97.00 254 PRO A O 1
ATOM 2016 N N . LEU A 1 255 ? -7.095 -8.978 -3.588 1.00 97.12 255 LEU A N 1
ATOM 2017 C CA . LEU A 1 255 ? -8.076 -7.937 -3.289 1.00 97.12 255 LEU A CA 1
ATOM 2018 C C . LEU A 1 255 ? -9.215 -8.564 -2.497 1.00 97.12 255 LEU A C 1
ATOM 2020 O O . LEU A 1 255 ? -9.679 -9.648 -2.849 1.00 97.12 255 LEU A O 1
ATOM 2024 N N . GLN A 1 256 ? -9.674 -7.885 -1.448 1.00 97.38 256 GLN A N 1
ATOM 2025 C CA . GLN A 1 256 ? -10.688 -8.433 -0.556 1.00 97.38 256 GLN A CA 1
ATOM 2026 C C . GLN A 1 256 ? -11.678 -7.361 -0.111 1.00 97.38 256 GLN A C 1
ATOM 2028 O O . GLN A 1 256 ? -11.282 -6.251 0.244 1.00 97.38 256 GLN A O 1
ATOM 2033 N N . ILE A 1 257 ? -12.959 -7.718 -0.092 1.00 98.31 257 ILE A N 1
ATOM 2034 C CA . ILE A 1 257 ? -14.015 -6.967 0.584 1.00 98.31 257 ILE A CA 1
ATOM 2035 C C . ILE A 1 257 ? -14.688 -7.923 1.567 1.00 98.31 257 ILE A C 1
ATOM 2037 O O . ILE A 1 257 ? -15.072 -9.024 1.179 1.00 98.31 257 ILE A O 1
ATOM 2041 N N . ILE A 1 258 ? -14.816 -7.516 2.826 1.00 98.25 258 ILE A N 1
ATOM 2042 C CA . ILE A 1 258 ? -15.548 -8.246 3.868 1.00 98.25 258 ILE A CA 1
ATOM 2043 C C . ILE A 1 258 ? -16.703 -7.360 4.320 1.00 98.25 258 ILE A C 1
ATOM 2045 O O . ILE A 1 258 ? -16.479 -6.203 4.668 1.00 98.25 258 ILE A O 1
ATOM 2049 N N . LEU A 1 259 ? -17.918 -7.896 4.324 1.00 98.12 259 LEU A N 1
ATOM 2050 C CA . LEU A 1 259 ? -19.078 -7.284 4.956 1.00 98.12 259 LEU A CA 1
ATOM 2051 C C . LEU A 1 259 ? -19.209 -7.855 6.366 1.00 98.12 259 LEU A C 1
ATOM 2053 O O . LEU A 1 259 ? -19.299 -9.068 6.556 1.00 98.12 259 LEU A O 1
ATOM 2057 N N . LEU A 1 260 ? -19.171 -6.966 7.349 1.00 97.12 260 LEU A N 1
ATOM 2058 C CA . LEU A 1 260 ? -19.438 -7.242 8.750 1.00 97.12 260 LEU A CA 1
ATOM 2059 C C . LEU A 1 260 ? -20.746 -6.536 9.092 1.00 97.12 260 LEU A C 1
ATOM 2061 O O . LEU A 1 260 ? -20.721 -5.378 9.509 1.00 97.12 260 LEU A O 1
ATOM 2065 N N . GLY A 1 261 ? -21.874 -7.195 8.826 1.00 96.88 261 GLY A N 1
ATOM 2066 C CA . GLY A 1 261 ? -23.176 -6.546 8.880 1.00 96.88 261 GLY A CA 1
ATOM 2067 C C . GLY A 1 261 ? -23.235 -5.358 7.919 1.00 96.88 261 GLY A C 1
ATOM 2068 O O . GLY A 1 261 ? -23.007 -5.494 6.718 1.00 96.88 261 GLY A O 1
ATOM 2069 N N . ASP A 1 262 ? -23.473 -4.173 8.466 1.00 97.00 262 ASP A N 1
ATOM 2070 C CA . ASP A 1 262 ? -23.548 -2.904 7.742 1.00 97.00 262 ASP A CA 1
ATOM 2071 C C . ASP A 1 262 ? -22.199 -2.165 7.595 1.00 97.00 262 ASP A C 1
ATOM 2073 O O . ASP A 1 262 ? -22.162 -1.003 7.180 1.00 97.00 262 ASP A O 1
ATOM 2077 N N . ILE A 1 263 ? -21.065 -2.816 7.876 1.00 98.00 263 ILE A N 1
ATOM 2078 C CA . ILE A 1 263 ? -19.720 -2.272 7.634 1.00 98.00 263 ILE A CA 1
ATOM 2079 C C . ILE A 1 263 ? -19.019 -3.062 6.529 1.00 98.00 263 ILE A C 1
ATOM 2081 O O . ILE A 1 263 ? -18.916 -4.281 6.597 1.00 98.00 263 ILE A O 1
ATOM 2085 N N . ALA A 1 264 ? -18.434 -2.368 5.553 1.00 98.44 264 ALA A N 1
ATOM 2086 C CA . ALA A 1 264 ? -17.538 -2.965 4.567 1.00 98.44 264 ALA A CA 1
ATOM 2087 C C . ALA A 1 264 ? -16.066 -2.680 4.907 1.00 98.44 264 ALA A C 1
ATOM 2089 O O . ALA A 1 264 ? -15.651 -1.525 5.018 1.00 98.44 264 ALA A O 1
ATOM 2090 N N . LEU A 1 265 ? -15.252 -3.728 5.020 1.00 98.38 265 LEU A N 1
ATOM 2091 C CA . LEU A 1 265 ? -13.795 -3.661 5.122 1.00 98.38 265 LEU A CA 1
ATOM 2092 C C . LEU A 1 265 ? -13.170 -3.971 3.759 1.00 98.38 265 LEU A C 1
ATOM 2094 O O . LEU A 1 265 ? -13.389 -5.046 3.207 1.00 98.38 265 LEU A O 1
ATOM 2098 N N . VAL A 1 266 ? -12.359 -3.056 3.231 1.00 98.56 266 VAL A N 1
ATOM 2099 C CA . VAL A 1 266 ? -11.672 -3.205 1.940 1.00 98.56 266 VAL A CA 1
ATOM 2100 C C . VAL A 1 266 ? -10.180 -3.424 2.181 1.00 98.56 266 VAL A C 1
ATOM 2102 O O . VAL A 1 266 ? -9.453 -2.479 2.497 1.00 98.56 266 VAL A O 1
ATOM 2105 N N . GLY A 1 267 ? -9.725 -4.667 2.037 1.00 98.00 267 GLY A N 1
ATOM 2106 C CA . GLY A 1 267 ? -8.327 -5.060 2.204 1.00 98.00 267 GLY A CA 1
ATOM 2107 C C . GLY A 1 267 ? -7.485 -4.725 0.972 1.00 98.00 267 GLY A C 1
ATOM 2108 O O . GLY A 1 267 ? -7.827 -5.132 -0.141 1.00 98.00 267 GLY A O 1
ATOM 2109 N N . LEU A 1 268 ? -6.373 -4.002 1.168 1.00 96.69 268 LEU A N 1
ATOM 2110 C CA . LEU A 1 268 ? -5.435 -3.624 0.102 1.00 96.69 268 LEU A CA 1
ATOM 2111 C C . LEU A 1 268 ? -4.004 -4.100 0.412 1.00 96.69 268 LEU A C 1
ATOM 2113 O O . LEU A 1 268 ? -3.497 -3.796 1.494 1.00 96.69 268 LEU A O 1
ATOM 2117 N N . PRO A 1 269 ? -3.300 -4.732 -0.544 1.00 97.69 269 PRO A N 1
ATOM 2118 C CA . PRO A 1 269 ? -1.938 -5.231 -0.357 1.00 97.69 269 PRO A CA 1
ATOM 2119 C C . PRO A 1 269 ? -0.870 -4.159 -0.627 1.00 97.69 269 PRO A C 1
ATOM 2121 O O . PRO A 1 269 ? 0.113 -4.399 -1.328 1.00 97.69 269 PRO A O 1
ATOM 2124 N N . ALA A 1 270 ? -1.087 -2.935 -0.148 1.00 98.06 270 ALA A N 1
ATOM 2125 C CA . ALA A 1 270 ? -0.233 -1.787 -0.439 1.00 98.06 270 ALA A CA 1
ATOM 2126 C C . ALA A 1 270 ? -0.415 -0.662 0.585 1.00 98.06 270 ALA A C 1
ATOM 2128 O O . ALA A 1 270 ? -1.399 -0.637 1.325 1.00 98.06 270 ALA A O 1
ATOM 2129 N N . GLU A 1 271 ? 0.494 0.306 0.550 1.00 98.44 271 GLU A N 1
ATOM 2130 C CA . GLU A 1 271 ? 0.352 1.599 1.223 1.00 98.44 271 GLU A CA 1
ATOM 2131 C C . GLU A 1 271 ? -0.375 2.557 0.288 1.00 98.44 271 GLU A C 1
ATOM 2133 O O . GLU A 1 271 ? -0.003 2.686 -0.872 1.00 98.44 271 GLU A O 1
ATOM 2138 N N . ILE A 1 272 ? -1.408 3.248 0.749 1.00 98.69 272 ILE A N 1
ATOM 2139 C CA . ILE A 1 272 ? -2.188 4.150 -0.104 1.00 98.69 272 ILE A CA 1
ATOM 2140 C C . ILE A 1 272 ? -2.162 5.562 0.470 1.00 98.69 272 ILE A C 1
ATOM 2142 O O . ILE A 1 272 ? -2.343 5.735 1.676 1.00 98.69 272 ILE A O 1
ATOM 2146 N N . THR A 1 273 ? -1.900 6.556 -0.381 1.00 98.81 273 THR A N 1
ATOM 2147 C CA . THR A 1 273 ? -1.877 7.972 0.019 1.00 98.81 273 THR A CA 1
ATOM 2148 C C . THR A 1 273 ? -3.271 8.470 0.381 1.00 98.81 273 THR A C 1
ATOM 2150 O O . THR A 1 273 ? -4.287 7.877 0.005 1.00 98.81 273 THR A O 1
ATOM 2153 N N . THR A 1 274 ? -3.332 9.591 1.093 1.00 98.69 274 THR A N 1
ATOM 2154 C CA . THR A 1 274 ? -4.557 10.182 1.634 1.00 98.69 274 THR A CA 1
ATOM 2155 C C . THR A 1 274 ? -5.616 10.388 0.554 1.00 98.69 274 THR A C 1
ATOM 2157 O O . THR A 1 274 ? -6.755 9.925 0.684 1.00 98.69 274 THR A O 1
ATOM 2160 N N . ILE A 1 275 ? -5.249 11.037 -0.554 1.00 98.75 275 ILE A N 1
ATOM 2161 C CA . ILE A 1 275 ? -6.202 11.334 -1.629 1.00 98.75 275 ILE A CA 1
ATOM 2162 C C . ILE A 1 275 ? -6.498 10.093 -2.474 1.00 98.75 275 ILE A C 1
ATOM 2164 O O . ILE A 1 275 ? -7.651 9.897 -2.865 1.00 98.75 275 ILE A O 1
ATOM 2168 N N . ALA A 1 276 ? -5.516 9.219 -2.716 1.00 98.88 276 ALA A N 1
ATOM 2169 C CA . ALA A 1 276 ? -5.755 7.957 -3.413 1.00 98.88 276 ALA A CA 1
ATOM 2170 C C . ALA A 1 276 ? -6.750 7.074 -2.649 1.00 98.88 276 ALA A C 1
ATOM 2172 O O . ALA A 1 276 ? -7.701 6.554 -3.236 1.00 98.88 276 ALA A O 1
ATOM 2173 N N . GLY A 1 277 ? -6.581 6.968 -1.331 1.00 98.69 277 GLY A N 1
ATOM 2174 C CA . GLY A 1 277 ? -7.442 6.187 -0.453 1.00 98.69 277 GLY A CA 1
ATOM 2175 C C . GLY A 1 277 ? -8.849 6.762 -0.371 1.00 98.69 277 GLY A C 1
ATOM 2176 O O . GLY A 1 277 ? -9.812 6.003 -0.436 1.00 98.69 277 GLY A O 1
ATOM 2177 N N . LYS A 1 278 ? -8.986 8.096 -0.328 1.00 98.69 278 LYS A N 1
ATOM 2178 C CA . LYS A 1 278 ? -10.292 8.764 -0.432 1.00 98.69 278 LYS A CA 1
ATOM 2179 C C . LYS A 1 278 ? -10.984 8.446 -1.761 1.00 98.69 278 LYS A C 1
ATOM 2181 O O . LYS A 1 278 ? -12.131 8.021 -1.761 1.00 98.69 278 LYS A O 1
ATOM 2186 N N . ARG A 1 279 ? -10.288 8.599 -2.894 1.00 98.81 279 ARG A N 1
ATOM 2187 C CA . ARG A 1 279 ? -10.850 8.304 -4.228 1.00 98.81 279 ARG A CA 1
ATOM 2188 C C . ARG A 1 279 ? -11.275 6.842 -4.366 1.00 98.81 279 ARG A C 1
ATOM 2190 O O . ARG A 1 279 ? -12.306 6.568 -4.968 1.00 98.81 279 ARG A O 1
ATOM 2197 N N . LEU A 1 280 ? -10.492 5.911 -3.827 1.00 98.88 280 LEU A N 1
ATOM 2198 C CA . LEU A 1 280 ? -10.827 4.489 -3.834 1.00 98.88 280 LEU A CA 1
ATOM 2199 C C . LEU A 1 280 ? -12.024 4.187 -2.929 1.00 98.88 280 LEU A C 1
ATOM 2201 O O . LEU A 1 280 ? -12.920 3.466 -3.355 1.00 98.88 280 LEU A O 1
ATOM 2205 N N . ARG A 1 281 ? -12.075 4.771 -1.724 1.00 98.81 281 ARG A N 1
ATOM 2206 C CA . ARG A 1 281 ? -13.213 4.621 -0.809 1.00 98.81 281 ARG A CA 1
ATOM 2207 C C . ARG A 1 281 ? -14.512 5.098 -1.444 1.00 98.81 281 ARG A C 1
ATOM 2209 O O . ARG A 1 281 ? -15.464 4.332 -1.434 1.00 98.81 281 ARG A O 1
ATOM 2216 N N . ASN A 1 282 ? -14.515 6.282 -2.059 1.00 98.81 282 ASN A N 1
ATOM 2217 C CA . ASN A 1 282 ? -15.701 6.827 -2.719 1.00 98.81 282 ASN A CA 1
ATOM 2218 C C . ASN A 1 282 ? -16.274 5.856 -3.765 1.00 98.81 282 ASN A C 1
ATOM 2220 O O . ASN A 1 282 ? -17.476 5.651 -3.806 1.00 98.81 282 ASN A O 1
ATOM 2224 N N . VAL A 1 283 ? -15.420 5.190 -4.555 1.00 98.75 283 VAL A N 1
ATOM 2225 C CA . VAL A 1 283 ? -15.877 4.196 -5.548 1.00 98.75 283 VAL A CA 1
ATOM 2226 C C . VAL A 1 283 ? -16.642 3.045 -4.897 1.00 98.75 283 VAL A C 1
ATOM 2228 O O . VAL A 1 283 ? -17.600 2.546 -5.475 1.00 98.75 283 VAL A O 1
ATOM 2231 N N . ILE A 1 284 ? -16.212 2.601 -3.717 1.00 98.69 284 ILE A N 1
ATOM 2232 C CA . ILE A 1 284 ? -16.876 1.514 -2.991 1.00 98.69 284 ILE A CA 1
ATOM 2233 C C . ILE A 1 284 ? -18.120 2.017 -2.263 1.00 98.69 284 ILE A C 1
ATOM 2235 O O . ILE A 1 284 ? -19.138 1.332 -2.265 1.00 98.69 284 ILE A O 1
ATOM 2239 N N . GLU A 1 285 ? -18.063 3.217 -1.690 1.00 98.75 285 GLU A N 1
ATOM 2240 C CA . GLU A 1 285 ? -19.207 3.866 -1.052 1.00 98.75 285 GLU A CA 1
ATOM 2241 C C . GLU A 1 285 ? -20.359 4.081 -2.042 1.00 98.75 285 GLU A C 1
ATOM 2243 O O . GLU A 1 285 ? -21.489 3.711 -1.732 1.00 98.75 285 GLU A O 1
ATOM 2248 N N . ASP A 1 286 ? -20.071 4.557 -3.256 1.00 98.56 286 ASP A N 1
ATOM 2249 C CA . ASP A 1 286 ? -21.064 4.765 -4.320 1.00 98.56 286 ASP A CA 1
ATOM 2250 C C . ASP A 1 286 ? -21.816 3.472 -4.699 1.00 98.56 286 ASP A C 1
ATOM 2252 O O . ASP A 1 286 ? -22.934 3.527 -5.209 1.00 98.56 286 ASP A O 1
ATOM 2256 N N . ILE A 1 287 ? -21.210 2.303 -4.460 1.00 98.56 287 ILE A N 1
ATOM 2257 C CA . ILE A 1 287 ? -21.781 0.988 -4.785 1.00 98.56 287 ILE A CA 1
ATOM 2258 C C . ILE A 1 287 ? -22.499 0.380 -3.580 1.00 98.56 287 ILE A C 1
ATOM 2260 O O . ILE A 1 287 ? -23.586 -0.170 -3.737 1.00 98.56 287 ILE A O 1
ATOM 2264 N N . LEU A 1 288 ? -21.886 0.439 -2.394 1.00 98.31 288 LEU A N 1
ATOM 2265 C CA . LEU A 1 288 ? -22.333 -0.318 -1.223 1.00 98.31 288 LEU A CA 1
ATOM 2266 C C . LEU A 1 288 ? -23.233 0.485 -0.277 1.00 98.31 288 LEU A C 1
ATOM 2268 O O . LEU A 1 288 ? -24.130 -0.098 0.327 1.00 98.31 288 LEU A O 1
ATOM 2272 N N . LEU A 1 289 ? -23.053 1.805 -0.142 1.00 98.06 289 LEU A N 1
ATOM 2273 C CA . LEU A 1 289 ? -23.919 2.591 0.750 1.00 98.06 289 LEU A CA 1
ATOM 2274 C C . LEU A 1 289 ? -25.411 2.510 0.366 1.00 98.06 289 LEU A C 1
ATOM 2276 O O . LEU A 1 289 ? -26.242 2.347 1.262 1.00 98.06 289 LEU A O 1
ATOM 2280 N N . PRO A 1 290 ? -25.794 2.528 -0.931 1.00 97.88 290 PRO A N 1
ATOM 2281 C CA . PRO A 1 290 ? -27.194 2.369 -1.332 1.00 97.88 290 PRO A CA 1
ATOM 2282 C C . PRO A 1 290 ? -27.826 1.023 -0.948 1.00 97.88 290 PRO A C 1
ATOM 2284 O O . PRO A 1 290 ? -29.044 0.886 -1.033 1.00 97.88 290 PRO A O 1
ATOM 2287 N N . THR A 1 291 ? -27.031 0.024 -0.547 1.00 95.69 291 THR A N 1
ATOM 2288 C CA . THR A 1 291 ? -27.514 -1.323 -0.208 1.00 95.69 291 THR A CA 1
ATOM 2289 C C . THR A 1 291 ? -27.663 -1.551 1.295 1.00 95.69 291 THR A C 1
ATOM 2291 O O . THR A 1 291 ? -27.846 -2.689 1.717 1.00 95.69 291 THR A O 1
ATOM 2294 N N . GLY A 1 292 ? -27.571 -0.492 2.106 1.00 95.25 292 GLY A N 1
ATOM 2295 C CA . GLY A 1 292 ? -27.691 -0.560 3.565 1.00 95.25 292 GLY A CA 1
ATOM 2296 C C . GLY A 1 292 ? -26.359 -0.675 4.310 1.00 95.25 292 GLY A C 1
ATOM 2297 O O . GLY A 1 292 ? -26.361 -0.676 5.537 1.00 95.25 292 GLY A O 1
ATOM 2298 N N . ILE A 1 293 ? -25.219 -0.713 3.606 1.00 97.56 293 ILE A N 1
ATOM 2299 C CA . ILE A 1 293 ? -23.913 -0.532 4.251 1.00 97.56 293 ILE A CA 1
ATOM 2300 C C . ILE A 1 293 ? -23.823 0.913 4.750 1.00 97.56 293 ILE A C 1
ATOM 2302 O O . ILE A 1 293 ? -24.072 1.858 4.011 1.00 97.56 293 ILE A O 1
ATOM 2306 N N . HIS A 1 294 ? -23.443 1.102 6.006 1.00 96.69 294 HIS A N 1
ATOM 2307 C CA . HIS A 1 294 ? -23.315 2.410 6.643 1.00 96.69 294 HIS A CA 1
ATOM 2308 C C . HIS A 1 294 ? -21.896 2.975 6.577 1.00 96.69 294 HIS A C 1
ATOM 2310 O O . HIS A 1 294 ? -21.698 4.189 6.692 1.00 96.69 294 HIS A O 1
ATOM 2316 N N . ARG A 1 295 ? -20.879 2.114 6.454 1.00 96.88 295 ARG A N 1
ATOM 2317 C CA . ARG A 1 295 ? -19.479 2.546 6.509 1.00 96.88 295 ARG A CA 1
ATOM 2318 C C . ARG A 1 295 ? -18.562 1.670 5.674 1.00 96.88 295 ARG A C 1
ATOM 2320 O O . ARG A 1 295 ? -18.599 0.451 5.779 1.00 96.88 295 ARG A O 1
ATOM 2327 N N . VAL A 1 296 ? -17.658 2.311 4.936 1.00 98.38 296 VAL A N 1
ATOM 2328 C CA . VAL A 1 296 ? -16.563 1.648 4.222 1.00 98.38 296 VAL A CA 1
ATOM 2329 C C . VAL A 1 296 ? -15.228 2.014 4.873 1.00 98.38 296 VAL A C 1
ATOM 2331 O O . VAL A 1 296 ? -14.835 3.182 4.926 1.00 98.38 296 VAL A O 1
ATOM 2334 N N . LEU A 1 297 ? -14.500 1.012 5.358 1.00 98.12 297 LEU A N 1
ATOM 2335 C CA . LEU A 1 297 ? -13.155 1.161 5.906 1.00 98.12 297 LEU A CA 1
ATOM 2336 C C . LEU A 1 297 ? -12.130 0.621 4.911 1.00 98.12 297 LEU A C 1
ATOM 2338 O O . LEU A 1 297 ? -12.245 -0.498 4.421 1.00 98.12 297 LEU A O 1
ATOM 2342 N N . ILE A 1 298 ? -11.098 1.417 4.635 1.00 98.44 298 ILE A N 1
ATOM 2343 C CA . ILE A 1 298 ? -9.954 0.978 3.831 1.00 98.44 298 ILE A CA 1
ATOM 2344 C C . ILE A 1 298 ? -8.894 0.430 4.783 1.00 98.44 298 ILE A C 1
ATOM 2346 O O . ILE A 1 298 ? -8.415 1.169 5.644 1.00 98.44 298 ILE A O 1
ATOM 2350 N N . ALA A 1 299 ? -8.537 -0.840 4.605 1.00 97.88 299 ALA A N 1
ATOM 2351 C CA . ALA A 1 299 ? -7.557 -1.577 5.394 1.00 97.88 299 ALA A CA 1
ATOM 2352 C C . ALA A 1 299 ? -6.314 -1.891 4.531 1.00 97.88 299 ALA A C 1
ATOM 2354 O O . ALA A 1 299 ? -6.208 -2.980 3.954 1.00 97.88 299 ALA A O 1
ATOM 2355 N N . PRO A 1 300 ? -5.378 -0.935 4.371 1.00 97.62 300 PRO A N 1
ATOM 2356 C CA . PRO A 1 300 ? -4.109 -1.190 3.693 1.00 97.62 300 PRO A CA 1
ATOM 2357 C C . PRO A 1 300 ? -3.229 -2.169 4.479 1.00 97.62 300 PRO A C 1
ATOM 2359 O O . PRO A 1 300 ? -3.545 -2.517 5.616 1.00 97.62 300 PRO A O 1
ATOM 2362 N N . TYR A 1 301 ? -2.116 -2.597 3.878 1.00 97.25 301 TYR A N 1
ATOM 2363 C CA . TYR A 1 301 ? -1.210 -3.622 4.427 1.00 97.25 301 TYR A CA 1
ATOM 2364 C C . TYR A 1 301 ? -1.873 -4.996 4.654 1.00 97.25 301 TYR A C 1
ATOM 2366 O O . TYR A 1 301 ? -1.399 -5.795 5.460 1.00 97.25 301 TYR A O 1
ATOM 2374 N N . SER A 1 302 ? -2.967 -5.285 3.947 1.00 97.88 302 SER A N 1
ATOM 2375 C CA . SER A 1 302 ? -3.704 -6.543 4.084 1.00 97.88 302 SER A CA 1
ATOM 2376 C C . SER A 1 302 ? -3.215 -7.585 3.079 1.00 97.88 302 SER A C 1
ATOM 2378 O O . SER A 1 302 ? -3.084 -7.289 1.892 1.00 97.88 302 SER A O 1
ATOM 2380 N N . ASN A 1 303 ? -3.039 -8.827 3.539 1.00 97.06 303 ASN A N 1
ATOM 2381 C CA . ASN A 1 303 ? -2.797 -10.051 2.755 1.00 97.06 303 ASN A CA 1
ATOM 2382 C C . ASN A 1 303 ? -1.458 -10.136 1.983 1.00 97.06 303 ASN A C 1
ATOM 2384 O O . ASN A 1 303 ? -0.870 -11.212 1.919 1.00 97.06 303 ASN A O 1
ATOM 2388 N N . ALA A 1 304 ? -0.956 -9.042 1.406 1.00 96.44 304 ALA A N 1
ATOM 2389 C CA . ALA A 1 304 ? 0.339 -8.965 0.721 1.00 96.44 304 ALA A CA 1
ATOM 2390 C C . ALA A 1 304 ? 0.903 -7.527 0.745 1.00 96.44 304 ALA A C 1
ATOM 2392 O O . ALA A 1 304 ? 0.331 -6.637 1.373 1.00 96.44 304 ALA A O 1
ATOM 2393 N N . TYR A 1 305 ? 2.027 -7.287 0.060 1.00 97.19 305 TYR A N 1
ATOM 2394 C CA . TYR A 1 305 ? 2.639 -5.959 -0.041 1.00 97.19 305 TYR A CA 1
ATOM 2395 C C . TYR A 1 305 ? 3.252 -5.704 -1.425 1.00 97.19 305 TYR A C 1
ATOM 2397 O O . TYR A 1 305 ? 4.079 -6.484 -1.899 1.00 97.19 305 TYR A O 1
ATOM 2405 N N . CYS A 1 306 ? 2.879 -4.592 -2.064 1.00 95.69 306 CYS A N 1
ATOM 2406 C CA . CYS A 1 306 ? 3.393 -4.181 -3.375 1.00 95.69 306 CYS A CA 1
ATOM 2407 C C . CYS A 1 306 ? 3.835 -2.707 -3.444 1.00 95.69 306 CYS A C 1
ATOM 2409 O O . CYS A 1 306 ? 3.749 -2.082 -4.504 1.00 95.69 306 CYS A O 1
ATOM 2411 N N . GLY A 1 307 ? 4.297 -2.139 -2.330 1.00 96.19 307 GLY A N 1
ATOM 2412 C CA . GLY A 1 307 ? 4.711 -0.737 -2.264 1.00 96.19 307 GLY A CA 1
ATOM 2413 C C . GLY A 1 307 ? 3.525 0.218 -2.153 1.00 96.19 307 GLY A C 1
ATOM 2414 O O . GLY A 1 307 ? 2.580 -0.056 -1.416 1.00 96.19 307 GLY A O 1
ATOM 2415 N N . TYR A 1 308 ? 3.579 1.343 -2.874 1.00 98.56 308 TYR A N 1
ATOM 2416 C CA . TYR A 1 308 ? 2.633 2.453 -2.704 1.00 98.56 308 TYR A CA 1
ATOM 2417 C C . TYR A 1 308 ? 1.564 2.518 -3.807 1.00 98.56 308 TYR A C 1
ATOM 2419 O O . TYR A 1 308 ? 1.745 2.053 -4.934 1.00 98.56 308 TYR A O 1
ATOM 2427 N N . ILE A 1 309 ? 0.443 3.156 -3.485 1.00 98.81 309 ILE A N 1
ATOM 2428 C CA . ILE A 1 309 ? -0.623 3.561 -4.392 1.00 98.81 309 ILE A CA 1
ATOM 2429 C C . ILE A 1 309 ? -0.801 5.069 -4.232 1.00 98.81 309 ILE A C 1
ATOM 2431 O O . ILE A 1 309 ? -1.331 5.544 -3.228 1.00 98.81 309 ILE A O 1
ATOM 2435 N N . THR A 1 310 ? -0.389 5.813 -5.253 1.00 98.88 310 THR A N 1
ATOM 2436 C CA . THR A 1 310 ? -0.630 7.253 -5.368 1.00 98.88 310 THR A CA 1
ATOM 2437 C C . THR A 1 310 ? -1.746 7.550 -6.365 1.00 98.88 310 THR A C 1
ATOM 2439 O O . THR A 1 310 ? -2.047 6.742 -7.252 1.00 98.88 310 THR A O 1
ATOM 2442 N N . THR A 1 311 ? -2.303 8.758 -6.305 1.00 98.88 311 THR A N 1
ATOM 2443 C CA . THR A 1 311 ? -3.072 9.308 -7.430 1.00 98.88 311 THR A CA 1
ATOM 2444 C C . THR A 1 311 ? -2.186 9.473 -8.672 1.00 98.88 311 THR A C 1
ATOM 2446 O O . THR A 1 311 ? -0.954 9.388 -8.598 1.00 98.88 311 THR A O 1
ATOM 2449 N N . ASN A 1 312 ? -2.791 9.699 -9.846 1.00 98.56 312 ASN A N 1
ATOM 2450 C CA . ASN A 1 312 ? -2.012 9.964 -11.058 1.00 98.56 312 ASN A CA 1
ATOM 2451 C C . ASN A 1 312 ? -1.225 11.277 -10.926 1.00 98.56 312 ASN A C 1
ATOM 2453 O O . ASN A 1 312 ? -0.107 11.378 -11.423 1.00 98.56 312 ASN A O 1
ATOM 2457 N N . GLU A 1 313 ? -1.807 12.253 -10.237 1.00 98.56 313 GLU A N 1
ATOM 2458 C CA . GLU A 1 313 ? -1.291 13.595 -10.004 1.00 98.56 313 GLU A CA 1
ATOM 2459 C C . GLU A 1 313 ? -0.092 13.568 -9.054 1.00 98.56 313 GLU A C 1
ATOM 2461 O O . GLU A 1 313 ? 0.980 14.058 -9.410 1.00 98.56 313 GLU A O 1
ATOM 2466 N N . GLU A 1 314 ? -0.229 12.903 -7.904 1.00 98.62 314 GLU A N 1
ATOM 2467 C CA . GLU A 1 314 ? 0.885 12.621 -6.986 1.00 98.62 314 GLU A CA 1
ATOM 2468 C C . GLU A 1 314 ? 2.001 11.847 -7.695 1.00 98.62 314 GLU A C 1
ATOM 2470 O O . GLU A 1 314 ? 3.182 12.189 -7.584 1.00 98.62 314 GLU A O 1
ATOM 2475 N N . TYR A 1 315 ? 1.638 10.846 -8.507 1.00 98.75 315 TYR A N 1
ATOM 2476 C CA . TYR A 1 315 ? 2.606 10.083 -9.287 1.00 98.75 315 TYR A CA 1
ATOM 2477 C C . TYR A 1 315 ? 3.439 10.984 -10.205 1.00 98.75 315 TYR A C 1
ATOM 2479 O O . TYR A 1 315 ? 4.637 10.746 -10.362 1.00 98.75 315 TYR A O 1
ATOM 2487 N N . GLN A 1 316 ? 2.856 12.027 -10.808 1.00 98.31 316 GLN A N 1
ATOM 2488 C CA . GLN A 1 316 ? 3.601 12.919 -11.703 1.00 98.31 316 GLN A CA 1
ATOM 2489 C C . GLN A 1 316 ? 4.689 13.731 -10.990 1.00 98.31 316 GLN A C 1
ATOM 2491 O O . GLN A 1 316 ? 5.625 14.176 -11.660 1.00 98.31 316 GLN A O 1
ATOM 2496 N N . VAL A 1 317 ? 4.582 13.926 -9.673 1.00 98.00 317 VAL A N 1
ATOM 2497 C CA . VAL A 1 317 ? 5.603 14.611 -8.866 1.00 98.00 317 VAL A CA 1
ATOM 2498 C C . VAL A 1 317 ? 6.839 13.729 -8.697 1.00 98.00 317 VAL A C 1
ATOM 2500 O O . VAL A 1 317 ? 7.956 14.241 -8.672 1.00 98.00 317 VAL A O 1
ATOM 2503 N N . GLN A 1 318 ? 6.653 12.403 -8.643 1.00 97.44 318 GLN A N 1
ATOM 2504 C CA . GLN A 1 318 ? 7.719 11.440 -8.348 1.00 97.44 318 GLN A CA 1
ATOM 2505 C C . GLN A 1 318 ? 8.465 11.797 -7.049 1.00 97.44 318 GLN A C 1
ATOM 2507 O O . GLN A 1 318 ? 9.696 11.824 -7.011 1.00 97.44 318 GLN A O 1
ATOM 2512 N N . ALA A 1 319 ? 7.696 12.051 -5.983 1.00 96.25 319 ALA A N 1
ATOM 2513 C CA . ALA A 1 319 ? 8.166 11.894 -4.607 1.00 96.25 319 ALA A CA 1
ATOM 2514 C C . ALA A 1 319 ? 8.421 10.401 -4.297 1.00 96.25 319 ALA A C 1
ATOM 2516 O O . ALA A 1 319 ? 8.354 9.553 -5.197 1.00 96.25 319 ALA A O 1
ATOM 2517 N N . TYR A 1 320 ? 8.731 10.069 -3.046 1.00 96.56 320 TYR A N 1
ATOM 2518 C CA . TYR A 1 320 ? 9.058 8.702 -2.635 1.00 96.56 320 TYR A CA 1
ATOM 2519 C C . TYR A 1 320 ? 7.948 7.701 -3.007 1.00 96.56 320 TYR A C 1
ATOM 2521 O O . TYR A 1 320 ? 8.201 6.715 -3.705 1.00 96.56 320 TYR A O 1
ATOM 2529 N N . GLU A 1 321 ? 6.704 8.025 -2.663 1.00 98.06 321 GLU A N 1
ATOM 2530 C CA . GLU A 1 321 ? 5.498 7.220 -2.879 1.00 98.06 321 GLU A CA 1
ATOM 2531 C C . GLU A 1 321 ? 5.233 7.029 -4.381 1.00 98.06 321 GLU A C 1
ATOM 2533 O O . GLU A 1 321 ? 4.943 5.927 -4.853 1.00 98.06 321 GLU A O 1
ATOM 2538 N N . GLY A 1 322 ? 5.421 8.085 -5.182 1.00 98.25 322 GLY A N 1
ATOM 2539 C CA . GLY A 1 322 ? 5.310 8.016 -6.644 1.00 98.25 322 GLY A CA 1
ATOM 2540 C C . GLY A 1 322 ? 6.415 7.160 -7.277 1.00 98.25 322 GLY A C 1
ATOM 2541 O O . GLY A 1 322 ? 6.179 6.442 -8.255 1.00 98.25 322 GLY A O 1
ATOM 2542 N N . GLY A 1 323 ? 7.619 7.189 -6.699 1.00 97.50 323 GLY A N 1
ATOM 2543 C CA . GLY A 1 323 ? 8.730 6.316 -7.070 1.00 97.50 323 GLY A CA 1
ATOM 2544 C C . GLY A 1 323 ? 8.472 4.844 -6.734 1.00 97.50 323 GLY A C 1
ATOM 2545 O O . GLY A 1 323 ? 8.919 3.972 -7.487 1.00 97.50 323 GLY A O 1
ATOM 2546 N N . HIS A 1 324 ? 7.729 4.576 -5.656 1.00 97.94 324 HIS A N 1
ATOM 2547 C CA . HIS A 1 324 ? 7.390 3.236 -5.164 1.00 97.94 324 HIS A CA 1
ATOM 2548 C C . HIS A 1 324 ? 5.994 2.755 -5.597 1.00 97.94 324 HIS A C 1
ATOM 2550 O O . HIS A 1 324 ? 5.577 1.653 -5.255 1.00 97.94 324 HIS A O 1
ATOM 2556 N N . THR A 1 325 ? 5.273 3.532 -6.407 1.00 98.69 325 THR A N 1
ATOM 2557 C CA . THR A 1 325 ? 4.032 3.087 -7.053 1.00 98.69 325 THR A CA 1
ATOM 2558 C C . THR A 1 325 ? 4.369 2.183 -8.233 1.00 98.69 325 THR A C 1
ATOM 2560 O O . THR A 1 325 ? 4.460 2.622 -9.384 1.00 98.69 325 THR A O 1
ATOM 2563 N N . VAL A 1 326 ? 4.673 0.917 -7.944 1.00 98.44 326 VAL A N 1
ATOM 2564 C CA . VAL A 1 326 ? 5.500 0.060 -8.811 1.00 98.44 326 VAL A CA 1
ATOM 2565 C C . VAL A 1 326 ? 4.886 -0.266 -10.174 1.00 98.44 326 VAL A C 1
ATOM 2567 O O . VAL A 1 326 ? 5.623 -0.359 -11.158 1.00 98.44 326 VAL A O 1
ATOM 2570 N N . PHE A 1 327 ? 3.562 -0.370 -10.277 1.00 98.69 327 PHE A N 1
ATOM 2571 C CA . PHE A 1 327 ? 2.878 -0.758 -11.519 1.00 98.69 327 PHE A CA 1
ATOM 2572 C C . PHE A 1 327 ? 2.627 0.394 -12.507 1.00 98.69 327 PHE A C 1
ATOM 2574 O O . PHE A 1 327 ? 2.087 0.177 -13.597 1.00 98.69 327 PHE A O 1
ATOM 2581 N N . GLY A 1 328 ? 3.061 1.608 -12.158 1.00 98.50 328 GLY A N 1
ATOM 2582 C CA . GLY A 1 328 ? 3.017 2.789 -13.017 1.00 98.50 328 GLY A CA 1
ATOM 2583 C C . GLY A 1 328 ? 1.941 3.804 -12.633 1.00 98.50 328 GLY A C 1
ATOM 2584 O O . GLY A 1 328 ? 1.279 3.705 -11.607 1.00 98.50 328 GLY A O 1
ATOM 2585 N N . GLN A 1 329 ? 1.749 4.808 -13.484 1.00 98.69 329 GLN A N 1
ATOM 2586 C CA . GLN A 1 329 ? 0.916 5.980 -13.181 1.00 98.69 329 GLN A CA 1
ATOM 2587 C C . GLN A 1 329 ? -0.595 5.702 -13.114 1.00 98.69 329 GLN A C 1
ATOM 2589 O O . GLN A 1 329 ? -1.373 6.598 -12.792 1.00 98.69 329 GLN A O 1
ATOM 2594 N N . TRP A 1 330 ? -1.008 4.484 -13.470 1.00 98.69 330 TRP A N 1
ATOM 2595 C CA . TRP A 1 330 ? -2.401 4.033 -13.478 1.00 98.69 330 TRP A CA 1
ATOM 2596 C C . TRP A 1 330 ? -2.686 2.979 -12.400 1.00 98.69 330 TRP A C 1
ATOM 2598 O O . TRP A 1 330 ? -3.729 2.335 -12.455 1.00 98.69 330 TRP A O 1
ATOM 2608 N N . THR A 1 331 ? -1.788 2.798 -11.423 1.00 98.81 331 THR A N 1
ATOM 2609 C CA . THR A 1 331 ? -1.973 1.833 -10.326 1.00 98.81 331 THR A CA 1
ATOM 2610 C C . THR A 1 331 ? -3.287 2.061 -9.580 1.00 98.81 331 THR A C 1
ATOM 2612 O O . THR A 1 331 ? -4.094 1.139 -9.511 1.00 98.81 331 THR A O 1
ATOM 2615 N N . LEU A 1 332 ? -3.562 3.281 -9.094 1.00 98.88 332 LEU A N 1
ATOM 2616 C CA . LEU A 1 332 ? -4.826 3.582 -8.405 1.00 98.88 332 LEU A CA 1
ATOM 2617 C C . LEU A 1 332 ? -6.044 3.269 -9.283 1.00 98.88 332 LEU A C 1
ATOM 2619 O O . LEU A 1 332 ? -6.984 2.628 -8.825 1.00 98.88 332 LEU A O 1
ATOM 2623 N N . ALA A 1 333 ? -5.996 3.657 -10.558 1.00 98.81 333 ALA A N 1
ATOM 2624 C CA . ALA A 1 333 ? -7.084 3.418 -11.498 1.00 98.81 333 ALA A CA 1
ATOM 2625 C C . ALA A 1 333 ? -7.355 1.917 -11.703 1.00 98.81 333 ALA A C 1
ATOM 2627 O O . ALA A 1 333 ? -8.508 1.495 -11.797 1.00 98.81 333 ALA A O 1
ATOM 2628 N N . ALA A 1 334 ? -6.304 1.092 -11.731 1.00 98.62 334 ALA A N 1
ATOM 2629 C CA . ALA A 1 334 ? -6.422 -0.361 -11.792 1.00 98.62 334 ALA A CA 1
ATOM 2630 C C . ALA A 1 334 ? -7.044 -0.948 -10.514 1.00 98.62 334 ALA A C 1
ATOM 2632 O O . ALA A 1 334 ? -7.947 -1.779 -10.620 1.00 98.62 334 ALA A O 1
ATOM 2633 N N . PHE A 1 335 ? -6.638 -0.477 -9.327 1.00 98.69 335 PHE A N 1
ATOM 2634 C CA . PHE A 1 335 ? -7.270 -0.870 -8.061 1.00 98.69 335 PHE A CA 1
ATOM 2635 C C . PHE A 1 335 ? -8.752 -0.477 -8.018 1.00 98.69 335 PHE A C 1
ATOM 2637 O O . PHE A 1 335 ? -9.587 -1.330 -7.734 1.00 98.69 335 PHE A O 1
ATOM 2644 N N . GLN A 1 336 ? -9.100 0.764 -8.377 1.00 98.88 336 GLN A N 1
ATOM 2645 C CA . GLN A 1 336 ? -10.495 1.218 -8.458 1.00 98.88 336 GLN A CA 1
ATOM 2646 C C . GLN A 1 336 ? -11.313 0.364 -9.433 1.00 98.88 336 GLN A C 1
ATOM 2648 O O . GLN A 1 336 ? -12.421 -0.048 -9.107 1.00 98.88 336 GLN A O 1
ATOM 2653 N N . THR A 1 337 ? -10.746 0.025 -10.596 1.00 98.62 337 THR A N 1
ATOM 2654 C CA . THR A 1 337 ? -11.401 -0.839 -11.592 1.00 98.62 337 THR A CA 1
ATOM 2655 C C . THR A 1 337 ? -11.716 -2.217 -11.014 1.00 98.62 337 THR A C 1
ATOM 2657 O O . THR A 1 337 ? -12.846 -2.691 -11.116 1.00 98.62 337 THR A O 1
ATOM 2660 N N . LYS A 1 338 ? -10.723 -2.869 -10.400 1.00 98.12 338 LYS A N 1
ATOM 2661 C CA . LYS A 1 338 ? -10.858 -4.250 -9.926 1.00 98.12 338 LYS A CA 1
ATOM 2662 C C . LYS A 1 338 ? -11.684 -4.353 -8.644 1.00 98.12 338 LYS A C 1
ATOM 2664 O O . LYS A 1 338 ? -12.469 -5.285 -8.513 1.00 98.12 338 LYS A O 1
ATOM 2669 N N . LEU A 1 339 ? -11.599 -3.371 -7.749 1.00 98.25 339 LEU A N 1
ATOM 2670 C CA . LEU A 1 339 ? -12.440 -3.326 -6.551 1.00 98.25 339 LEU A CA 1
ATOM 2671 C C . LEU A 1 339 ? -13.884 -2.924 -6.860 1.00 98.25 339 LEU A C 1
ATOM 2673 O O . LEU A 1 339 ? -14.785 -3.467 -6.235 1.00 98.25 339 LEU A O 1
ATOM 2677 N N . LYS A 1 340 ? -14.132 -2.063 -7.860 1.00 98.44 340 LYS A N 1
ATOM 2678 C CA . LYS A 1 340 ? -15.489 -1.827 -8.383 1.00 98.44 340 LYS A CA 1
ATOM 2679 C C . LYS A 1 340 ? -16.111 -3.126 -8.891 1.00 98.44 340 LYS A C 1
ATOM 2681 O O . LYS A 1 340 ? -17.247 -3.426 -8.550 1.00 98.44 340 LYS A O 1
ATOM 2686 N N . GLN A 1 341 ? -15.365 -3.906 -9.679 1.00 97.69 341 GLN A N 1
ATOM 2687 C CA . GLN A 1 341 ? -15.825 -5.218 -10.151 1.00 97.69 341 GLN A CA 1
ATOM 2688 C C . GLN A 1 341 ? -16.151 -6.144 -8.972 1.00 97.69 341 GLN A C 1
ATOM 2690 O O . GLN A 1 341 ? -17.241 -6.701 -8.924 1.00 97.69 341 GLN A O 1
ATOM 2695 N N . LEU A 1 342 ? -15.251 -6.240 -7.988 1.00 97.25 342 LEU A N 1
ATOM 2696 C CA . LEU A 1 342 ? -15.446 -7.079 -6.805 1.00 97.25 342 LEU A CA 1
ATOM 2697 C C . LEU A 1 342 ? -16.655 -6.644 -5.956 1.00 97.25 342 LEU A C 1
ATOM 2699 O O . LEU A 1 342 ? -17.432 -7.487 -5.517 1.00 97.25 342 LEU A O 1
ATOM 2703 N N . ALA A 1 343 ? -16.851 -5.337 -5.770 1.00 97.75 343 ALA A N 1
ATOM 2704 C CA . ALA A 1 343 ? -18.001 -4.789 -5.057 1.00 97.75 343 ALA A CA 1
ATOM 2705 C C . ALA A 1 343 ? -19.318 -5.053 -5.797 1.00 97.75 343 ALA A C 1
ATOM 2707 O O . ALA A 1 343 ? -20.315 -5.363 -5.166 1.00 97.75 343 ALA A O 1
ATOM 2708 N N . LEU A 1 344 ? -19.344 -5.003 -7.130 1.00 97.56 344 LEU A N 1
ATOM 2709 C CA . LEU A 1 344 ? -20.545 -5.370 -7.889 1.00 97.56 344 LEU A CA 1
ATOM 2710 C C . LEU A 1 344 ? -20.864 -6.870 -7.792 1.00 97.56 344 LEU A C 1
ATOM 2712 O O . LEU A 1 344 ? -22.036 -7.241 -7.780 1.00 97.56 344 LEU A O 1
ATOM 2716 N N . GLU A 1 345 ? -19.851 -7.738 -7.699 1.00 96.44 345 GLU A N 1
ATOM 2717 C CA . GLU A 1 345 ? -20.070 -9.170 -7.461 1.00 96.44 345 GLU A CA 1
ATOM 2718 C C . GLU A 1 345 ? -20.619 -9.442 -6.056 1.00 96.44 345 GLU A C 1
ATOM 2720 O O . GLU A 1 345 ? -21.489 -10.299 -5.909 1.00 96.44 345 GLU A O 1
ATOM 2725 N N . ILE A 1 346 ? -20.184 -8.702 -5.028 1.00 94.88 346 ILE A N 1
ATOM 2726 C CA . ILE A 1 346 ? -20.674 -8.929 -3.658 1.00 94.88 346 ILE A CA 1
ATOM 2727 C C . ILE A 1 346 ? -22.182 -8.668 -3.528 1.00 94.88 346 ILE A C 1
ATOM 2729 O O . ILE A 1 346 ? -22.849 -9.359 -2.765 1.00 94.88 346 ILE A O 1
ATOM 2733 N N . LEU A 1 347 ? -22.742 -7.763 -4.344 1.00 94.94 347 LEU A N 1
ATOM 2734 C CA . LEU A 1 347 ? -24.183 -7.476 -4.382 1.00 94.94 347 LEU A CA 1
ATOM 2735 C C . LEU A 1 347 ? -25.027 -8.626 -4.947 1.00 94.94 347 LEU A C 1
ATOM 2737 O O . LEU A 1 347 ? -26.248 -8.651 -4.785 1.00 94.94 347 LEU A O 1
ATOM 2741 N N . LYS A 1 348 ? -24.403 -9.581 -5.639 1.00 95.75 348 LYS A N 1
ATOM 2742 C CA . LYS A 1 348 ? -25.083 -10.778 -6.133 1.00 95.75 348 LYS A CA 1
ATOM 2743 C C . LYS A 1 348 ? -25.127 -11.833 -5.035 1.00 95.75 348 LYS A C 1
ATOM 2745 O O . LYS A 1 348 ? -24.229 -11.924 -4.196 1.00 95.75 348 LYS A O 1
ATOM 2750 N N . LYS A 1 349 ? -26.124 -12.720 -5.115 1.00 92.44 349 LYS A N 1
ATOM 2751 C CA . LYS A 1 349 ? -26.145 -13.954 -4.316 1.00 92.44 349 LYS A CA 1
ATOM 2752 C C . LYS A 1 349 ? -24.848 -14.730 -4.540 1.00 92.44 349 LYS A C 1
ATOM 2754 O O . LYS A 1 349 ? -24.416 -14.848 -5.685 1.00 92.44 349 LYS A O 1
ATOM 2759 N N . ALA A 1 350 ? -24.286 -15.312 -3.480 1.00 91.00 350 ALA A N 1
ATOM 2760 C CA . ALA A 1 350 ? -23.007 -16.028 -3.526 1.00 91.00 350 ALA A CA 1
ATOM 2761 C C . ALA A 1 350 ? -22.918 -17.050 -4.680 1.00 91.00 350 ALA A C 1
ATOM 2763 O O . ALA A 1 350 ? -21.932 -17.069 -5.410 1.00 91.00 350 ALA A O 1
ATOM 2764 N N . ALA A 1 351 ? -23.986 -17.819 -4.923 1.00 91.94 351 ALA A N 1
ATOM 2765 C CA . ALA A 1 351 ? -24.057 -18.813 -6.002 1.00 91.94 351 ALA A CA 1
ATOM 2766 C C . ALA A 1 351 ? -24.063 -18.227 -7.432 1.00 91.94 351 ALA A C 1
ATOM 2768 O O . ALA A 1 351 ? -23.904 -18.966 -8.399 1.00 91.94 351 ALA A O 1
ATOM 2769 N N . SER A 1 352 ? -24.285 -16.920 -7.586 1.00 93.94 352 SER A N 1
ATOM 2770 C CA . SER A 1 352 ? -24.354 -16.216 -8.875 1.00 93.94 352 SER A CA 1
ATOM 2771 C C . SER A 1 352 ? -23.156 -15.293 -9.123 1.00 93.94 352 SER A C 1
ATOM 2773 O O . SER A 1 352 ? -23.133 -14.587 -10.134 1.00 93.94 352 SER A O 1
ATOM 2775 N N . ARG A 1 353 ? -22.183 -15.265 -8.204 1.00 93.88 353 ARG A N 1
ATOM 2776 C CA . ARG A 1 353 ? -20.953 -14.479 -8.351 1.00 93.88 353 ARG A CA 1
ATOM 2777 C C . ARG A 1 353 ? -20.061 -15.086 -9.421 1.00 93.88 353 ARG A C 1
ATOM 2779 O O . ARG A 1 353 ? -19.952 -16.305 -9.537 1.00 93.88 353 ARG A O 1
ATOM 2786 N N . GLN A 1 354 ? -19.413 -14.230 -10.196 1.00 89.44 354 GLN A N 1
ATOM 2787 C CA . GLN A 1 354 ? -18.447 -14.647 -11.204 1.00 89.44 354 GLN A CA 1
ATOM 2788 C C . GLN A 1 354 ? -17.026 -14.614 -10.642 1.00 89.44 354 GLN A C 1
ATOM 2790 O O . GLN A 1 354 ? -16.649 -13.691 -9.920 1.00 89.44 354 GLN A O 1
ATOM 2795 N N . VAL A 1 355 ? -16.220 -15.608 -11.021 1.00 74.94 355 VAL A N 1
ATOM 2796 C CA . VAL A 1 355 ? -14.776 -15.596 -10.766 1.00 74.94 355 VAL A CA 1
ATOM 2797 C C . VAL A 1 355 ? -14.149 -14.539 -11.673 1.00 74.94 355 VAL A C 1
ATOM 2799 O O . VAL A 1 355 ? -14.172 -14.657 -12.898 1.00 74.94 355 VAL A O 1
ATOM 2802 N N . LEU A 1 356 ? -13.612 -13.483 -11.070 1.00 79.31 356 LEU A N 1
ATOM 2803 C CA . LEU A 1 356 ? -13.008 -12.360 -11.781 1.00 79.31 356 LEU A CA 1
ATOM 2804 C C . LEU A 1 356 ? -11.553 -12.681 -12.138 1.00 79.31 356 LEU A C 1
ATOM 2806 O O . LEU A 1 356 ? -10.705 -12.546 -11.271 1.00 79.31 356 LEU A O 1
ATOM 2810 N N . ASP A 1 357 ? -11.246 -13.047 -13.388 1.00 73.75 357 ASP A N 1
ATOM 2811 C CA . ASP A 1 357 ? -9.871 -13.198 -13.923 1.00 73.75 357 ASP A CA 1
ATOM 2812 C C . ASP A 1 357 ? -8.832 -13.749 -12.909 1.00 73.75 357 ASP A C 1
ATOM 2814 O O . ASP A 1 357 ? -7.724 -13.210 -12.802 1.00 73.75 357 ASP A O 1
ATOM 2818 N N . GLU A 1 358 ? -9.199 -14.755 -12.104 1.00 80.62 358 GLU A N 1
ATOM 2819 C CA . GLU A 1 358 ? -8.399 -15.137 -10.938 1.00 80.62 358 GLU A CA 1
ATOM 2820 C C . GLU A 1 358 ? -7.106 -15.826 -11.380 1.00 80.62 358 GLU A C 1
ATOM 2822 O O . GLU A 1 358 ? -7.115 -16.778 -12.163 1.00 80.62 358 GLU A O 1
ATOM 2827 N N . VAL A 1 359 ? -5.974 -15.338 -10.871 1.00 90.81 359 VAL A N 1
ATOM 2828 C CA . VAL A 1 359 ? -4.650 -15.901 -11.155 1.00 90.81 359 VAL A CA 1
ATOM 2829 C C . VAL A 1 359 ? -4.032 -16.385 -9.855 1.00 90.81 359 VAL A C 1
ATOM 2831 O O . VAL A 1 359 ? -4.043 -15.657 -8.874 1.00 90.81 359 VAL A O 1
ATOM 2834 N N . GLN A 1 360 ? -3.440 -17.577 -9.840 1.00 89.88 360 GLN A N 1
ATOM 2835 C CA . GLN A 1 360 ? -2.759 -18.064 -8.642 1.00 89.88 360 GLN A CA 1
ATOM 2836 C C . GLN A 1 360 ? -1.427 -17.328 -8.416 1.00 89.88 360 GLN A C 1
ATOM 2838 O O . GLN A 1 360 ? -0.686 -17.090 -9.382 1.00 89.88 360 GLN A O 1
ATOM 2843 N N . PRO A 1 361 ? -1.107 -16.935 -7.169 1.00 91.25 361 PRO A N 1
ATOM 2844 C CA . PRO A 1 361 ? 0.189 -16.354 -6.858 1.00 91.25 361 PRO A CA 1
ATOM 2845 C C . PRO A 1 361 ? 1.309 -17.385 -7.073 1.00 91.25 361 PRO A C 1
ATOM 2847 O O . PRO A 1 361 ? 1.085 -18.587 -6.938 1.00 91.25 361 PRO A O 1
ATOM 2850 N N . PRO A 1 362 ? 2.528 -16.942 -7.426 1.00 88.50 362 PRO A N 1
ATOM 2851 C CA . PRO A 1 362 ? 3.649 -17.858 -7.562 1.00 88.50 362 PRO A CA 1
ATOM 2852 C C . PRO A 1 362 ? 4.007 -18.460 -6.199 1.00 88.50 362 PRO A C 1
ATOM 2854 O O . PRO A 1 362 ? 4.270 -17.728 -5.246 1.00 88.50 362 PRO A O 1
ATOM 2857 N N . GLU A 1 363 ? 4.076 -19.785 -6.126 1.00 89.75 363 GLU A N 1
ATOM 2858 C CA . GLU A 1 363 ? 4.550 -20.489 -4.935 1.00 89.75 363 GLU A CA 1
ATOM 2859 C C . GLU A 1 363 ? 6.075 -20.607 -4.939 1.00 89.75 363 GLU A C 1
ATOM 2861 O O . GLU A 1 363 ? 6.706 -20.814 -5.981 1.00 89.75 363 GLU A O 1
ATOM 2866 N N . PHE A 1 364 ? 6.680 -20.477 -3.761 1.00 87.44 364 PHE A N 1
ATOM 2867 C CA . PHE A 1 364 ? 8.110 -20.684 -3.567 1.00 87.44 364 PHE A CA 1
ATOM 2868 C C . PHE A 1 364 ? 8.347 -22.010 -2.858 1.00 87.44 364 PHE A C 1
ATOM 2870 O O . PHE A 1 364 ? 7.797 -22.259 -1.788 1.00 87.44 364 PHE A O 1
ATOM 2877 N N . THR A 1 365 ? 9.191 -22.847 -3.449 1.00 89.69 365 THR A N 1
ATOM 2878 C CA . THR A 1 365 ? 9.637 -24.100 -2.839 1.00 89.69 365 THR A CA 1
ATOM 2879 C C . THR A 1 365 ? 10.502 -23.825 -1.607 1.00 89.69 365 THR A C 1
ATOM 2881 O O . THR A 1 365 ? 11.109 -22.758 -1.470 1.00 89.69 365 THR A O 1
ATOM 2884 N N . ALA A 1 366 ? 10.618 -24.811 -0.714 1.00 89.38 366 ALA A N 1
ATOM 2885 C CA . ALA A 1 366 ? 11.497 -24.714 0.452 1.00 89.38 366 ALA A CA 1
ATOM 2886 C C . ALA A 1 366 ? 12.965 -24.446 0.061 1.00 89.38 366 ALA A C 1
ATOM 2888 O O . ALA A 1 366 ? 13.664 -23.713 0.759 1.00 89.38 366 ALA A O 1
ATOM 2889 N N . GLU A 1 367 ? 13.420 -24.984 -1.075 1.00 87.50 367 GLU A N 1
ATOM 2890 C CA . GLU A 1 367 ? 14.760 -24.733 -1.608 1.00 87.50 367 GLU A CA 1
ATOM 2891 C C . GLU A 1 367 ? 14.943 -23.264 -2.026 1.00 87.50 367 GLU A C 1
ATOM 2893 O O . GLU A 1 367 ? 15.913 -22.619 -1.622 1.00 87.50 367 GLU A O 1
ATOM 2898 N N . GLU A 1 368 ? 13.992 -22.702 -2.779 1.00 86.00 368 GLU A N 1
ATOM 2899 C CA . GLU A 1 368 ? 14.016 -21.288 -3.180 1.00 86.00 368 GLU A CA 1
ATOM 2900 C C . GLU A 1 368 ? 13.996 -20.345 -1.970 1.00 86.00 368 GLU A C 1
ATOM 2902 O O . GLU A 1 368 ? 14.697 -19.329 -1.959 1.00 86.00 368 GLU A O 1
ATOM 2907 N N . LEU A 1 369 ? 13.220 -20.683 -0.936 1.00 85.50 369 LEU A N 1
ATOM 2908 C CA . LEU A 1 369 ? 13.212 -19.947 0.328 1.00 85.50 369 LEU A CA 1
ATOM 2909 C C . LEU A 1 369 ? 14.555 -20.080 1.057 1.00 85.50 369 LEU A C 1
ATOM 2911 O O . LEU A 1 369 ? 15.104 -19.079 1.513 1.00 85.50 369 LEU A O 1
ATOM 2915 N N . GLY A 1 370 ? 15.142 -21.279 1.092 1.00 84.88 370 GLY A N 1
ATOM 2916 C CA . GLY A 1 370 ? 16.454 -21.530 1.693 1.00 84.88 370 GLY A CA 1
ATOM 2917 C C . GLY A 1 370 ? 17.584 -20.710 1.061 1.00 84.88 370 GLY A C 1
ATOM 2918 O O . GLY A 1 370 ? 18.462 -20.224 1.773 1.00 84.88 370 GLY A O 1
ATOM 2919 N N . ARG A 1 371 ? 17.533 -20.467 -0.256 1.00 83.06 371 ARG A N 1
ATOM 2920 C CA . ARG A 1 371 ? 18.489 -19.594 -0.970 1.00 83.06 371 ARG A CA 1
ATOM 2921 C C . ARG A 1 371 ? 18.369 -18.113 -0.573 1.00 83.06 371 ARG A C 1
ATOM 2923 O O . ARG A 1 371 ? 19.331 -17.359 -0.739 1.00 83.06 371 ARG A O 1
ATOM 2930 N N . ARG A 1 372 ? 17.205 -17.693 -0.062 1.00 78.94 372 ARG A N 1
ATOM 2931 C CA . ARG A 1 372 ? 16.866 -16.302 0.306 1.00 78.94 372 ARG A CA 1
ATOM 2932 C C . ARG A 1 372 ? 16.929 -16.013 1.802 1.00 78.94 372 ARG A C 1
ATOM 2934 O O . ARG A 1 372 ? 16.975 -14.845 2.182 1.00 78.94 372 ARG A O 1
ATOM 2941 N N . SER A 1 373 ? 16.951 -17.041 2.638 1.00 76.31 373 SER A N 1
ATOM 2942 C CA . SER A 1 373 ? 17.080 -16.888 4.083 1.00 76.31 373 SER A CA 1
ATOM 2943 C C . SER A 1 373 ? 18.507 -16.517 4.481 1.00 76.31 373 SER A C 1
ATOM 2945 O O . SER A 1 37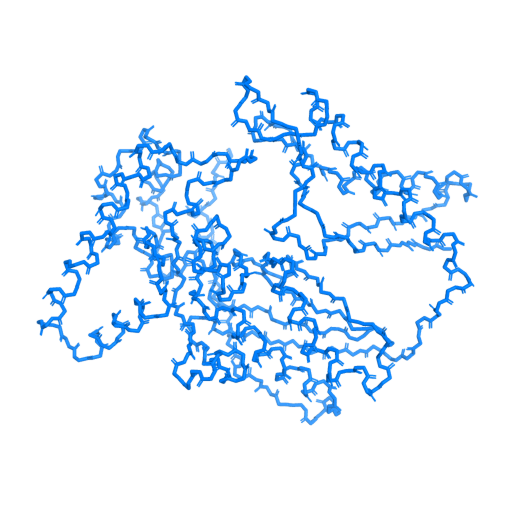3 ? 19.494 -17.028 3.942 1.00 76.31 373 SER A O 1
ATOM 2947 N N . PHE A 1 374 ? 18.630 -15.633 5.470 1.00 68.69 374 PHE A N 1
ATOM 2948 C CA . PHE A 1 374 ? 19.893 -15.454 6.175 1.00 68.69 374 PHE A CA 1
ATOM 2949 C C . PHE A 1 374 ? 20.124 -16.706 7.025 1.00 68.69 374 PHE A C 1
ATOM 2951 O O . PHE A 1 374 ? 19.263 -17.074 7.819 1.00 68.69 374 PHE A O 1
ATOM 2958 N N . GLN A 1 375 ? 21.256 -17.383 6.829 1.00 59.94 375 GLN A N 1
ATOM 2959 C CA . GLN A 1 375 ? 21.688 -18.416 7.768 1.00 59.94 375 GLN A CA 1
ATOM 2960 C C . GLN A 1 375 ? 22.051 -17.705 9.073 1.00 59.94 375 GLN A C 1
ATOM 2962 O O . GLN A 1 375 ? 22.879 -16.790 9.050 1.00 59.94 375 GLN A O 1
ATOM 2967 N N . SER A 1 376 ? 21.336 -18.058 10.140 1.00 50.75 376 SER A N 1
ATOM 2968 C CA . SER A 1 376 ? 21.550 -17.578 11.508 1.00 50.75 376 SER A CA 1
ATOM 2969 C C . SER A 1 376 ? 22.892 -18.026 12.057 1.00 50.75 376 SER A C 1
ATOM 2971 O O . SER A 1 376 ? 23.207 -19.219 11.832 1.00 50.75 376 SER A O 1
#

Sequence (376 aa):
RIGAINWFGVHTTSIHNDNRSICWDNKGYAADYLERDVQKQTNGKAFLGAFAQGIAGDVTPNHVWDRKKKWMRGPFMDDFANARLNGRLQYEHAAAIYDHAAKGHEVTGDLDWAHVHVNFANVAAAPEFANGKRDARTVPACHGVAFMAGTLEGPGMPKLVALASRFLAFSVKMYEYATSVFQAKWKRKRLRQKYKAQGKKVILIESGERRVLGTSDIKGLVVPGCIDPTIRNFKRLHPKGWDEDKPWTPHVLPLQIILLGDIALVGLPAEITTIAGKRLRNVIEDILLPTGIHRVLIAPYSNAYCGYITTNEEYQVQAYEGGHTVFGQWTLAAFQTKLKQLALEILKKAASRQVLDEVQPPEFTAEELGRRSFQS

Foldseek 3Di:
DAEDEAEDAEDQQLDAPVDDDDDPFQQVLLQVVQQVVVCVVVVNDGYGYHYFYFQHLPHYLFDDQDPVVQATHAPDPDSVVSSNVSSVVSNVVRVVCVVCCVVPDDFAADKDKFKFWDQQQWFQFDCVQVVNDRRAGFHQFFFFLQQQCPDRHHGHADPVVSVVLLVLLVVLLVVCQVCCVVPDPVSVVNSVVNCVQQDPGSTQARLRVCDGSNDVPLCPPPDDCVRHVVSVVCNVLVVLVLSPDGRNAWRTFMWMWMDPRLEIETEAQEREHPVLSVVLLVLLCVLRVVVRRPYYTYRYNPPHHQYYDYALVVLNVSHNRVSSCTRGSCSSSSSSRVVNLRSVQRPDDPVPGDRDVHDDTDDDDPSSVVSVDDDD

pLDDT: mean 92.58, std 8.37, range [50.75, 98.88]

Radius of gyration: 22.6 Å; chains: 1; bounding box: 58×44×72 Å

Secondary structure (DSSP, 8-state):
--EEEEEE---S-SS-TT--S---HHHHHHHHHHHHHHHHHTTT---EEEEEE-S-TT--S--EEETTTTEEE-SSSSHHHHHHHHHHHHHHHHHHHHHHGGGSPPP-S-EEEEEEEEEGGGPBPPGGGTTT-TT-B--S--EEHHHHTB-SSSB-S-HHHHHHHHHHHHHHHHHHHHHHTTS-HHHHHHHHHHHHHHTT--EEEETTTTEETTBS-STT-SS-TTS-HHHHHHHHHGGGTTTSSS-SS--EEEEEEEEETTEEEEE-SSEE-HHHHHHHHHHHHHHHGGGT--EEEEE-S-S---BEE--HHHHHHT-HHHHHBTT-TTHHHHHHHHHHHHHHHHTS-GGG----S--PPPP--HHHHHHHSPP-